Protein AF-A0A1C6LZ60-F1 (afdb_monomer_lite)

Structure (mmCIF, N/CA/C/O backbone):
data_AF-A0A1C6LZ60-F1
#
_entry.id   AF-A0A1C6LZ60-F1
#
loop_
_atom_site.group_PDB
_atom_site.id
_atom_site.type_symbol
_atom_site.label_atom_id
_atom_site.label_alt_id
_atom_site.label_comp_id
_atom_site.label_asym_id
_atom_site.label_entity_id
_atom_site.label_seq_id
_atom_site.pdbx_PDB_ins_code
_atom_site.Cartn_x
_atom_site.Cartn_y
_atom_site.Cartn_z
_atom_site.occupancy
_atom_site.B_iso_or_equiv
_atom_site.auth_seq_id
_atom_site.auth_comp_id
_atom_site.auth_asym_id
_atom_site.auth_atom_id
_atom_site.pdbx_PDB_model_num
ATOM 1 N N . MET A 1 1 ? -15.916 26.236 -18.921 1.00 71.12 1 MET A N 1
ATOM 2 C CA . MET A 1 1 ? -14.498 25.857 -19.050 1.00 71.12 1 MET A CA 1
ATOM 3 C C . MET A 1 1 ? -14.453 24.350 -19.020 1.00 71.12 1 MET A C 1
ATOM 5 O O . MET A 1 1 ? -15.190 23.771 -18.226 1.00 71.12 1 MET A O 1
ATOM 9 N N . ALA A 1 2 ? -13.705 23.732 -19.927 1.00 91.19 2 ALA A N 1
ATOM 10 C CA . ALA A 1 2 ? -13.512 22.286 -19.899 1.00 91.19 2 ALA A CA 1
ATOM 11 C C . ALA A 1 2 ? -12.694 21.905 -18.653 1.00 91.19 2 ALA A C 1
ATOM 13 O O . ALA A 1 2 ? -11.881 22.703 -18.187 1.00 91.19 2 ALA A O 1
ATOM 14 N N . ALA A 1 3 ? -12.892 20.700 -18.110 1.00 92.50 3 ALA A N 1
ATOM 15 C CA . ALA A 1 3 ? -12.151 20.247 -16.930 1.00 92.50 3 ALA A CA 1
ATOM 16 C C . ALA A 1 3 ? -10.628 20.308 -17.149 1.00 92.50 3 ALA A C 1
ATOM 18 O O . ALA A 1 3 ? -9.901 20.772 -16.274 1.00 92.50 3 AL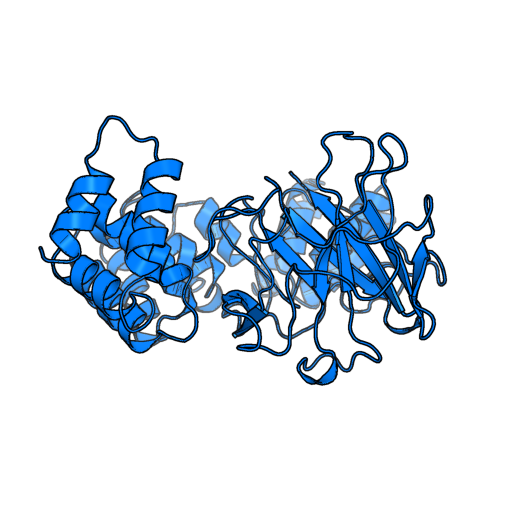A A O 1
ATOM 19 N N . THR A 1 4 ? -10.169 19.944 -18.351 1.00 95.12 4 THR A N 1
ATOM 20 C CA . THR A 1 4 ? -8.768 20.036 -18.785 1.00 95.12 4 THR A CA 1
ATOM 21 C C . THR A 1 4 ? -8.189 21.442 -18.598 1.00 95.12 4 THR A C 1
ATOM 23 O O . THR A 1 4 ? -7.125 21.582 -18.008 1.00 95.12 4 THR A O 1
ATOM 26 N N . GLU A 1 5 ? -8.916 22.492 -19.002 1.00 96.44 5 GLU A N 1
ATOM 27 C CA . GLU A 1 5 ? -8.454 23.890 -18.897 1.00 96.44 5 GLU A CA 1
ATOM 28 C C . GLU A 1 5 ? -8.254 24.320 -17.434 1.00 96.44 5 GLU A C 1
ATOM 30 O O . GLU A 1 5 ? -7.334 25.072 -17.114 1.00 96.44 5 GLU A O 1
ATOM 35 N N . ILE A 1 6 ? -9.115 23.840 -16.530 1.00 97.19 6 ILE A N 1
ATOM 36 C CA . ILE A 1 6 ? -9.027 24.150 -15.097 1.00 97.19 6 ILE A CA 1
ATOM 37 C C . ILE A 1 6 ? -7.826 23.432 -14.473 1.00 97.19 6 ILE A C 1
ATOM 39 O O . ILE A 1 6 ? -7.054 24.053 -13.740 1.00 97.19 6 ILE A O 1
ATOM 43 N N . ILE A 1 7 ? -7.641 22.146 -14.788 1.00 97.50 7 ILE A N 1
ATOM 44 C CA . ILE A 1 7 ? -6.502 21.351 -14.307 1.00 97.50 7 ILE A CA 1
ATOM 45 C C . ILE A 1 7 ? -5.186 21.963 -14.798 1.00 97.50 7 ILE A C 1
ATOM 47 O O . ILE A 1 7 ? -4.266 22.137 -14.003 1.00 97.50 7 ILE A O 1
ATOM 51 N N . GLU A 1 8 ? -5.108 22.351 -16.073 1.00 97.62 8 GLU A N 1
ATOM 52 C CA . GLU A 1 8 ? -3.959 23.060 -16.649 1.00 97.62 8 GLU A CA 1
ATOM 53 C C . GLU A 1 8 ? -3.676 24.374 -15.919 1.00 97.62 8 GLU A C 1
ATOM 55 O O . GLU A 1 8 ? -2.537 24.632 -15.522 1.00 97.62 8 GLU A O 1
ATOM 60 N N . GLY A 1 9 ? -4.716 25.177 -15.676 1.00 97.62 9 GLY A N 1
ATOM 61 C CA . GLY A 1 9 ? -4.600 26.425 -14.927 1.00 97.62 9 GLY A CA 1
ATOM 62 C C . GLY A 1 9 ? -3.982 26.227 -13.541 1.00 97.62 9 GLY A C 1
ATOM 63 O O . GLY A 1 9 ? -3.085 26.976 -13.161 1.00 97.62 9 GLY A O 1
ATOM 64 N N . ILE A 1 10 ? -4.403 25.190 -12.809 1.00 97.94 10 ILE A N 1
ATOM 65 C CA . ILE A 1 10 ? -3.841 24.860 -11.491 1.00 97.94 10 ILE A CA 1
ATOM 66 C C . ILE A 1 10 ? -2.409 24.315 -11.624 1.00 97.94 10 ILE A C 1
ATOM 68 O O . ILE A 1 10 ? -1.510 24.743 -10.898 1.00 97.94 10 ILE A O 1
ATOM 72 N N . ALA A 1 11 ? -2.164 23.395 -12.561 1.00 97.31 11 ALA A N 1
ATOM 73 C CA . ALA A 1 11 ? -0.863 22.751 -12.749 1.00 97.31 11 ALA A CA 1
ATOM 74 C C . ALA A 1 11 ? 0.245 23.758 -13.115 1.00 97.31 11 ALA A C 1
ATOM 76 O O . ALA A 1 11 ? 1.393 23.624 -12.663 1.00 97.31 11 ALA A O 1
ATOM 77 N N . PHE A 1 12 ? -0.093 24.789 -13.894 1.00 97.94 12 PHE A N 1
ATOM 78 C CA . PHE A 1 12 ? 0.838 25.829 -14.335 1.00 97.94 12 PHE A CA 1
ATOM 79 C C . PHE A 1 12 ? 0.932 27.037 -13.404 1.00 97.94 12 PHE A C 1
ATOM 81 O O . PHE A 1 12 ? 1.794 27.890 -13.625 1.00 97.94 12 PHE A O 1
ATOM 88 N N . ASP A 1 13 ? 0.130 27.097 -12.342 1.00 97.88 13 ASP A N 1
ATOM 89 C CA . ASP A 1 13 ? 0.229 28.168 -11.357 1.00 97.88 13 ASP A CA 1
ATOM 90 C C . ASP A 1 13 ? 1.587 28.101 -10.634 1.00 97.88 13 ASP A C 1
ATOM 92 O O . ASP A 1 13 ? 1.891 27.158 -9.900 1.00 97.88 13 ASP A O 1
ATOM 96 N N . ALA A 1 14 ? 2.447 29.090 -10.877 1.00 96.50 14 ALA A N 1
ATOM 97 C CA . ALA A 1 14 ? 3.779 29.163 -10.284 1.00 96.50 14 ALA A CA 1
ATOM 98 C C . ALA A 1 14 ? 3.756 29.559 -8.798 1.00 96.50 14 ALA A C 1
ATOM 100 O O . ALA A 1 14 ? 4.770 29.398 -8.122 1.00 96.50 14 ALA A O 1
ATOM 101 N N . ALA A 1 15 ? 2.629 30.074 -8.293 1.00 97.56 15 ALA A N 1
ATOM 102 C CA . ALA A 1 15 ? 2.476 30.439 -6.888 1.00 97.56 15 ALA A CA 1
ATOM 103 C C . ALA A 1 15 ? 2.185 29.230 -5.987 1.00 97.56 15 ALA A C 1
ATOM 105 O O . ALA A 1 15 ? 2.295 29.349 -4.771 1.00 97.56 15 ALA A O 1
ATOM 106 N N . LEU A 1 16 ? 1.816 28.086 -6.571 1.00 97.25 16 LEU A N 1
ATOM 107 C CA . LEU A 1 16 ? 1.471 26.873 -5.837 1.00 97.25 16 LEU A CA 1
ATOM 108 C C . LEU A 1 16 ? 2.631 25.878 -5.816 1.00 97.25 16 LEU A C 1
ATOM 110 O O . LEU A 1 16 ? 3.251 25.580 -6.843 1.00 97.25 16 LEU A O 1
ATOM 114 N N . SER A 1 17 ? 2.871 25.302 -4.645 1.00 96.00 17 SER A N 1
ATOM 115 C CA . SER A 1 17 ? 3.700 24.112 -4.471 1.00 96.00 17 SER A CA 1
ATOM 116 C C . SER A 1 17 ? 3.039 22.872 -5.091 1.00 96.00 17 SER A C 1
ATOM 118 O O . SER A 1 17 ? 1.851 22.867 -5.417 1.00 96.00 17 SER A O 1
ATOM 120 N N . VAL A 1 18 ? 3.805 21.790 -5.263 1.00 94.00 18 VAL A N 1
ATOM 121 C CA . VAL A 1 18 ? 3.272 20.528 -5.809 1.00 94.00 18 VAL A CA 1
ATOM 122 C C . VAL A 1 18 ? 2.125 19.961 -4.950 1.00 94.00 18 VAL A C 1
ATOM 124 O O . VAL A 1 18 ? 1.085 19.661 -5.536 1.00 94.00 18 VAL A O 1
ATOM 127 N N . PRO A 1 19 ? 2.227 19.891 -3.604 1.00 92.25 19 PRO A N 1
ATOM 128 C CA . PRO A 1 19 ? 1.112 19.435 -2.767 1.00 92.25 19 PRO A CA 1
ATOM 129 C C . PRO A 1 19 ? -0.131 20.329 -2.862 1.00 92.25 19 PRO A C 1
ATOM 131 O O . PRO A 1 19 ? -1.254 19.833 -2.891 1.00 92.25 19 PRO A O 1
ATOM 134 N N . GLU A 1 20 ? 0.038 21.653 -2.968 1.00 95.12 20 GLU A N 1
ATOM 135 C CA . GLU A 1 20 ? -1.099 22.572 -3.133 1.00 95.12 20 GLU A CA 1
ATOM 136 C C . GLU A 1 20 ? -1.800 22.383 -4.483 1.00 95.12 20 GLU A C 1
ATOM 138 O O . GLU A 1 20 ? -3.028 22.470 -4.557 1.00 95.12 20 GLU A O 1
ATOM 143 N N . LYS A 1 21 ? -1.042 22.109 -5.553 1.00 97.00 21 LYS A N 1
ATOM 144 C CA . LYS A 1 21 ? -1.603 21.780 -6.873 1.00 97.00 21 LYS A CA 1
ATOM 145 C C . LYS A 1 21 ? -2.392 20.485 -6.829 1.00 97.00 21 LYS A C 1
ATOM 147 O O . LYS A 1 21 ? -3.529 20.460 -7.291 1.00 97.00 21 LYS A O 1
ATOM 152 N N . GLU A 1 22 ? -1.805 19.445 -6.245 1.00 95.12 22 GLU A N 1
ATOM 153 C CA . GLU A 1 22 ? -2.447 18.146 -6.070 1.00 95.12 22 GLU A CA 1
ATOM 154 C C . GLU A 1 22 ? -3.753 18.285 -5.280 1.00 95.12 22 GLU A C 1
ATOM 156 O O . GLU A 1 22 ? -4.810 17.905 -5.780 1.00 95.12 22 GLU A O 1
ATOM 161 N N . GLY A 1 23 ? -3.720 18.939 -4.115 1.00 94.62 23 GLY A N 1
ATOM 162 C CA . GLY A 1 23 ? -4.907 19.159 -3.290 1.00 94.62 23 GLY A CA 1
ATOM 163 C C . GLY A 1 23 ? -6.012 19.938 -4.010 1.00 94.62 23 GLY A C 1
ATOM 164 O O . GLY A 1 23 ? -7.182 19.561 -3.936 1.00 94.62 23 GLY A O 1
ATOM 165 N N . LYS A 1 24 ? -5.664 20.991 -4.763 1.00 96.94 24 LYS A N 1
ATOM 166 C CA . LYS A 1 24 ? -6.650 21.765 -5.535 1.00 96.94 24 LYS A CA 1
ATOM 167 C C . LYS A 1 24 ? -7.245 20.978 -6.701 1.00 96.94 24 LYS A C 1
ATOM 169 O O . LYS A 1 24 ? -8.447 21.078 -6.929 1.00 96.94 24 LYS A O 1
ATOM 174 N N . ILE A 1 25 ? -6.435 20.207 -7.429 1.00 97.50 25 ILE A N 1
ATOM 175 C CA . ILE A 1 25 ? -6.912 19.365 -8.537 1.00 97.50 25 ILE A CA 1
ATOM 176 C C . ILE A 1 25 ? -7.820 18.254 -8.003 1.00 97.50 25 ILE A C 1
ATOM 178 O O . ILE A 1 25 ? -8.903 18.051 -8.549 1.00 97.50 25 ILE A O 1
ATOM 182 N N . ILE A 1 26 ? -7.427 17.593 -6.909 1.00 96.44 26 ILE A N 1
ATOM 183 C CA . ILE A 1 26 ? -8.248 16.577 -6.243 1.00 96.44 26 ILE A CA 1
ATOM 184 C C . ILE A 1 26 ? -9.588 17.173 -5.805 1.00 96.44 26 ILE A C 1
ATOM 186 O O . ILE A 1 26 ? -10.630 16.613 -6.134 1.00 96.44 26 ILE A O 1
ATOM 190 N N . SER A 1 27 ? -9.571 18.318 -5.112 1.00 96.00 27 SER A N 1
ATOM 191 C CA . SER A 1 27 ? -10.790 18.999 -4.660 1.00 96.00 27 SER A CA 1
ATOM 192 C C . SER A 1 27 ? -11.705 19.355 -5.831 1.00 96.00 27 SER A C 1
ATOM 194 O O . SER A 1 27 ? -12.903 19.106 -5.766 1.00 96.00 27 SER A O 1
ATOM 196 N N . PHE A 1 28 ? -11.147 19.890 -6.921 1.00 97.38 28 PHE A N 1
ATOM 197 C CA . PHE A 1 28 ? -11.914 20.227 -8.119 1.00 97.38 28 PHE A CA 1
ATOM 198 C C . PHE A 1 28 ? -12.583 18.994 -8.745 1.00 97.38 28 PHE A C 1
ATOM 200 O O . PHE A 1 28 ? -13.766 19.043 -9.088 1.00 97.38 28 PHE A O 1
ATOM 207 N N . LEU A 1 29 ? -11.837 17.895 -8.894 1.00 97.44 29 LEU A N 1
ATOM 208 C CA . LEU A 1 29 ? -12.332 16.663 -9.508 1.00 97.44 29 LEU A CA 1
ATOM 209 C C . LEU A 1 29 ? -13.349 15.938 -8.614 1.00 97.44 29 LEU A C 1
ATOM 211 O O . LEU A 1 29 ? -14.365 15.466 -9.114 1.00 97.44 29 LEU A O 1
ATOM 215 N N . ALA A 1 30 ? -13.138 15.911 -7.295 1.00 95.25 30 ALA A N 1
ATOM 216 C CA . ALA A 1 30 ? -14.036 15.258 -6.337 1.00 95.25 30 ALA A CA 1
ATOM 217 C C . ALA A 1 30 ? -15.439 15.895 -6.256 1.00 95.25 30 ALA A C 1
ATOM 219 O O . ALA A 1 30 ? -16.386 15.231 -5.815 1.00 95.25 30 ALA A O 1
ATOM 220 N N . GLU A 1 31 ? -15.566 17.157 -6.681 1.00 95.44 31 GLU A N 1
ATOM 221 C CA . GLU A 1 31 ? -16.825 17.907 -6.783 1.00 95.44 31 GLU A CA 1
ATOM 222 C C . GLU A 1 31 ? -17.566 17.703 -8.117 1.00 95.44 31 GLU A C 1
ATOM 224 O O . GLU A 1 31 ? -18.704 18.154 -8.251 1.00 95.44 31 GLU A O 1
ATOM 229 N N . GLN A 1 32 ? -16.953 17.045 -9.107 1.00 95.75 32 GLN A N 1
ATOM 230 C CA . GLN A 1 32 ? -17.614 16.749 -10.380 1.00 95.75 32 GLN A CA 1
ATOM 231 C C . GLN A 1 32 ? -18.582 15.559 -10.256 1.00 95.75 32 GLN A C 1
ATOM 233 O O . GLN A 1 32 ? -18.517 14.765 -9.309 1.00 95.75 32 GLN A O 1
ATOM 238 N N . ASP A 1 33 ? -19.451 15.406 -11.262 1.00 93.38 33 ASP A N 1
ATOM 239 C CA . ASP A 1 33 ? -20.210 14.168 -11.480 1.00 93.38 33 ASP A CA 1
ATOM 240 C C . ASP A 1 33 ? -19.265 12.960 -11.495 1.00 93.38 33 ASP A C 1
ATOM 242 O O . ASP A 1 33 ? -18.087 13.124 -11.785 1.00 93.38 33 ASP A O 1
ATOM 246 N N . ASP A 1 34 ? -19.772 11.775 -11.137 1.00 95.00 34 ASP A N 1
ATOM 247 C CA . ASP A 1 34 ? -19.016 10.511 -11.030 1.00 95.00 34 ASP A CA 1
ATOM 248 C C . ASP A 1 34 ? -17.732 10.547 -10.182 1.00 95.00 34 ASP A C 1
ATOM 250 O O . ASP A 1 34 ? -16.917 9.631 -10.265 1.00 95.00 34 ASP A O 1
ATOM 254 N N . ARG A 1 35 ? -17.579 11.567 -9.321 1.00 94.75 35 ARG A N 1
ATOM 255 C CA . ARG A 1 35 ? -16.321 11.860 -8.618 1.00 94.75 35 ARG A CA 1
ATOM 256 C C . ARG A 1 35 ? -15.185 12.103 -9.613 1.00 94.75 35 ARG A C 1
ATOM 258 O O . ARG A 1 35 ? -14.096 11.576 -9.441 1.00 94.75 35 ARG A O 1
ATOM 265 N N . GLY A 1 36 ? -15.440 12.854 -10.681 1.00 96.69 36 GLY A N 1
ATOM 266 C CA . GLY A 1 36 ? -14.409 13.354 -11.589 1.00 96.69 36 GLY A CA 1
ATOM 267 C C . GLY A 1 36 ? -13.644 12.287 -12.368 1.00 96.69 36 GLY A C 1
ATOM 268 O O . GLY A 1 36 ? -12.643 12.624 -13.002 1.00 96.69 36 GLY A O 1
ATOM 269 N N . VAL A 1 37 ? -14.098 11.034 -12.372 1.00 98.12 37 VAL A N 1
ATOM 270 C CA . VAL A 1 37 ? -13.501 9.932 -13.131 1.00 98.12 37 VAL A CA 1
ATOM 271 C C . VAL A 1 37 ? -13.553 10.247 -14.620 1.00 98.12 37 VAL A C 1
ATOM 273 O O . VAL A 1 37 ? -12.516 10.212 -15.293 1.00 98.12 37 VAL A O 1
ATOM 276 N N . SER A 1 38 ? -14.721 10.640 -15.139 1.00 98.12 38 SER A N 1
ATOM 277 C CA . SER A 1 38 ? -14.856 11.017 -16.552 1.00 98.12 38 SER A CA 1
ATOM 278 C C . SER A 1 38 ? -13.993 12.230 -16.895 1.00 98.12 38 SER A C 1
ATOM 280 O O . SER A 1 38 ? -13.319 12.240 -17.926 1.00 98.12 38 SER A O 1
ATOM 282 N N . ALA A 1 39 ? -13.963 13.236 -16.017 1.00 98.25 39 ALA A N 1
ATOM 283 C CA . ALA A 1 39 ? -13.207 14.470 -16.222 1.00 98.25 39 ALA A CA 1
ATOM 284 C C . ALA A 1 39 ? -11.685 14.239 -16.232 1.00 98.25 39 ALA A C 1
ATOM 286 O O . ALA A 1 39 ? -10.991 14.735 -17.121 1.00 98.25 39 ALA A O 1
ATOM 287 N N . ALA A 1 40 ? -11.162 13.461 -15.280 1.00 98.38 40 ALA A N 1
ATOM 288 C CA . ALA A 1 40 ? -9.747 13.106 -15.214 1.00 98.38 40 ALA A CA 1
ATOM 289 C C . ALA A 1 40 ? -9.329 12.237 -16.408 1.00 98.38 40 ALA A C 1
ATOM 291 O O . ALA A 1 40 ? -8.266 12.445 -16.993 1.00 98.38 40 ALA A O 1
ATOM 292 N N . THR A 1 41 ? -10.193 11.308 -16.820 1.00 98.62 41 THR A N 1
ATOM 293 C CA . THR A 1 41 ? -9.943 10.466 -17.994 1.00 98.62 41 THR A CA 1
ATOM 294 C C . THR A 1 41 ? -9.903 11.292 -19.270 1.00 98.62 41 THR A C 1
ATOM 296 O O . THR A 1 41 ? -8.969 11.148 -20.051 1.00 98.62 41 THR A O 1
ATOM 299 N N . GLU A 1 42 ? -10.868 12.189 -19.480 1.00 98.19 42 GLU A N 1
ATOM 300 C CA . GLU A 1 42 ? -10.880 13.067 -20.653 1.00 98.19 42 GLU A CA 1
ATOM 301 C C . GLU A 1 42 ? -9.647 13.981 -20.686 1.00 98.19 42 GLU A C 1
ATOM 303 O O . GLU A 1 42 ? -9.024 14.141 -21.735 1.00 98.19 42 GLU A O 1
ATOM 308 N N . CYS A 1 43 ? -9.229 14.499 -19.526 1.00 98.31 43 CYS A N 1
ATOM 309 C CA . CYS A 1 43 ? -7.987 15.256 -19.391 1.00 98.31 43 CYS A CA 1
ATOM 310 C C . CYS A 1 43 ? -6.775 14.444 -19.886 1.00 98.31 43 CYS A C 1
ATOM 312 O O . CYS A 1 43 ? -6.011 14.933 -20.719 1.00 98.31 43 CYS A O 1
ATOM 314 N N . LEU A 1 44 ? -6.638 13.179 -19.469 1.00 98.44 44 LEU A N 1
ATOM 315 C CA . LEU A 1 44 ? -5.561 12.285 -19.927 1.00 98.44 44 LEU A CA 1
ATOM 316 C C . LEU A 1 44 ? -5.636 11.948 -21.420 1.00 98.44 44 LEU A C 1
ATOM 318 O O . LEU A 1 44 ? -4.603 11.717 -22.052 1.00 98.44 44 LEU A O 1
ATOM 322 N N . LEU A 1 45 ? -6.838 11.915 -21.999 1.00 97.88 45 LEU A N 1
ATOM 323 C CA . LEU A 1 45 ? -7.013 11.659 -23.426 1.00 97.88 45 LEU A CA 1
ATOM 324 C C . LEU A 1 45 ? -6.583 12.848 -24.296 1.00 97.88 45 LEU A C 1
ATOM 326 O O . LEU A 1 45 ? -6.040 12.644 -25.389 1.00 97.88 45 LEU A O 1
ATOM 330 N N . GLN A 1 46 ? -6.811 14.067 -23.805 1.00 97.06 46 GLN A N 1
ATOM 331 C CA . GLN A 1 46 ? -6.611 15.312 -24.547 1.00 97.06 46 GLN A CA 1
ATOM 332 C C . GLN A 1 46 ? -5.258 15.982 -24.293 1.00 97.06 46 GLN A C 1
ATOM 334 O O . GLN A 1 46 ? -4.734 16.638 -25.192 1.00 97.06 46 GLN A O 1
ATOM 339 N N . THR A 1 47 ? -4.697 15.855 -23.089 1.00 97.25 47 THR A N 1
ATOM 340 C CA . THR A 1 47 ? -3.504 16.615 -22.707 1.00 97.25 47 THR A CA 1
ATOM 341 C C . THR A 1 47 ? -2.245 16.175 -23.463 1.00 97.25 47 THR A C 1
ATOM 343 O O . THR A 1 47 ? -2.083 15.023 -23.882 1.00 97.25 47 THR A O 1
ATOM 346 N N . HIS A 1 48 ? -1.326 17.127 -23.616 1.00 96.50 48 HIS A N 1
ATOM 347 C CA . HIS A 1 48 ? 0.012 16.933 -24.172 1.00 96.50 48 HIS A CA 1
ATOM 348 C C . HIS A 1 48 ? 1.126 17.348 -23.191 1.00 96.50 48 HIS A C 1
ATOM 350 O O . HIS A 1 48 ? 2.296 17.288 -23.561 1.00 96.50 48 HIS A O 1
ATOM 356 N N . ASP A 1 49 ? 0.787 17.764 -21.963 1.00 97.69 49 ASP A N 1
ATOM 357 C CA . ASP A 1 49 ? 1.755 18.176 -20.936 1.00 97.69 49 ASP A CA 1
ATOM 358 C C . ASP A 1 49 ? 1.920 17.080 -19.872 1.00 97.69 49 ASP A C 1
ATOM 360 O O . ASP A 1 49 ? 0.946 16.584 -19.304 1.00 97.69 49 ASP A O 1
ATOM 364 N N . GLU A 1 50 ? 3.172 16.720 -19.583 1.00 96.94 50 GLU A N 1
ATOM 365 C CA . GLU A 1 50 ? 3.520 15.658 -18.628 1.00 96.94 50 GLU A CA 1
ATOM 366 C C . GLU A 1 50 ? 3.061 15.945 -17.190 1.00 96.94 50 GLU A C 1
ATOM 368 O O . GLU A 1 50 ? 2.750 15.025 -16.437 1.00 96.94 50 GLU A O 1
ATOM 373 N N . ARG A 1 51 ? 3.022 17.215 -16.768 1.00 96.38 51 ARG A N 1
ATOM 374 C CA . ARG A 1 51 ? 2.623 17.569 -15.395 1.00 96.38 51 ARG A CA 1
ATOM 375 C C . ARG A 1 51 ? 1.124 17.409 -15.225 1.00 96.38 51 ARG A C 1
ATOM 377 O O . ARG A 1 51 ? 0.669 16.887 -14.213 1.00 96.38 51 ARG A O 1
ATOM 384 N N . VAL A 1 52 ? 0.368 17.852 -16.226 1.00 98.00 52 VAL A N 1
ATOM 385 C CA . VAL A 1 52 ? -1.091 17.714 -16.263 1.00 98.00 52 VAL A CA 1
ATOM 386 C C . VAL A 1 52 ? -1.469 16.235 -16.267 1.00 98.00 52 VAL A C 1
ATOM 388 O O . VAL A 1 52 ? -2.335 15.832 -15.487 1.00 98.00 52 VAL A O 1
ATOM 391 N N . SER A 1 53 ? -0.777 15.416 -17.072 1.00 98.12 53 SER A N 1
ATOM 392 C CA . SER A 1 53 ? -1.017 13.973 -17.087 1.00 98.12 53 SER A CA 1
ATOM 393 C C . SER A 1 53 ? -0.690 13.308 -15.754 1.00 98.12 53 SER A C 1
ATOM 395 O O . SER A 1 53 ? -1.447 12.450 -15.310 1.00 98.12 53 SER A O 1
ATOM 397 N N . GLU A 1 54 ? 0.384 13.719 -15.077 1.00 97.56 54 GLU A N 1
ATOM 398 C CA . GLU A 1 54 ? 0.729 13.155 -13.771 1.00 97.56 54 GLU A CA 1
ATOM 399 C C . GLU A 1 54 ? -0.343 13.462 -12.720 1.00 97.56 54 GLU A C 1
ATOM 401 O O . GLU A 1 54 ? -0.797 12.544 -12.044 1.00 97.56 54 GLU A O 1
ATOM 406 N N . PHE A 1 55 ? -0.822 14.707 -12.617 1.00 97.81 55 PHE A N 1
ATOM 407 C CA . PHE A 1 55 ? -1.869 15.044 -11.644 1.00 97.81 55 PHE A CA 1
ATOM 408 C C . PHE A 1 55 ? -3.190 14.315 -11.918 1.00 97.81 55 PHE A C 1
ATOM 410 O O . PHE A 1 55 ? -3.820 13.812 -10.986 1.00 97.81 55 PHE A O 1
ATOM 417 N N .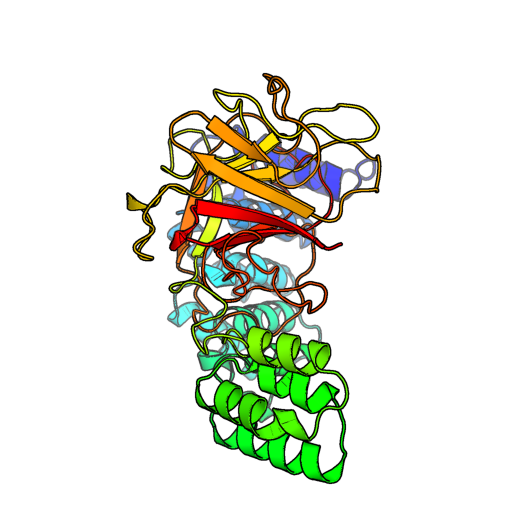 ALA A 1 56 ? -3.609 14.220 -13.183 1.00 98.19 56 ALA A N 1
ATOM 418 C CA . ALA A 1 56 ? -4.835 13.510 -13.538 1.00 98.19 56 ALA A CA 1
ATOM 419 C C . ALA A 1 56 ? -4.717 11.991 -13.297 1.00 98.19 56 ALA A C 1
ATOM 421 O O . ALA A 1 56 ? -5.663 11.369 -12.812 1.00 98.19 56 ALA A O 1
ATOM 422 N N . ALA A 1 57 ? -3.553 11.392 -13.573 1.00 98.19 57 ALA A N 1
ATOM 423 C CA . ALA A 1 57 ? -3.302 9.979 -13.295 1.00 98.19 57 ALA A CA 1
ATOM 424 C C . ALA A 1 57 ? -3.220 9.687 -11.788 1.00 98.19 57 ALA A C 1
ATOM 426 O O . ALA A 1 57 ? -3.771 8.682 -11.339 1.00 98.19 57 ALA A O 1
ATOM 427 N N . THR A 1 58 ? -2.604 10.578 -11.002 1.00 96.88 58 THR A N 1
ATOM 428 C CA . THR A 1 58 ? -2.617 10.500 -9.535 1.00 96.88 58 THR A CA 1
ATOM 429 C C . THR A 1 58 ? -4.042 10.551 -8.998 1.00 96.88 58 THR A C 1
ATOM 431 O O . THR A 1 58 ? -4.388 9.739 -8.150 1.00 96.88 58 THR A O 1
ATOM 434 N N . TYR A 1 59 ? -4.904 11.428 -9.523 1.00 97.81 59 TYR A N 1
ATOM 435 C CA . TYR A 1 59 ? -6.310 11.445 -9.118 1.00 97.81 59 TYR A CA 1
ATOM 436 C C . TYR A 1 59 ? -7.012 10.111 -9.398 1.00 97.81 59 TYR A C 1
ATOM 438 O O . TYR A 1 59 ? -7.612 9.536 -8.494 1.00 97.81 59 TYR A O 1
ATOM 446 N N . LEU A 1 60 ? -6.902 9.583 -10.624 1.00 97.94 60 LEU A N 1
ATOM 447 C CA . LEU A 1 60 ? -7.527 8.303 -10.977 1.00 97.94 60 LEU A CA 1
ATOM 448 C C . LEU A 1 60 ? -7.012 7.141 -10.120 1.00 97.94 60 LEU A C 1
ATOM 450 O O . LEU A 1 60 ? -7.785 6.236 -9.813 1.00 97.94 60 LEU A O 1
ATOM 454 N N . GLN A 1 61 ? -5.742 7.161 -9.702 1.00 97.19 61 GLN A N 1
ATOM 455 C CA . GLN A 1 61 ? -5.184 6.170 -8.778 1.00 97.19 61 GLN A CA 1
ATOM 456 C C . GLN A 1 61 ? -5.977 6.102 -7.458 1.00 97.19 61 GLN A C 1
ATOM 458 O O . GLN A 1 61 ? -6.133 5.017 -6.903 1.00 97.19 61 GLN A O 1
ATOM 463 N N . LEU A 1 62 ? -6.504 7.233 -6.975 1.00 96.69 62 LEU A N 1
ATOM 464 C CA . LEU A 1 62 ? -7.232 7.324 -5.704 1.00 96.69 62 LEU A CA 1
ATOM 465 C C . LEU A 1 62 ? -8.673 6.799 -5.772 1.00 96.69 62 LEU A C 1
ATOM 467 O O . LEU A 1 62 ? -9.283 6.579 -4.725 1.00 96.69 62 LEU A O 1
ATOM 471 N N . ILE A 1 63 ? -9.234 6.630 -6.974 1.00 97.00 63 ILE A N 1
ATOM 472 C CA . ILE A 1 63 ? -10.640 6.262 -7.154 1.00 97.00 63 ILE A CA 1
ATOM 473 C C . ILE A 1 63 ? -10.765 4.753 -7.423 1.00 97.00 63 ILE A C 1
ATOM 475 O O . ILE A 1 63 ? -10.254 4.273 -8.444 1.00 97.00 63 ILE A O 1
ATOM 479 N N . PRO A 1 64 ? -11.435 3.979 -6.551 1.00 96.31 64 PRO A N 1
ATOM 480 C CA . PRO A 1 64 ? -11.651 2.551 -6.780 1.00 96.31 64 PRO A CA 1
ATOM 481 C C . PRO A 1 64 ? -12.718 2.310 -7.860 1.00 96.31 64 PRO A C 1
ATOM 483 O O . PRO A 1 64 ? -13.565 3.167 -8.112 1.00 96.31 64 PRO A O 1
ATOM 486 N N . GLY A 1 65 ? -12.706 1.135 -8.497 1.00 95.50 65 GLY A N 1
ATOM 487 C CA . GLY A 1 65 ? -13.790 0.699 -9.393 1.00 95.50 65 GLY A CA 1
ATOM 488 C C . GLY A 1 65 ? -13.854 1.346 -10.787 1.00 95.50 65 GLY A C 1
ATOM 489 O O . GLY A 1 65 ? -14.717 0.972 -11.574 1.00 95.50 65 GLY A O 1
ATOM 490 N N . ALA A 1 66 ? -12.939 2.254 -11.139 1.00 97.00 66 ALA A N 1
ATOM 491 C CA . ALA A 1 66 ? -12.870 2.912 -12.454 1.00 97.00 66 ALA A CA 1
ATOM 492 C C . ALA A 1 66 ? -11.975 2.156 -13.464 1.00 97.00 66 ALA A C 1
ATOM 494 O O . ALA A 1 66 ? -11.077 2.731 -14.085 1.00 97.00 66 ALA A O 1
ATOM 495 N N . GLN A 1 67 ? -12.112 0.828 -13.557 1.00 97.19 67 GLN A N 1
ATOM 496 C CA . GLN A 1 67 ? -11.161 -0.005 -14.307 1.00 97.19 67 GLN A CA 1
ATOM 497 C C . GLN A 1 67 ? -11.174 0.278 -15.818 1.00 97.19 67 GLN A C 1
ATOM 499 O O . GLN A 1 67 ? -10.108 0.317 -16.444 1.00 97.19 67 GLN A O 1
ATOM 504 N N . GLU A 1 68 ? -12.352 0.481 -16.410 1.00 98.25 68 GLU A N 1
ATOM 505 C CA . GLU A 1 68 ? -12.492 0.761 -17.844 1.00 98.25 68 GLU A CA 1
ATOM 506 C C . GLU A 1 68 ? -11.817 2.089 -18.205 1.00 98.25 68 GLU A C 1
ATOM 508 O O . GLU A 1 68 ? -11.051 2.173 -19.168 1.00 98.25 68 GLU A O 1
ATOM 513 N N . GLU A 1 69 ? -12.018 3.113 -17.381 1.00 98.69 69 GLU A N 1
ATOM 514 C CA . GLU A 1 69 ? -11.447 4.439 -17.562 1.00 98.69 69 GLU A CA 1
ATOM 515 C C . GLU A 1 69 ? -9.933 4.455 -17.355 1.00 98.69 69 GLU A C 1
ATOM 517 O O . GLU A 1 69 ? -9.208 5.002 -18.194 1.00 98.69 69 GLU A O 1
ATOM 522 N N . LYS A 1 70 ? -9.437 3.791 -16.300 1.00 98.56 70 LYS A N 1
ATOM 523 C CA . LYS A 1 70 ? -7.996 3.601 -16.057 1.00 98.56 70 LYS A CA 1
ATOM 524 C C . LYS A 1 70 ? -7.330 2.884 -17.233 1.00 98.56 70 LYS A C 1
ATOM 526 O O . LYS A 1 70 ? -6.258 3.296 -17.676 1.00 98.56 70 LYS A O 1
ATOM 531 N N . THR A 1 71 ? -7.984 1.857 -17.777 1.00 98.69 71 THR A N 1
ATOM 532 C CA . THR A 1 71 ? -7.498 1.114 -18.949 1.00 98.69 71 THR A CA 1
ATOM 533 C C . THR A 1 71 ? -7.438 2.014 -20.179 1.00 98.69 71 THR A C 1
ATOM 535 O O . THR A 1 71 ? -6.378 2.139 -20.792 1.00 98.69 71 THR A O 1
ATOM 538 N N . ARG A 1 72 ? -8.533 2.712 -20.498 1.00 98.56 72 ARG A N 1
ATOM 539 C CA . ARG A 1 72 ? -8.617 3.622 -21.650 1.00 98.56 72 ARG A CA 1
ATOM 540 C C . ARG A 1 72 ? -7.570 4.738 -21.585 1.00 98.56 72 ARG A C 1
ATOM 542 O O . ARG A 1 72 ? -6.929 5.051 -22.589 1.00 98.56 72 ARG A O 1
ATOM 549 N N . ALA A 1 73 ? -7.372 5.331 -20.407 1.00 98.56 73 ALA A N 1
ATOM 550 C CA . ALA A 1 73 ? -6.334 6.333 -20.191 1.00 98.56 73 ALA A CA 1
ATOM 551 C C . ALA A 1 73 ? -4.929 5.745 -20.405 1.00 98.56 73 ALA A C 1
ATOM 553 O O . ALA A 1 73 ? -4.121 6.323 -21.132 1.00 98.56 73 ALA A O 1
ATOM 554 N N . ALA A 1 74 ? -4.641 4.571 -19.835 1.00 98.69 74 ALA A N 1
ATOM 555 C CA . ALA A 1 74 ? -3.345 3.914 -19.983 1.00 98.69 74 ALA A CA 1
ATOM 556 C C . ALA A 1 74 ? -3.034 3.521 -21.439 1.00 98.69 74 ALA A C 1
ATOM 558 O O . ALA A 1 74 ? -1.904 3.719 -21.886 1.00 98.69 74 ALA A O 1
ATOM 559 N N . GLU A 1 75 ? -4.016 3.038 -22.208 1.00 98.56 75 GLU A N 1
ATOM 560 C CA . GLU A 1 75 ? -3.858 2.747 -23.643 1.00 98.56 75 GLU A CA 1
ATOM 561 C C . GLU A 1 75 ? -3.417 3.983 -24.430 1.00 98.56 75 GLU A C 1
ATOM 563 O O . GLU A 1 75 ? -2.494 3.918 -25.248 1.00 98.56 75 GLU A O 1
ATOM 568 N N . ARG A 1 76 ? -4.036 5.134 -24.149 1.00 97.94 76 ARG A N 1
ATOM 569 C CA . ARG A 1 76 ? -3.667 6.402 -24.776 1.00 97.94 76 ARG A CA 1
ATOM 570 C C . ARG A 1 76 ? -2.282 6.885 -24.342 1.00 97.94 76 ARG A C 1
ATOM 572 O O . ARG A 1 76 ? -1.527 7.362 -25.195 1.00 97.94 76 ARG A O 1
ATOM 579 N N . LEU A 1 77 ? -1.949 6.779 -23.054 1.00 98.38 77 LEU A N 1
ATOM 580 C CA . LEU A 1 77 ? -0.652 7.194 -22.500 1.00 98.38 77 LEU A CA 1
ATOM 581 C C . LEU A 1 77 ? 0.500 6.333 -23.033 1.00 98.38 77 LEU A C 1
ATOM 583 O O . LEU A 1 77 ? 1.576 6.856 -23.311 1.00 98.38 77 LEU A O 1
ATOM 587 N N . ARG A 1 78 ? 0.267 5.037 -23.269 1.00 97.81 78 ARG A N 1
ATOM 588 C CA . ARG A 1 78 ? 1.256 4.102 -23.829 1.00 97.81 78 ARG A CA 1
ATOM 589 C C . ARG A 1 78 ? 1.899 4.606 -25.124 1.00 97.81 78 ARG A C 1
ATOM 591 O O . ARG A 1 78 ? 3.105 4.473 -25.312 1.00 97.81 78 ARG A O 1
ATOM 598 N N . GLN A 1 79 ? 1.098 5.217 -25.996 1.00 93.75 79 GLN A N 1
ATOM 599 C CA . GLN A 1 79 ? 1.532 5.726 -27.304 1.00 93.75 79 GLN A CA 1
ATOM 600 C C . GLN A 1 79 ? 1.886 7.225 -27.285 1.00 93.75 79 GLN A C 1
ATOM 602 O O . GLN A 1 79 ? 2.099 7.832 -28.331 1.00 93.75 79 GLN A O 1
ATOM 607 N N . ALA A 1 80 ? 1.942 7.845 -26.104 1.00 94.94 80 ALA A N 1
ATOM 608 C CA . ALA A 1 80 ? 2.027 9.294 -25.937 1.00 94.94 80 ALA A CA 1
ATOM 609 C C . ALA A 1 80 ? 3.456 9.840 -25.761 1.00 94.94 80 ALA A C 1
ATOM 611 O O . ALA A 1 80 ? 3.620 10.971 -25.309 1.00 94.94 80 ALA A O 1
ATOM 612 N N . GLY A 1 81 ? 4.490 9.050 -26.066 1.00 94.06 81 GLY A N 1
ATOM 613 C CA . GLY A 1 81 ? 5.882 9.459 -25.865 1.00 94.06 81 GLY A CA 1
ATOM 614 C C . GLY A 1 81 ? 6.167 9.787 -24.388 1.00 94.06 81 GLY A C 1
ATOM 615 O O . GLY A 1 81 ? 6.006 8.895 -23.552 1.00 94.06 81 GLY A O 1
ATOM 616 N N . PRO A 1 82 ? 6.559 11.028 -24.036 1.00 9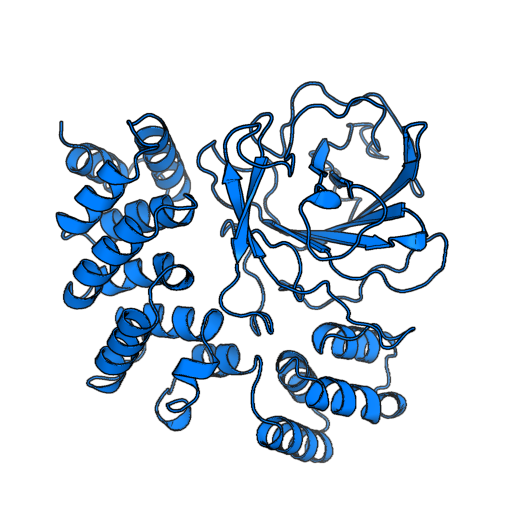5.62 82 PRO A N 1
ATOM 617 C CA . PRO A 1 82 ? 6.894 11.397 -22.657 1.00 95.62 82 PRO A CA 1
ATOM 618 C C . PRO A 1 82 ? 5.789 11.149 -21.620 1.00 95.62 82 PRO A C 1
ATOM 620 O O . PRO A 1 82 ? 6.080 10.752 -20.492 1.00 95.62 82 PRO A O 1
ATOM 623 N N . LEU A 1 83 ? 4.516 11.281 -22.011 1.00 97.19 83 LEU A N 1
ATOM 624 C CA . LEU A 1 83 ? 3.384 11.111 -21.094 1.00 97.19 83 LEU A CA 1
ATOM 625 C C . LEU A 1 83 ? 3.189 9.650 -20.649 1.00 97.19 83 LEU A C 1
ATOM 627 O O . LEU A 1 83 ? 2.464 9.393 -19.689 1.00 97.19 83 LEU A O 1
ATOM 631 N N . ALA A 1 84 ? 3.846 8.680 -21.299 1.00 97.44 84 ALA A N 1
ATOM 632 C CA . ALA A 1 84 ? 3.749 7.268 -20.928 1.00 97.44 84 ALA A CA 1
ATOM 633 C C . ALA A 1 84 ? 4.119 7.016 -19.458 1.00 97.44 84 ALA A C 1
ATOM 635 O O . ALA A 1 84 ? 3.581 6.091 -18.853 1.00 97.44 84 ALA A O 1
ATOM 636 N N . ARG A 1 85 ? 4.967 7.868 -18.859 1.00 97.56 85 ARG A N 1
ATOM 637 C CA . ARG A 1 85 ? 5.328 7.800 -17.436 1.00 97.56 85 ARG A CA 1
ATOM 638 C C . ARG A 1 85 ? 4.098 7.800 -16.525 1.00 97.56 85 ARG A C 1
ATOM 640 O O . ARG A 1 85 ? 4.055 7.011 -15.588 1.00 97.56 85 ARG A O 1
ATOM 647 N N . SER A 1 86 ? 3.085 8.615 -16.818 1.00 98.19 86 SER A N 1
ATOM 648 C CA . SER A 1 86 ? 1.885 8.724 -15.977 1.00 98.19 86 SER A CA 1
ATOM 649 C C . SER A 1 86 ? 1.036 7.447 -15.978 1.00 98.19 86 SER A C 1
ATOM 651 O O . SER A 1 86 ? 0.282 7.213 -15.036 1.00 98.19 86 SER A O 1
ATOM 653 N N . ALA A 1 87 ? 1.199 6.556 -16.967 1.00 98.44 87 ALA A N 1
ATOM 654 C CA . ALA A 1 87 ? 0.528 5.254 -16.966 1.00 98.44 87 ALA A CA 1
ATOM 655 C C . ALA A 1 87 ? 1.006 4.344 -15.823 1.00 98.44 87 ALA A C 1
ATOM 657 O O . ALA A 1 87 ? 0.259 3.458 -15.411 1.00 98.44 87 ALA A O 1
ATOM 658 N N . ALA A 1 88 ? 2.204 4.583 -15.269 1.00 97.94 88 ALA A N 1
ATOM 659 C CA . ALA A 1 88 ? 2.733 3.849 -14.120 1.00 97.94 88 ALA A CA 1
ATOM 660 C C . ALA A 1 88 ? 1.747 3.863 -12.938 1.00 97.94 88 ALA A C 1
ATOM 662 O O . ALA A 1 88 ? 1.529 2.838 -12.300 1.00 97.94 88 ALA A O 1
ATOM 663 N N . ARG A 1 89 ? 1.060 4.992 -12.717 1.00 97.38 89 ARG A N 1
ATOM 664 C CA . ARG A 1 89 ? 0.047 5.159 -11.663 1.00 97.38 89 ARG A CA 1
ATOM 665 C C . ARG A 1 89 ? -1.143 4.221 -11.803 1.00 97.38 89 ARG A C 1
ATOM 667 O O . ARG A 1 89 ? -1.776 3.921 -10.804 1.00 97.38 89 ARG A O 1
ATOM 674 N N . LEU A 1 90 ? -1.450 3.776 -13.019 1.00 98.38 90 LEU A N 1
ATOM 675 C CA . LEU A 1 90 ? -2.663 3.025 -13.344 1.00 98.38 90 LEU A CA 1
ATOM 676 C C . LEU A 1 90 ? -2.415 1.517 -13.459 1.00 98.38 90 LEU A C 1
ATOM 678 O O . LEU A 1 90 ? -3.376 0.749 -13.454 1.00 98.38 90 LEU A O 1
ATOM 682 N N . VAL A 1 91 ? -1.144 1.095 -13.521 1.00 98.56 91 VAL A N 1
ATOM 683 C CA . VAL A 1 91 ? -0.703 -0.305 -13.672 1.00 98.56 91 VAL A CA 1
ATOM 684 C C . VAL A 1 91 ? -1.484 -1.302 -12.805 1.00 98.56 91 VAL A C 1
ATOM 686 O O . VAL A 1 91 ? -1.893 -2.323 -13.361 1.00 98.56 91 VAL A O 1
ATOM 689 N N . PRO A 1 92 ? -1.754 -1.051 -11.506 1.00 97.94 92 PRO A N 1
ATOM 690 C CA . PRO A 1 92 ? -2.412 -2.042 -10.653 1.00 97.94 92 PRO A CA 1
ATOM 691 C C . PRO A 1 92 ? -3.786 -2.509 -11.149 1.00 97.94 92 PRO A C 1
ATOM 693 O O . PRO A 1 92 ? -4.192 -3.618 -10.829 1.00 97.94 92 PRO A O 1
ATOM 696 N N . TRP A 1 93 ? -4.486 -1.704 -11.951 1.00 98.00 93 TRP A N 1
ATOM 697 C CA . TRP A 1 93 ? -5.835 -2.019 -12.437 1.00 98.00 93 TRP A CA 1
ATOM 698 C C . TRP A 1 93 ? -5.875 -2.429 -13.913 1.00 98.00 93 TRP A C 1
ATOM 700 O O . TRP A 1 93 ? -6.951 -2.707 -14.448 1.00 98.00 93 TRP A O 1
ATOM 710 N N . LEU A 1 94 ? -4.729 -2.445 -14.600 1.00 98.38 94 LEU A N 1
ATOM 711 C CA . LEU A 1 94 ? -4.697 -2.725 -16.032 1.00 98.38 94 LEU A CA 1
ATOM 712 C C . LEU A 1 94 ? -4.943 -4.211 -16.314 1.00 98.38 94 LEU A C 1
ATOM 714 O O . LEU A 1 94 ? -4.433 -5.069 -15.592 1.00 98.38 94 LEU A O 1
ATOM 718 N N . PRO A 1 95 ? -5.667 -4.539 -17.397 1.00 98.12 95 PRO A N 1
ATOM 719 C CA . PRO A 1 95 ? -5.781 -5.914 -17.843 1.00 98.12 95 PRO A CA 1
ATOM 720 C C . PRO A 1 95 ? -4.409 -6.452 -18.252 1.00 98.12 95 PRO A C 1
ATOM 722 O O . PRO A 1 95 ? -3.568 -5.739 -18.808 1.00 98.12 95 PRO A O 1
ATOM 725 N N . GLU A 1 96 ? -4.221 -7.750 -18.042 1.00 98.19 96 GLU A N 1
ATOM 726 C CA . GLU A 1 96 ? -2.969 -8.457 -18.311 1.00 98.19 96 GLU A CA 1
ATOM 727 C C . GLU A 1 96 ? -2.434 -8.225 -19.731 1.00 98.19 96 GLU A C 1
ATOM 729 O O . GLU A 1 96 ? -1.241 -8.005 -19.923 1.00 98.19 96 GLU A O 1
ATOM 734 N N . SER A 1 97 ? -3.327 -8.187 -20.724 1.00 98.31 97 SER A N 1
ATOM 735 C CA . SER A 1 97 ? -2.967 -7.935 -22.119 1.00 98.31 97 SER A CA 1
ATOM 736 C C . SER A 1 97 ? -2.329 -6.564 -22.340 1.00 98.31 97 SER A C 1
ATOM 738 O O . SER A 1 97 ? -1.465 -6.428 -23.201 1.00 98.31 97 SER A O 1
ATOM 740 N N . LEU A 1 98 ? -2.747 -5.538 -21.593 1.00 98.62 98 LEU A N 1
ATOM 741 C CA . LEU A 1 98 ? -2.168 -4.200 -21.700 1.00 98.62 98 LEU A CA 1
ATOM 742 C C . LEU A 1 98 ? -0.833 -4.119 -20.952 1.00 98.62 98 LEU A C 1
ATOM 744 O O . LEU A 1 98 ? 0.098 -3.493 -21.458 1.00 98.62 98 LEU A O 1
ATOM 748 N N . VAL A 1 99 ? -0.717 -4.795 -19.804 1.00 98.69 99 VAL A N 1
ATOM 749 C CA . VAL A 1 99 ? 0.554 -4.943 -19.075 1.00 98.69 99 VAL A CA 1
ATOM 750 C C . VAL A 1 99 ? 1.616 -5.581 -19.974 1.00 98.69 99 VAL A C 1
ATOM 752 O O . VAL A 1 99 ? 2.690 -5.006 -20.152 1.00 98.69 99 VAL A O 1
ATOM 755 N N . ASP A 1 100 ? 1.293 -6.699 -20.629 1.00 98.69 100 ASP A N 1
ATOM 756 C CA . ASP A 1 100 ? 2.199 -7.380 -21.566 1.00 98.69 100 ASP A CA 1
ATOM 757 C C . ASP A 1 100 ? 2.618 -6.475 -22.726 1.00 98.69 100 ASP A C 1
ATOM 759 O O . ASP A 1 100 ? 3.754 -6.520 -23.202 1.00 98.69 100 ASP A O 1
ATOM 763 N N . ALA A 1 101 ? 1.713 -5.609 -23.167 1.00 98.62 101 ALA A N 1
ATOM 764 C CA . ALA A 1 101 ? 1.975 -4.704 -24.265 1.00 98.62 101 ALA A CA 1
ATOM 765 C C . ALA A 1 101 ? 2.911 -3.541 -23.865 1.00 98.62 101 ALA A C 1
ATOM 767 O O . ALA A 1 101 ? 3.748 -3.135 -24.670 1.00 98.62 101 ALA A O 1
ATOM 768 N N . PHE A 1 102 ? 2.848 -3.051 -22.620 1.00 98.50 102 PHE A N 1
ATOM 769 C CA . PHE A 1 102 ? 3.859 -2.133 -22.073 1.00 98.50 102 PHE A CA 1
ATOM 770 C C . PHE A 1 102 ? 5.234 -2.798 -21.937 1.00 98.50 102 PHE A C 1
ATOM 772 O O . PHE A 1 102 ? 6.246 -2.176 -22.266 1.00 98.50 102 PHE A O 1
ATOM 779 N N . ILE A 1 103 ? 5.277 -4.061 -21.493 1.00 98.44 103 ILE A N 1
ATOM 780 C CA . ILE A 1 103 ? 6.525 -4.836 -21.435 1.00 98.44 103 ILE A CA 1
ATOM 781 C C . ILE A 1 103 ? 7.117 -4.952 -22.842 1.00 98.44 103 ILE A C 1
ATOM 783 O O . ILE A 1 103 ? 8.287 -4.633 -23.041 1.00 98.44 103 ILE A O 1
ATOM 787 N N . ALA A 1 104 ? 6.314 -5.347 -23.834 1.00 98.12 104 ALA A N 1
ATOM 788 C CA . ALA A 1 104 ? 6.758 -5.475 -25.219 1.00 98.12 104 ALA A CA 1
ATOM 789 C C . ALA A 1 104 ? 7.320 -4.157 -25.784 1.00 98.12 104 ALA A C 1
ATOM 791 O O . ALA A 1 104 ? 8.377 -4.175 -26.415 1.00 98.12 104 ALA A O 1
ATOM 792 N N . ASP A 1 105 ? 6.664 -3.023 -25.516 1.00 97.25 105 ASP A N 1
ATOM 793 C CA . ASP A 1 105 ? 7.119 -1.703 -25.972 1.00 97.25 105 ASP A CA 1
ATOM 794 C C . ASP A 1 105 ? 8.472 -1.300 -25.373 1.00 97.25 105 ASP A C 1
ATOM 796 O O . ASP A 1 105 ? 9.300 -0.719 -26.073 1.00 97.25 105 ASP A O 1
ATOM 800 N N . TYR A 1 106 ? 8.713 -1.595 -24.091 1.00 97.00 106 TYR A N 1
ATOM 801 C CA . TYR A 1 106 ? 10.025 -1.369 -23.479 1.00 97.00 106 TYR A CA 1
ATOM 802 C C . TYR A 1 106 ? 11.073 -2.331 -24.047 1.00 97.00 106 TYR A C 1
ATOM 804 O O . TYR A 1 106 ? 12.176 -1.925 -24.387 1.00 97.00 106 TYR A O 1
ATOM 812 N N . MET A 1 107 ? 10.730 -3.611 -24.206 1.00 97.06 107 MET A N 1
ATOM 813 C CA . MET A 1 107 ? 11.663 -4.619 -24.718 1.00 97.06 107 MET A CA 1
ATOM 814 C C . MET A 1 107 ? 12.062 -4.387 -26.180 1.00 97.06 107 MET A C 1
ATOM 816 O O . MET A 1 107 ? 13.086 -4.920 -26.611 1.00 97.06 107 MET A O 1
ATOM 820 N N . ALA A 1 108 ? 11.267 -3.647 -26.950 1.00 96.25 108 ALA A N 1
ATOM 821 C CA . ALA A 1 108 ? 11.607 -3.257 -28.313 1.00 96.25 108 ALA A CA 1
ATOM 822 C C . ALA A 1 108 ? 12.669 -2.143 -28.366 1.00 96.25 108 ALA A C 1
ATOM 824 O O . ALA A 1 108 ? 13.429 -2.089 -29.330 1.00 96.25 108 ALA A O 1
ATOM 825 N N . ASP A 1 109 ? 12.724 -1.287 -27.343 1.00 94.50 109 ASP A N 1
ATOM 826 C CA . ASP A 1 109 ? 13.625 -0.135 -27.258 1.00 94.50 109 ASP A CA 1
ATOM 827 C C . ASP A 1 109 ? 13.977 0.152 -25.782 1.00 94.50 109 ASP A C 1
ATOM 829 O O . ASP A 1 109 ? 13.370 1.026 -25.149 1.00 94.50 109 ASP A O 1
ATOM 833 N N . PRO A 1 110 ? 14.870 -0.661 -25.183 1.00 92.62 110 PRO A N 1
ATOM 834 C CA . PRO A 1 110 ? 15.188 -0.568 -23.767 1.00 92.62 110 PRO A CA 1
ATOM 835 C C . PRO A 1 110 ? 16.091 0.640 -23.517 1.00 92.62 110 PRO A C 1
ATOM 837 O O . PRO A 1 110 ? 17.297 0.602 -23.752 1.00 92.62 110 PRO A O 1
ATOM 840 N N . GLU A 1 111 ? 15.495 1.712 -23.009 1.00 92.06 111 GLU A N 1
ATOM 841 C CA . GLU A 1 111 ? 16.212 2.905 -22.571 1.00 92.06 111 GLU A CA 1
ATOM 842 C C . GLU A 1 111 ? 16.032 3.092 -21.059 1.00 92.06 111 GLU A C 1
ATOM 844 O O . GLU A 1 111 ? 14.908 3.204 -20.543 1.00 92.06 111 GLU A O 1
ATOM 849 N N . GLU A 1 112 ? 17.155 3.118 -20.341 1.00 87.44 112 GLU A N 1
ATOM 850 C CA . GLU A 1 112 ? 17.201 3.415 -18.912 1.00 87.44 112 GLU A CA 1
ATOM 851 C C . GLU A 1 112 ? 16.690 4.841 -18.655 1.00 87.44 112 GLU A C 1
ATOM 853 O O . GLU A 1 112 ? 17.017 5.772 -19.385 1.00 87.44 112 GLU A O 1
ATOM 858 N N . ASN A 1 113 ? 15.869 5.030 -17.619 1.00 88.62 113 ASN A N 1
ATOM 859 C CA . ASN A 1 113 ? 15.236 6.315 -17.275 1.00 88.62 113 ASN A CA 1
ATOM 860 C C . ASN A 1 113 ? 14.217 6.859 -18.297 1.00 88.62 113 ASN A C 1
ATOM 862 O O . ASN A 1 113 ? 13.682 7.958 -18.110 1.00 88.62 113 ASN A O 1
ATOM 866 N N . SER A 1 114 ? 13.869 6.085 -19.329 1.00 94.19 114 SER A N 1
ATOM 867 C CA . SER A 1 114 ? 12.769 6.433 -20.231 1.00 94.19 114 SER A CA 1
ATOM 868 C C . SER A 1 114 ? 11.418 6.489 -19.492 1.00 94.19 114 SER A C 1
ATOM 870 O O . SER A 1 114 ? 11.227 5.830 -18.463 1.00 94.19 114 SER A O 1
ATOM 872 N N . PRO A 1 115 ? 10.416 7.216 -20.019 1.00 95.62 115 PRO A N 1
ATOM 873 C CA . PRO A 1 115 ? 9.043 7.176 -19.505 1.00 95.62 115 PRO A CA 1
ATOM 874 C C . PRO A 1 115 ? 8.491 5.750 -19.347 1.00 95.62 115 PRO A C 1
ATOM 876 O O . PRO A 1 115 ? 7.798 5.456 -18.375 1.00 95.62 115 PRO A O 1
ATOM 879 N N . ARG A 1 116 ? 8.850 4.842 -20.264 1.00 95.81 116 ARG A N 1
ATOM 880 C CA . ARG A 1 116 ? 8.456 3.426 -20.222 1.00 95.81 116 ARG A CA 1
ATOM 881 C C . ARG A 1 116 ? 9.147 2.659 -19.095 1.00 95.81 116 ARG A C 1
ATOM 883 O O . ARG A 1 116 ? 8.524 1.777 -18.514 1.00 95.81 116 ARG A O 1
ATOM 890 N N . SER A 1 117 ? 10.383 3.019 -18.743 1.00 96.25 117 SER A N 1
ATOM 891 C CA . SER A 1 117 ? 11.103 2.442 -17.600 1.00 96.25 117 SER A CA 1
ATOM 892 C C . SER A 1 117 ? 10.343 2.643 -16.283 1.00 96.25 117 SER A C 1
ATOM 894 O O . SER A 1 117 ? 10.326 1.744 -15.446 1.00 96.25 117 SER A O 1
ATOM 896 N N . ALA A 1 118 ? 9.665 3.784 -16.105 1.00 96.31 118 ALA A N 1
ATOM 897 C CA . ALA A 1 118 ? 8.829 4.033 -14.926 1.00 96.31 118 ALA A CA 1
ATOM 898 C C . ALA A 1 118 ? 7.607 3.101 -14.873 1.00 96.31 118 ALA A C 1
ATOM 900 O O . ALA A 1 118 ? 7.289 2.558 -13.818 1.00 96.31 118 ALA A O 1
ATOM 901 N N . VAL A 1 119 ? 6.960 2.856 -16.020 1.00 98.06 119 VAL A N 1
ATOM 902 C CA . VAL A 1 119 ? 5.856 1.887 -16.114 1.00 98.06 119 VAL A CA 1
ATOM 903 C C . VAL A 1 119 ? 6.361 0.474 -15.826 1.00 98.06 119 VAL A C 1
ATOM 905 O O . VAL A 1 119 ? 5.731 -0.258 -15.069 1.00 98.06 119 VAL A O 1
ATOM 908 N N . LEU A 1 120 ? 7.525 0.107 -16.372 1.00 98.00 120 LEU A N 1
ATOM 909 C CA . LEU A 1 120 ? 8.143 -1.201 -16.160 1.00 98.00 120 LEU A CA 1
ATOM 910 C C . LEU A 1 120 ? 8.494 -1.445 -14.688 1.00 98.00 120 LEU A C 1
ATOM 912 O O . LEU A 1 120 ? 8.251 -2.534 -14.177 1.00 98.00 120 LEU A O 1
ATOM 916 N N . PHE A 1 121 ? 9.009 -0.428 -13.995 1.00 97.62 121 PHE A N 1
ATOM 917 C CA . PHE A 1 121 ? 9.251 -0.485 -12.556 1.00 97.62 121 PHE A CA 1
ATOM 918 C C . PHE A 1 121 ? 7.967 -0.794 -11.780 1.00 97.62 121 PHE A C 1
ATOM 920 O O . PHE A 1 121 ? 7.946 -1.699 -10.948 1.00 97.62 121 PHE A O 1
ATOM 927 N N . THR A 1 122 ? 6.862 -0.114 -12.095 1.00 97.88 122 THR A N 1
ATOM 928 C CA . THR A 1 122 ? 5.580 -0.395 -11.439 1.00 97.88 122 THR A CA 1
ATOM 929 C C . THR A 1 122 ? 5.011 -1.765 -11.824 1.00 97.88 122 THR A C 1
ATOM 931 O O . THR A 1 122 ? 4.462 -2.457 -10.970 1.00 97.88 122 THR A O 1
ATOM 934 N N . ILE A 1 123 ? 5.206 -2.224 -13.063 1.00 98.56 123 ILE A N 1
ATOM 935 C CA . ILE A 1 123 ? 4.888 -3.606 -13.460 1.00 98.56 123 ILE A CA 1
ATOM 936 C C . ILE A 1 123 ? 5.695 -4.605 -12.625 1.00 98.56 123 ILE A C 1
ATOM 938 O O . ILE A 1 123 ? 5.137 -5.607 -12.197 1.00 98.56 123 ILE A O 1
ATOM 942 N N . GLY A 1 124 ? 6.967 -4.333 -12.336 1.00 98.06 124 GLY A N 1
ATOM 943 C CA . GLY A 1 124 ? 7.778 -5.175 -11.457 1.00 98.06 124 GLY A CA 1
ATOM 944 C C . GLY A 1 124 ? 7.217 -5.286 -10.035 1.00 98.06 124 GLY A C 1
ATOM 945 O O . GLY A 1 124 ? 7.214 -6.371 -9.468 1.00 98.06 124 GLY A O 1
ATOM 946 N N . ILE A 1 125 ? 6.640 -4.208 -9.497 1.00 97.25 125 ILE A N 1
ATOM 947 C CA . ILE A 1 125 ? 5.999 -4.199 -8.170 1.00 97.25 125 ILE A CA 1
ATOM 948 C C . ILE A 1 125 ? 4.715 -5.042 -8.141 1.00 97.25 125 ILE A C 1
ATOM 950 O O . ILE A 1 125 ? 4.518 -5.848 -7.227 1.00 97.25 125 ILE A O 1
ATOM 954 N N . PHE A 1 126 ? 3.822 -4.841 -9.114 1.00 98.06 126 PHE A N 1
ATOM 955 C CA . PHE A 1 126 ? 2.465 -5.408 -9.085 1.00 98.06 126 PHE A CA 1
ATOM 956 C C . PHE A 1 126 ? 2.323 -6.722 -9.866 1.00 98.06 126 PHE A C 1
ATOM 958 O O . PHE A 1 126 ? 1.462 -7.533 -9.546 1.00 98.06 126 PHE A O 1
ATOM 965 N N . TYR A 1 127 ? 3.186 -6.972 -10.848 1.00 98.19 127 TYR A N 1
ATOM 966 C CA . TYR A 1 127 ? 3.166 -8.152 -11.716 1.00 98.19 127 TYR A CA 1
ATOM 967 C C . TYR A 1 127 ? 4.576 -8.747 -11.923 1.00 98.19 127 TYR A C 1
ATOM 969 O O . TYR A 1 127 ? 4.962 -9.021 -13.067 1.00 98.19 127 TYR A O 1
ATOM 977 N N . PRO A 1 128 ? 5.361 -9.003 -10.854 1.00 97.94 128 PRO A N 1
ATOM 978 C CA . PRO A 1 128 ? 6.751 -9.454 -10.982 1.00 97.94 128 PRO A CA 1
ATOM 979 C C . PRO A 1 128 ? 6.883 -10.722 -11.835 1.00 97.94 128 PRO A C 1
ATOM 981 O O . PRO A 1 128 ? 7.787 -10.824 -12.664 1.00 97.94 128 PRO A O 1
ATOM 984 N N . GLY A 1 129 ? 5.939 -11.662 -11.713 1.00 97.56 129 GLY A N 1
ATOM 985 C CA . GLY A 1 129 ? 5.934 -12.906 -12.488 1.00 97.56 129 GLY A CA 1
ATOM 986 C C . GLY A 1 129 ? 5.841 -12.710 -14.006 1.00 97.56 129 GLY A C 1
ATOM 987 O O . GLY A 1 129 ? 6.407 -13.510 -14.747 1.00 97.56 129 GLY A O 1
ATOM 988 N N . ARG A 1 130 ? 5.191 -11.636 -14.478 1.00 97.81 130 ARG A N 1
ATOM 989 C CA . ARG A 1 130 ? 5.092 -11.310 -15.914 1.00 97.81 130 ARG A CA 1
ATOM 990 C C . ARG A 1 130 ? 6.375 -10.699 -16.461 1.00 97.81 130 ARG A C 1
ATOM 992 O O . ARG A 1 130 ? 6.719 -10.923 -17.617 1.00 97.81 130 ARG A O 1
ATOM 999 N N . LEU A 1 131 ? 7.088 -9.944 -15.629 1.00 97.50 131 LEU A N 1
ATOM 1000 C CA . LEU A 1 131 ? 8.316 -9.258 -16.022 1.00 97.50 131 LEU A CA 1
ATOM 1001 C C . LEU A 1 131 ? 9.569 -10.135 -15.861 1.00 97.50 131 LEU A C 1
ATOM 1003 O O . LEU A 1 131 ? 10.530 -9.983 -16.614 1.00 97.50 131 LEU A O 1
ATOM 1007 N N . ARG A 1 132 ? 9.543 -11.105 -14.939 1.00 97.19 132 ARG A N 1
ATOM 1008 C CA . ARG A 1 132 ? 10.662 -12.013 -14.637 1.00 97.19 132 ARG A CA 1
ATOM 1009 C C . ARG A 1 132 ? 11.282 -12.731 -15.847 1.00 97.19 132 ARG A C 1
ATOM 1011 O O . ARG A 1 132 ? 12.508 -12.809 -15.874 1.00 97.19 132 ARG A O 1
ATOM 1018 N N . PRO A 1 133 ? 10.532 -13.201 -16.867 1.00 97.56 133 PRO A N 1
ATOM 1019 C CA . PRO A 1 133 ? 11.124 -13.810 -18.065 1.00 97.56 133 PRO A CA 1
ATOM 1020 C C . PRO A 1 133 ? 12.091 -12.897 -18.834 1.00 97.56 133 PRO A C 1
ATOM 1022 O O . PRO A 1 133 ? 12.854 -13.375 -19.668 1.00 97.56 133 PRO A O 1
ATOM 1025 N N . TYR A 1 134 ? 12.055 -11.589 -18.569 1.00 97.25 134 TYR A N 1
ATOM 1026 C CA . TYR A 1 134 ? 12.892 -10.586 -19.215 1.00 97.25 134 TYR A CA 1
ATOM 1027 C C . TYR A 1 134 ? 13.968 -10.001 -18.286 1.00 97.25 134 TYR A C 1
ATOM 1029 O O . TYR A 1 134 ? 14.645 -9.060 -18.690 1.00 97.25 134 TYR A O 1
ATOM 1037 N N . ALA A 1 135 ? 14.147 -10.532 -17.069 1.00 95.44 135 ALA A N 1
ATOM 1038 C CA . ALA A 1 135 ? 15.034 -9.961 -16.049 1.00 95.44 135 ALA A CA 1
ATOM 1039 C C . ALA A 1 135 ? 16.485 -9.751 -16.528 1.00 95.44 135 ALA A C 1
ATOM 1041 O O . ALA A 1 135 ? 17.089 -8.724 -16.220 1.00 95.44 135 ALA A O 1
ATOM 1042 N N . ASP A 1 136 ? 17.016 -10.667 -17.345 1.00 94.88 136 ASP A N 1
ATOM 1043 C CA . ASP A 1 136 ? 18.377 -10.586 -17.903 1.00 94.88 136 ASP A CA 1
ATOM 1044 C C . ASP A 1 136 ? 18.571 -9.427 -18.893 1.00 94.88 136 ASP A C 1
ATOM 1046 O O . ASP A 1 136 ? 19.698 -9.062 -19.214 1.00 94.88 136 ASP A O 1
ATOM 1050 N N . ARG A 1 137 ? 17.473 -8.849 -19.394 1.00 94.81 137 ARG A N 1
ATOM 1051 C CA . ARG A 1 137 ? 17.465 -7.734 -20.353 1.00 94.81 137 ARG A CA 1
ATOM 1052 C C . ARG A 1 137 ? 17.189 -6.382 -19.696 1.00 94.81 137 ARG A C 1
ATOM 1054 O O . ARG A 1 137 ? 17.079 -5.382 -20.398 1.00 94.81 137 ARG A O 1
ATOM 1061 N N . ILE A 1 138 ? 16.996 -6.362 -18.380 1.00 94.69 138 ILE A N 1
ATOM 1062 C CA . ILE A 1 138 ? 16.692 -5.158 -17.611 1.00 94.69 138 ILE A CA 1
ATOM 1063 C C . ILE A 1 138 ? 17.961 -4.746 -16.881 1.00 94.69 138 ILE A C 1
ATOM 1065 O O . ILE A 1 138 ? 18.418 -5.458 -15.993 1.00 94.69 138 ILE A O 1
ATOM 1069 N N . ASP A 1 139 ? 18.526 -3.589 -17.204 1.00 91.19 139 ASP A N 1
ATOM 1070 C CA . ASP A 1 139 ? 19.768 -3.151 -16.556 1.00 91.19 139 ASP A CA 1
ATOM 1071 C C . ASP A 1 139 ? 19.527 -2.585 -15.148 1.00 91.19 139 ASP A C 1
ATOM 1073 O O . ASP A 1 139 ? 20.339 -2.803 -14.249 1.00 91.19 139 ASP A O 1
ATOM 1077 N N . SER A 1 140 ? 18.367 -1.960 -14.917 1.00 94.38 140 SER A N 1
ATOM 1078 C CA . SER A 1 140 ? 18.025 -1.312 -13.644 1.00 94.38 140 SER A CA 1
ATOM 1079 C C . SER A 1 140 ? 17.987 -2.289 -12.460 1.00 94.38 140 SER A C 1
ATOM 1081 O O . SER A 1 140 ? 17.155 -3.202 -12.404 1.00 94.38 140 SER A O 1
ATOM 1083 N N . SER A 1 141 ? 18.840 -2.041 -11.462 1.00 92.25 141 SER A N 1
ATOM 1084 C CA . SER A 1 141 ? 18.871 -2.782 -10.193 1.00 92.25 141 SER A CA 1
ATOM 1085 C C . SER A 1 141 ? 17.562 -2.653 -9.410 1.00 92.25 141 SER A C 1
ATOM 1087 O O . SER A 1 141 ? 17.064 -3.650 -8.898 1.00 92.25 141 SER A O 1
ATOM 1089 N N . TYR A 1 142 ? 16.956 -1.462 -9.387 1.00 92.00 142 TYR A N 1
ATOM 1090 C CA . TYR A 1 142 ? 15.677 -1.217 -8.713 1.00 92.00 142 TYR A CA 1
ATOM 1091 C C . TYR A 1 142 ? 14.538 -2.051 -9.304 1.00 92.00 142 TYR A C 1
ATOM 1093 O O . TYR A 1 142 ? 13.736 -2.627 -8.568 1.00 92.00 142 TYR A O 1
ATOM 1101 N N . ILE A 1 143 ? 14.477 -2.164 -10.637 1.00 95.44 143 ILE A N 1
ATOM 1102 C CA . ILE A 1 143 ? 13.485 -3.033 -11.279 1.00 95.44 143 ILE A CA 1
ATOM 1103 C C . ILE A 1 143 ? 13.780 -4.488 -10.922 1.00 95.44 143 ILE A C 1
ATOM 1105 O O . ILE A 1 143 ? 12.866 -5.187 -10.500 1.00 95.44 143 ILE A O 1
ATOM 1109 N N . LYS A 1 144 ? 15.036 -4.942 -11.004 1.00 95.31 144 LYS A N 1
ATOM 1110 C CA . LYS A 1 144 ? 15.416 -6.311 -10.613 1.00 95.31 144 LYS A CA 1
ATOM 1111 C C . LYS A 1 144 ? 15.024 -6.648 -9.171 1.00 95.31 144 LYS A C 1
ATOM 1113 O O . LYS A 1 144 ? 14.485 -7.726 -8.941 1.00 95.31 144 LYS A O 1
ATOM 1118 N N . GLN A 1 145 ? 15.212 -5.727 -8.227 1.00 95.38 145 GLN A N 1
ATOM 1119 C CA . GLN A 1 145 ? 14.813 -5.914 -6.830 1.00 95.38 145 GLN A CA 1
ATOM 1120 C C . GLN A 1 145 ? 13.293 -6.091 -6.685 1.00 95.38 145 GLN A C 1
ATOM 1122 O O . GLN A 1 145 ? 12.839 -6.960 -5.945 1.00 95.38 145 GLN A O 1
ATOM 1127 N N . SER A 1 146 ? 12.490 -5.350 -7.457 1.00 96.44 146 SER A N 1
ATOM 1128 C CA . SER A 1 146 ? 11.029 -5.526 -7.451 1.00 96.44 146 SER A CA 1
ATOM 1129 C C . SER A 1 146 ? 10.572 -6.922 -7.911 1.00 96.44 146 SER A C 1
ATOM 1131 O O . SER A 1 146 ? 9.485 -7.360 -7.543 1.00 96.44 146 SER A O 1
ATOM 1133 N N . LEU A 1 147 ? 11.412 -7.656 -8.655 1.00 97.62 147 LEU A N 1
ATOM 1134 C CA . LEU A 1 147 ? 11.102 -8.997 -9.168 1.00 97.62 147 LEU A CA 1
ATOM 1135 C C . LEU A 1 147 ? 11.319 -10.124 -8.153 1.00 97.62 147 LEU A C 1
ATOM 1137 O O . LEU A 1 147 ? 10.929 -11.263 -8.448 1.00 97.62 147 LEU A O 1
ATOM 1141 N N . LEU A 1 148 ? 11.934 -9.831 -6.997 1.00 97.62 148 LEU A N 1
ATOM 1142 C CA . LEU A 1 148 ? 12.276 -10.829 -5.981 1.00 97.62 148 LEU A CA 1
ATOM 1143 C C . LEU A 1 148 ? 11.035 -11.588 -5.505 1.00 97.62 148 LEU A C 1
ATOM 1145 O O . LEU A 1 148 ? 11.074 -12.814 -5.451 1.00 97.62 148 LEU A O 1
ATOM 1149 N N . SER A 1 149 ? 9.922 -10.894 -5.275 1.00 96.56 149 SER A N 1
ATOM 1150 C CA . SER A 1 149 ? 8.677 -11.485 -4.779 1.00 96.56 149 SER A CA 1
ATOM 1151 C C . SER A 1 149 ? 8.189 -12.633 -5.658 1.00 96.56 149 SER A C 1
ATOM 1153 O O . SER A 1 149 ? 7.913 -12.463 -6.850 1.00 96.56 149 SER A O 1
ATOM 1155 N N . GLY A 1 150 ? 8.085 -13.826 -5.077 1.00 97.38 150 GLY A N 1
ATOM 1156 C CA . GLY A 1 150 ? 7.666 -15.040 -5.771 1.00 97.38 150 GLY A CA 1
ATOM 1157 C C . GLY A 1 150 ? 8.681 -15.539 -6.801 1.00 97.38 150 GLY A C 1
ATOM 1158 O O . GLY A 1 150 ? 8.286 -16.156 -7.794 1.00 97.38 150 GLY A O 1
ATOM 1159 N N . SER A 1 151 ? 9.962 -15.201 -6.641 1.00 97.94 151 SER A N 1
ATOM 1160 C CA . SER A 1 151 ? 11.055 -15.735 -7.461 1.00 97.94 151 SER A CA 1
ATOM 1161 C C . SER A 1 151 ? 11.233 -17.246 -7.280 1.00 97.94 151 SER A C 1
ATOM 1163 O O . SER A 1 151 ? 10.844 -17.789 -6.248 1.00 97.94 151 SER A O 1
ATOM 1165 N N . PRO A 1 152 ? 11.796 -17.944 -8.285 1.00 97.50 152 PRO A N 1
ATOM 1166 C CA . PRO A 1 152 ? 11.959 -19.394 -8.238 1.00 97.50 152 PRO A CA 1
ATOM 1167 C C . PRO A 1 152 ? 12.970 -19.837 -7.174 1.00 97.50 152 PRO A C 1
ATOM 1169 O O . PRO A 1 152 ? 13.925 -19.118 -6.875 1.00 97.50 152 PRO A O 1
ATOM 1172 N N . ASP A 1 153 ? 12.821 -21.077 -6.709 1.00 98.44 153 ASP A N 1
ATOM 1173 C CA . ASP A 1 153 ? 13.688 -21.702 -5.699 1.00 98.44 153 ASP A CA 1
ATOM 1174 C C . ASP A 1 153 ? 15.173 -21.683 -6.083 1.00 98.44 153 ASP A C 1
ATOM 1176 O O . ASP A 1 153 ? 16.036 -21.480 -5.237 1.00 98.44 153 ASP A O 1
ATOM 1180 N N . SER A 1 154 ? 15.487 -21.774 -7.379 1.00 98.00 154 SER A N 1
ATOM 1181 C CA . SER A 1 154 ? 16.867 -21.674 -7.867 1.00 98.00 154 SER A CA 1
ATOM 1182 C C . SER A 1 154 ? 17.539 -20.341 -7.521 1.00 98.00 154 SER A C 1
ATOM 1184 O O . SER A 1 154 ? 18.759 -20.289 -7.389 1.00 98.00 154 SER A O 1
ATOM 1186 N N . LEU A 1 155 ? 16.768 -19.252 -7.403 1.00 97.62 155 LEU A N 1
ATOM 1187 C CA . LEU A 1 155 ? 17.300 -17.957 -6.979 1.00 97.62 155 LEU A CA 1
ATOM 1188 C C . LEU A 1 155 ? 17.554 -17.934 -5.467 1.00 97.62 155 LEU A C 1
ATOM 1190 O O . LEU A 1 155 ? 18.577 -17.408 -5.041 1.00 97.62 155 LEU A O 1
ATOM 1194 N N . VAL A 1 156 ? 16.669 -18.547 -4.673 1.00 98.50 156 VAL A N 1
ATOM 1195 C CA . VAL A 1 156 ? 16.868 -18.738 -3.224 1.00 98.50 156 VAL A CA 1
ATOM 1196 C C . VAL A 1 156 ? 18.157 -19.521 -2.975 1.00 98.50 156 VAL A C 1
ATOM 1198 O O . VAL A 1 156 ? 19.006 -19.085 -2.201 1.00 98.50 156 VAL A O 1
ATOM 1201 N N . ASP A 1 157 ? 18.349 -20.631 -3.691 1.00 98.50 157 ASP A N 1
ATOM 1202 C CA . ASP A 1 157 ? 19.548 -21.464 -3.578 1.00 98.50 157 ASP A CA 1
ATOM 1203 C C . ASP A 1 157 ? 20.821 -20.686 -3.948 1.00 98.50 157 ASP A C 1
ATOM 1205 O O . ASP A 1 157 ? 21.854 -20.832 -3.290 1.00 98.50 157 ASP A O 1
ATOM 1209 N N . ALA A 1 158 ? 20.748 -19.825 -4.970 1.00 98.12 158 ALA A N 1
ATOM 1210 C CA . ALA A 1 158 ? 21.858 -18.967 -5.375 1.00 98.12 158 ALA A CA 1
ATOM 1211 C C . ALA A 1 158 ? 22.204 -17.915 -4.306 1.00 98.12 158 ALA A C 1
ATOM 1213 O O . ALA A 1 158 ? 23.385 -17.724 -4.011 1.00 98.12 158 ALA A O 1
ATOM 1214 N N . PHE A 1 159 ? 21.205 -17.270 -3.690 1.00 98.25 159 PHE A N 1
ATOM 1215 C CA . PHE A 1 159 ? 21.426 -16.355 -2.564 1.00 98.25 159 PHE A CA 1
ATOM 1216 C C . PHE A 1 159 ? 22.036 -17.080 -1.362 1.00 98.25 159 PHE A C 1
ATOM 1218 O O . PHE A 1 159 ? 23.014 -16.597 -0.801 1.00 98.25 159 PHE A O 1
ATOM 1225 N N . MET A 1 160 ? 21.531 -18.268 -1.015 1.00 98.38 160 MET A N 1
ATOM 1226 C CA . MET A 1 160 ? 22.079 -19.080 0.076 1.00 98.38 160 MET A CA 1
ATOM 1227 C C . MET A 1 160 ? 23.526 -19.507 -0.166 1.00 98.38 160 MET A C 1
ATOM 1229 O O . MET A 1 160 ? 24.327 -19.511 0.768 1.00 98.38 160 MET A O 1
ATOM 1233 N N . ALA A 1 161 ? 23.867 -19.903 -1.394 1.00 98.31 161 ALA A N 1
ATOM 1234 C CA . ALA A 1 161 ? 25.235 -20.268 -1.748 1.00 98.31 161 ALA A CA 1
ATOM 1235 C C . ALA A 1 161 ? 26.182 -19.074 -1.583 1.00 98.31 161 ALA A C 1
ATOM 1237 O O . ALA A 1 161 ? 27.194 -19.202 -0.901 1.00 98.31 161 ALA A O 1
ATOM 1238 N N . ARG A 1 162 ? 25.803 -17.907 -2.121 1.00 98.19 162 ARG A N 1
ATOM 1239 C CA . ARG A 1 162 ? 26.584 -16.672 -1.984 1.00 98.19 162 ARG A CA 1
ATOM 1240 C C . ARG A 1 162 ? 26.714 -16.217 -0.536 1.00 98.19 162 ARG A C 1
ATOM 1242 O O . ARG A 1 162 ? 27.807 -15.886 -0.104 1.00 98.19 162 ARG A O 1
ATOM 1249 N N . TRP A 1 163 ? 25.633 -16.266 0.239 1.00 98.06 163 TRP A N 1
ATOM 1250 C CA . TRP A 1 163 ? 25.674 -15.897 1.652 1.00 98.06 163 TRP A CA 1
ATOM 1251 C C . TRP A 1 163 ? 26.639 -16.774 2.458 1.00 98.06 163 TRP A C 1
ATOM 1253 O O . TRP A 1 163 ? 27.383 -16.256 3.276 1.00 98.06 163 TRP A O 1
ATOM 1263 N N . ARG A 1 164 ? 26.711 -18.085 2.197 1.00 97.06 164 ARG A N 1
ATOM 1264 C CA . ARG A 1 164 ? 27.683 -18.969 2.875 1.00 97.06 164 ARG A CA 1
ATOM 1265 C C . ARG A 1 164 ? 29.143 -18.665 2.526 1.00 97.06 164 ARG A C 1
ATOM 1267 O O . ARG A 1 164 ? 30.032 -19.106 3.246 1.00 97.06 164 ARG A O 1
ATOM 1274 N N . GLU A 1 165 ? 29.389 -18.003 1.401 1.00 97.62 165 GLU A N 1
ATOM 1275 C CA . GLU A 1 165 ? 30.729 -17.599 0.968 1.00 97.62 165 GLU A CA 1
ATOM 1276 C C . GLU A 1 165 ? 31.097 -16.203 1.484 1.00 97.62 165 GLU A C 1
ATOM 1278 O O . GLU A 1 165 ? 32.242 -15.976 1.870 1.00 97.62 165 GLU A O 1
ATOM 1283 N N . GLU A 1 166 ? 30.136 -15.277 1.465 1.00 97.25 166 GLU A N 1
ATOM 1284 C CA . GLU A 1 166 ? 30.339 -13.849 1.734 1.00 97.25 166 GLU A CA 1
ATOM 1285 C C . GLU A 1 166 ? 29.998 -13.455 3.188 1.00 97.25 166 GLU A C 1
ATOM 1287 O O . GLU A 1 166 ? 30.512 -12.453 3.674 1.00 97.25 166 GLU A O 1
ATOM 1292 N N . GLU A 1 167 ? 29.148 -14.232 3.873 1.00 95.19 167 GLU A N 1
ATOM 1293 C CA . GLU A 1 167 ? 28.551 -13.947 5.194 1.00 95.19 167 GLU A CA 1
ATOM 1294 C C . GLU A 1 167 ? 27.853 -12.568 5.276 1.00 95.19 167 GLU A C 1
ATOM 1296 O O . GLU A 1 167 ? 27.748 -11.965 6.341 1.00 95.19 167 GLU A O 1
ATOM 1301 N N . ASP A 1 168 ? 27.336 -12.073 4.143 1.00 95.88 168 ASP A N 1
ATOM 1302 C CA . ASP A 1 168 ? 26.688 -10.759 4.019 1.00 95.88 168 ASP A CA 1
ATOM 1303 C C . ASP A 1 168 ? 25.182 -10.802 4.345 1.00 95.88 168 ASP A C 1
ATOM 1305 O O . ASP A 1 168 ? 24.387 -11.403 3.616 1.00 95.88 168 ASP A O 1
ATOM 1309 N N . ILE A 1 169 ? 24.774 -10.123 5.420 1.00 94.94 169 ILE A N 1
ATOM 1310 C CA . ILE A 1 169 ? 23.381 -10.062 5.890 1.00 94.94 169 ILE A CA 1
ATOM 1311 C C . ILE A 1 169 ? 22.415 -9.496 4.834 1.00 94.94 169 ILE A C 1
ATOM 1313 O O . ILE A 1 169 ? 21.269 -9.942 4.754 1.00 94.94 169 ILE A O 1
ATOM 1317 N N . GLU A 1 170 ? 22.871 -8.610 3.944 1.00 95.19 170 GLU A N 1
ATOM 1318 C CA . GLU A 1 170 ? 22.040 -8.023 2.882 1.00 95.19 170 GLU A CA 1
ATOM 1319 C C . GLU A 1 170 ? 21.568 -9.071 1.859 1.00 95.19 170 GLU A C 1
ATOM 1321 O O . GLU A 1 170 ? 20.488 -8.958 1.260 1.00 95.19 170 GLU A O 1
ATOM 1326 N N . LEU A 1 171 ? 22.337 -10.154 1.685 1.00 96.88 171 LEU A N 1
ATOM 1327 C CA . LEU A 1 171 ? 21.917 -11.299 0.877 1.00 96.88 171 LEU A CA 1
ATOM 1328 C C . LEU A 1 171 ? 20.751 -12.043 1.534 1.00 96.88 171 LEU A C 1
ATOM 1330 O O . LEU A 1 171 ? 19.855 -12.499 0.821 1.00 96.88 171 LEU A O 1
ATOM 1334 N N . LEU A 1 172 ? 20.726 -12.134 2.868 1.00 97.50 172 LEU A N 1
ATOM 1335 C CA . LEU A 1 172 ? 19.598 -12.714 3.598 1.00 97.50 172 LEU A CA 1
ATOM 1336 C C . LEU A 1 172 ? 18.373 -11.800 3.560 1.00 97.50 172 LEU A C 1
ATOM 1338 O O . LEU A 1 172 ? 17.273 -12.311 3.367 1.00 97.50 172 LEU A O 1
ATOM 1342 N N . HIS A 1 173 ? 18.540 -10.475 3.635 1.00 96.75 173 HIS A N 1
ATOM 1343 C CA . HIS A 1 173 ? 17.436 -9.530 3.414 1.00 96.75 173 HIS A CA 1
ATOM 1344 C C . HIS A 1 173 ? 16.828 -9.701 2.016 1.00 96.75 173 HIS A C 1
ATOM 1346 O O . HIS A 1 173 ? 15.615 -9.869 1.871 1.00 96.75 173 HIS A O 1
ATOM 1352 N N . SER A 1 174 ? 17.666 -9.745 0.978 1.00 96.50 174 SER A N 1
ATOM 1353 C CA . SER A 1 174 ? 17.218 -9.977 -0.401 1.00 96.50 174 SER A CA 1
ATOM 1354 C C . SER A 1 174 ? 16.516 -11.330 -0.566 1.00 96.50 174 SER A C 1
ATOM 1356 O O . SER A 1 174 ? 15.495 -11.418 -1.251 1.00 96.50 174 SER A O 1
ATOM 1358 N N . LEU A 1 175 ? 17.029 -12.379 0.085 1.00 97.94 175 LEU A N 1
ATOM 1359 C CA . LEU A 1 175 ? 16.408 -13.702 0.098 1.00 97.94 175 LEU A CA 1
ATOM 1360 C C . LEU A 1 175 ? 15.047 -13.672 0.801 1.00 97.94 175 LEU A C 1
ATOM 1362 O O . LEU A 1 175 ? 14.080 -14.208 0.262 1.00 97.94 175 LEU A O 1
ATOM 1366 N N . ALA A 1 176 ? 14.940 -13.028 1.964 1.00 97.75 176 ALA A N 1
ATOM 1367 C CA . ALA A 1 176 ? 13.689 -12.907 2.707 1.00 97.75 176 ALA A CA 1
ATOM 1368 C C . ALA A 1 176 ? 12.604 -12.210 1.869 1.00 97.75 176 ALA A C 1
ATOM 1370 O O . ALA A 1 176 ? 11.454 -12.644 1.841 1.00 97.75 176 ALA A O 1
ATOM 1371 N N . LEU A 1 177 ? 12.976 -11.205 1.073 1.00 97.19 177 LEU A N 1
ATOM 1372 C CA . LEU A 1 177 ? 12.062 -10.503 0.168 1.00 97.19 177 LEU A CA 1
ATOM 1373 C C . LEU A 1 177 ? 11.536 -11.357 -1.003 1.00 97.19 177 LEU A C 1
ATOM 1375 O O . LEU A 1 177 ? 10.633 -10.899 -1.711 1.00 97.19 177 LEU A O 1
ATOM 1379 N N . ILE A 1 178 ? 12.032 -12.587 -1.202 1.00 98.06 178 ILE A N 1
ATOM 1380 C CA . ILE A 1 178 ? 11.466 -13.546 -2.166 1.00 98.06 178 ILE A CA 1
ATOM 1381 C C . ILE A 1 178 ? 10.095 -14.059 -1.706 1.00 98.06 178 ILE A C 1
ATOM 1383 O O . ILE A 1 178 ? 9.223 -14.273 -2.550 1.00 98.06 178 ILE A O 1
ATOM 1387 N N . ARG A 1 179 ? 9.869 -14.188 -0.389 1.00 96.56 179 ARG A N 1
ATOM 1388 C CA . ARG A 1 179 ? 8.541 -14.448 0.208 1.00 96.56 179 ARG A CA 1
ATOM 1389 C C . ARG A 1 179 ? 7.846 -15.719 -0.304 1.00 96.56 179 ARG A C 1
ATOM 1391 O O . ARG A 1 179 ? 6.626 -15.768 -0.450 1.00 96.56 179 ARG A O 1
ATOM 1398 N N . THR A 1 180 ? 8.626 -16.755 -0.603 1.00 97.56 180 THR A N 1
ATOM 1399 C CA . THR A 1 180 ? 8.129 -18.111 -0.887 1.00 97.56 180 THR A CA 1
ATOM 1400 C C . THR A 1 180 ? 8.340 -19.021 0.319 1.00 97.56 180 THR A C 1
ATOM 1402 O O . THR A 1 180 ? 9.147 -18.722 1.200 1.00 97.56 180 THR A O 1
ATOM 1405 N N . GLU A 1 181 ? 7.653 -20.166 0.357 1.00 97.75 181 GLU A N 1
ATOM 1406 C CA . GLU A 1 181 ? 7.871 -21.165 1.414 1.00 97.75 181 GLU A CA 1
ATOM 1407 C C . GLU A 1 181 ? 9.335 -21.623 1.472 1.00 97.75 181 GLU A C 1
ATOM 1409 O O . GLU A 1 181 ? 9.905 -21.675 2.559 1.00 97.75 181 GLU A O 1
ATOM 1414 N N . HIS A 1 182 ? 9.960 -21.855 0.312 1.00 98.56 182 HIS A N 1
ATOM 1415 C CA . HIS A 1 182 ? 11.373 -22.236 0.217 1.00 98.56 182 HIS A CA 1
ATOM 1416 C C . HIS A 1 182 ? 12.314 -21.136 0.727 1.00 98.56 182 HIS A C 1
ATOM 1418 O O . HIS A 1 182 ? 13.282 -21.426 1.426 1.00 98.56 182 HIS A O 1
ATOM 1424 N N . ALA A 1 183 ? 12.013 -19.860 0.451 1.00 98.50 183 ALA A N 1
ATOM 1425 C CA . ALA A 1 183 ? 12.776 -18.741 1.007 1.00 98.50 183 ALA A CA 1
ATOM 1426 C C . ALA A 1 183 ? 12.660 -18.680 2.540 1.00 98.50 183 ALA A C 1
ATOM 1428 O O . ALA A 1 183 ? 13.668 -18.550 3.233 1.00 98.50 183 ALA A O 1
ATOM 1429 N N . ALA A 1 184 ? 11.452 -18.845 3.084 1.00 98.44 184 ALA A N 1
ATOM 1430 C CA . ALA A 1 184 ? 11.237 -18.875 4.528 1.00 98.44 184 ALA A CA 1
ATOM 1431 C C . ALA A 1 184 ? 11.924 -20.079 5.203 1.00 98.44 184 ALA A C 1
ATOM 1433 O O . ALA A 1 184 ? 12.497 -19.929 6.281 1.00 98.44 184 ALA A O 1
ATOM 1434 N N . ASP A 1 185 ? 11.923 -21.256 4.568 1.00 98.69 185 ASP A N 1
ATOM 1435 C CA . ASP A 1 185 ? 12.666 -22.433 5.041 1.00 98.69 185 ASP A CA 1
ATOM 1436 C C . ASP A 1 185 ? 14.182 -22.183 5.045 1.00 98.69 185 ASP A C 1
ATOM 1438 O O . ASP A 1 185 ? 14.876 -22.547 6.000 1.00 98.69 185 ASP A O 1
ATOM 1442 N N . ALA A 1 186 ? 14.702 -21.520 4.008 1.00 98.62 186 ALA A N 1
ATOM 1443 C CA . ALA A 1 186 ? 16.109 -21.154 3.918 1.00 98.62 186 ALA A CA 1
ATOM 1444 C C . ALA A 1 186 ? 16.522 -20.181 5.039 1.00 98.62 186 ALA A C 1
ATOM 1446 O O . ALA A 1 186 ? 17.504 -20.462 5.734 1.00 98.62 186 ALA A O 1
ATOM 1447 N N . ILE A 1 187 ? 15.745 -19.119 5.293 1.00 98.56 187 ILE A N 1
ATOM 1448 C CA . ILE A 1 187 ? 15.972 -18.201 6.428 1.00 98.56 187 ILE A CA 1
ATOM 1449 C C . ILE A 1 187 ? 15.870 -18.935 7.772 1.00 98.56 187 ILE A C 1
ATOM 1451 O O . ILE A 1 187 ? 16.722 -18.775 8.648 1.00 98.56 187 ILE A O 1
ATOM 1455 N N . ALA A 1 188 ? 14.871 -19.801 7.950 1.00 98.38 188 ALA A N 1
ATOM 1456 C CA . ALA A 1 188 ? 14.735 -20.573 9.183 1.00 98.38 188 ALA A CA 1
ATOM 1457 C C . ALA A 1 188 ? 15.966 -21.466 9.446 1.00 98.38 188 ALA A C 1
ATOM 1459 O O . ALA A 1 188 ? 16.396 -21.619 10.591 1.00 98.38 188 ALA A O 1
ATOM 1460 N N . SER A 1 189 ? 16.583 -22.012 8.390 1.00 97.94 189 SER A N 1
ATOM 1461 C CA . SER A 1 189 ? 17.744 -22.908 8.493 1.00 97.94 189 SER A CA 1
ATOM 1462 C C . SER A 1 189 ? 19.023 -22.242 9.018 1.00 97.94 189 SER A C 1
ATOM 1464 O O . SER A 1 189 ? 19.913 -22.932 9.525 1.00 97.94 189 SER A O 1
ATOM 1466 N N . VAL A 1 190 ? 19.121 -20.910 8.935 1.00 97.75 190 VAL A N 1
ATOM 1467 C CA . VAL A 1 190 ? 20.310 -20.155 9.357 1.00 97.75 190 VAL A CA 1
ATOM 1468 C C . VAL A 1 190 ? 20.209 -19.584 10.768 1.00 97.75 190 VAL A C 1
ATOM 1470 O O . VAL A 1 190 ? 21.137 -18.912 11.203 1.00 97.75 190 VAL A O 1
ATOM 1473 N N . ARG A 1 191 ? 19.159 -19.914 11.537 1.00 97.06 191 ARG A N 1
ATOM 1474 C CA . ARG A 1 191 ? 18.936 -19.388 12.899 1.00 97.06 191 ARG A CA 1
ATOM 1475 C C . ARG A 1 191 ? 20.180 -19.369 13.785 1.00 97.06 191 ARG A C 1
ATOM 1477 O O . ARG A 1 191 ? 20.438 -18.378 14.456 1.00 97.06 191 ARG A O 1
ATOM 1484 N N . ASN A 1 192 ? 20.909 -20.485 13.816 1.00 97.00 192 ASN A N 1
ATOM 1485 C CA . ASN A 1 192 ? 22.062 -20.682 14.702 1.00 97.00 192 ASN A CA 1
ATOM 1486 C C . ASN A 1 192 ? 23.359 -20.050 14.167 1.00 97.00 192 ASN A C 1
ATOM 1488 O O . ASN A 1 192 ? 24.405 -20.208 14.790 1.00 97.00 192 ASN A O 1
ATOM 1492 N N . GLN A 1 193 ? 23.307 -19.428 12.989 1.00 96.88 193 GLN A N 1
ATOM 1493 C CA . GLN A 1 193 ? 24.434 -18.774 12.323 1.00 96.88 193 GLN A CA 1
ATOM 1494 C C . GLN A 1 193 ? 24.332 -17.243 12.400 1.00 96.88 193 GLN A C 1
ATOM 1496 O O . GLN A 1 193 ? 25.326 -16.570 12.165 1.00 96.88 193 GLN A O 1
ATOM 1501 N N . ILE A 1 194 ? 23.159 -16.702 12.748 1.00 96.25 194 ILE A N 1
ATOM 1502 C CA . ILE A 1 194 ? 22.949 -15.269 12.981 1.00 96.25 194 ILE A CA 1
ATOM 1503 C C . ILE A 1 194 ? 23.139 -14.991 14.475 1.00 96.25 194 ILE A C 1
ATOM 1505 O O . ILE A 1 194 ? 22.506 -15.642 15.311 1.00 96.25 194 ILE A O 1
ATOM 1509 N N . GLU A 1 195 ? 24.043 -14.063 14.794 1.00 94.69 195 GLU A N 1
ATOM 1510 C CA . GLU A 1 195 ? 24.416 -13.722 16.171 1.00 94.69 195 GLU A CA 1
ATOM 1511 C C . GLU A 1 195 ? 23.254 -13.070 16.925 1.00 94.69 195 GLU A C 1
ATOM 1513 O O . GLU A 1 195 ? 22.921 -13.517 18.025 1.00 94.69 195 GLU A O 1
ATOM 1518 N N . ASP A 1 196 ? 22.611 -12.070 16.316 1.00 95.38 196 ASP A N 1
ATOM 1519 C CA . ASP A 1 196 ? 21.472 -11.375 16.904 1.00 95.38 196 ASP A CA 1
ATOM 1520 C C . ASP A 1 196 ? 20.161 -12.152 16.661 1.00 95.38 196 ASP A C 1
ATOM 1522 O O . ASP A 1 196 ? 19.780 -12.412 15.513 1.00 95.38 196 ASP A O 1
ATOM 1526 N N . PRO A 1 197 ? 19.449 -12.579 17.722 1.00 94.31 197 PRO A N 1
ATOM 1527 C CA . PRO A 1 197 ? 18.100 -13.110 17.598 1.00 94.31 197 PRO A CA 1
ATOM 1528 C C . PRO A 1 197 ? 17.130 -12.207 16.836 1.00 94.31 197 PRO A C 1
ATOM 1530 O O . PRO A 1 197 ? 16.368 -12.739 16.032 1.00 94.31 197 PRO A O 1
ATOM 1533 N N . GLU A 1 198 ? 17.164 -10.896 17.071 1.00 95.12 198 GLU A N 1
ATOM 1534 C CA . GLU A 1 198 ? 16.186 -9.949 16.523 1.00 95.12 198 GLU A CA 1
ATOM 1535 C C . GLU A 1 198 ? 16.352 -9.799 15.004 1.00 95.12 198 GLU A C 1
ATOM 1537 O O . GLU A 1 198 ? 15.358 -9.791 14.276 1.00 95.12 198 GLU A O 1
ATOM 1542 N N . ASP A 1 199 ? 17.594 -9.816 14.504 1.00 95.75 199 ASP A N 1
ATOM 1543 C CA . ASP A 1 199 ? 17.883 -9.812 13.063 1.00 95.75 199 ASP A CA 1
ATOM 1544 C C . ASP A 1 199 ? 17.274 -11.038 12.370 1.00 95.75 199 ASP A C 1
ATOM 1546 O O . ASP A 1 199 ? 16.628 -10.934 11.324 1.00 95.75 199 ASP A O 1
ATOM 1550 N N . TRP A 1 200 ? 17.441 -12.227 12.960 1.00 97.25 200 TRP A N 1
ATOM 1551 C CA . TRP A 1 200 ? 16.851 -13.445 12.404 1.00 97.25 200 TRP A CA 1
ATOM 1552 C C . TRP A 1 200 ? 15.319 -13.432 12.464 1.00 97.25 200 TRP A C 1
ATOM 1554 O O . TRP A 1 200 ? 14.670 -13.878 11.515 1.00 97.25 200 TRP A O 1
ATOM 1564 N N . GLU A 1 201 ? 14.744 -12.945 13.565 1.00 97.50 201 GLU A N 1
ATOM 1565 C CA . GLU A 1 201 ? 13.294 -12.816 13.735 1.00 97.50 201 GLU A CA 1
ATOM 1566 C C . GLU A 1 201 ? 12.706 -11.899 12.655 1.00 97.50 201 GLU A C 1
ATOM 1568 O O . GLU A 1 201 ? 11.799 -12.314 11.931 1.00 97.50 201 GLU A O 1
ATOM 1573 N N . CYS A 1 202 ? 13.311 -10.726 12.454 1.00 96.62 202 CYS A N 1
ATOM 1574 C CA . CYS A 1 202 ? 12.946 -9.772 11.409 1.00 96.62 202 CYS A CA 1
ATOM 1575 C C . CYS A 1 202 ? 13.033 -10.393 10.002 1.00 96.62 202 CYS A C 1
ATOM 1577 O O . CYS A 1 202 ? 12.090 -10.306 9.209 1.00 96.62 202 CYS A O 1
ATOM 1579 N N . LEU A 1 203 ? 14.127 -11.098 9.687 1.00 97.56 203 LEU A N 1
ATOM 1580 C CA . LEU A 1 203 ? 14.293 -11.784 8.400 1.00 97.56 203 LEU A CA 1
ATOM 1581 C C . LEU A 1 203 ? 13.227 -12.859 8.160 1.00 97.56 203 LEU A C 1
ATOM 1583 O O . LEU A 1 203 ? 12.724 -12.999 7.041 1.00 97.56 203 LEU A O 1
ATOM 1587 N N . LEU A 1 204 ? 12.878 -13.638 9.185 1.00 98.19 204 LEU A N 1
ATOM 1588 C CA . LEU A 1 204 ? 11.879 -14.695 9.054 1.00 98.19 204 LEU A CA 1
ATOM 1589 C C . LEU A 1 204 ? 10.473 -14.111 8.846 1.00 98.19 204 LEU A C 1
ATOM 1591 O O . LEU A 1 204 ? 9.715 -14.609 8.005 1.00 98.19 204 LEU A O 1
ATOM 1595 N N . GLU A 1 205 ? 10.158 -13.012 9.531 1.00 97.31 205 GLU A N 1
ATOM 1596 C CA . GLU A 1 205 ? 8.905 -12.272 9.364 1.00 97.31 205 GLU A CA 1
ATOM 1597 C C . GLU A 1 205 ? 8.794 -11.638 7.982 1.00 97.31 205 GLU A C 1
ATOM 1599 O O . GLU A 1 205 ? 7.754 -11.784 7.328 1.00 97.31 205 GLU A O 1
ATOM 1604 N N . LEU A 1 206 ? 9.879 -11.032 7.487 1.00 96.69 206 LEU A N 1
ATOM 1605 C CA . LEU A 1 206 ? 9.989 -10.531 6.115 1.00 96.69 206 LEU A CA 1
ATOM 1606 C C . LEU A 1 206 ? 9.768 -11.631 5.072 1.00 96.69 206 LEU A C 1
ATOM 1608 O O . LEU A 1 206 ? 9.136 -11.367 4.043 1.00 96.69 206 LEU A O 1
ATOM 1612 N N . ALA A 1 207 ? 10.263 -12.844 5.345 1.00 97.38 207 ALA A N 1
ATOM 1613 C CA . ALA A 1 207 ? 10.077 -14.029 4.508 1.00 97.38 207 ALA A CA 1
ATOM 1614 C C . ALA A 1 207 ? 8.660 -14.618 4.580 1.00 97.38 207 ALA A C 1
ATOM 1616 O O . ALA A 1 207 ? 8.319 -15.509 3.799 1.00 97.38 207 ALA A O 1
ATOM 1617 N N . GLY A 1 208 ? 7.819 -14.100 5.477 1.00 97.25 208 GLY A N 1
ATOM 1618 C CA . GLY A 1 208 ? 6.406 -14.435 5.558 1.00 97.25 208 GLY A CA 1
ATOM 1619 C C . GLY A 1 208 ? 6.024 -15.348 6.718 1.00 97.25 208 GLY A C 1
ATOM 1620 O O . GLY A 1 208 ? 4.907 -15.874 6.695 1.00 97.25 208 GLY A O 1
ATOM 1621 N N . ARG A 1 209 ? 6.899 -15.576 7.712 1.00 98.12 209 ARG A N 1
ATOM 1622 C CA . ARG A 1 209 ? 6.614 -16.455 8.859 1.00 98.12 209 ARG A CA 1
ATOM 1623 C C . ARG A 1 209 ? 6.918 -15.812 10.208 1.00 98.12 209 ARG A C 1
ATOM 1625 O O . ARG A 1 209 ? 7.921 -15.141 10.370 1.00 98.12 209 ARG A O 1
ATOM 1632 N N . LEU A 1 210 ? 6.073 -16.080 11.197 1.00 97.81 210 LEU A N 1
ATOM 1633 C CA . LEU A 1 210 ? 6.298 -15.656 12.573 1.00 97.81 210 LEU A CA 1
ATOM 1634 C C . LEU A 1 210 ? 7.335 -16.564 13.261 1.00 97.81 210 LEU A C 1
ATOM 1636 O O . LEU A 1 210 ? 7.220 -17.793 13.138 1.00 97.81 210 LEU A O 1
ATOM 1640 N N . PRO A 1 211 ? 8.301 -16.014 14.018 1.00 96.38 211 PRO A N 1
ATOM 1641 C CA . PRO A 1 211 ? 9.406 -16.790 14.585 1.00 96.38 211 PRO A CA 1
ATOM 1642 C C . PRO A 1 211 ? 8.992 -17.791 15.667 1.00 96.38 211 PRO A C 1
ATOM 1644 O O . PRO A 1 211 ? 9.581 -18.863 15.800 1.00 96.38 211 PRO A O 1
ATOM 1647 N N . ASP A 1 212 ? 7.956 -17.457 16.431 1.00 95.69 212 ASP A N 1
ATOM 1648 C CA . ASP A 1 212 ? 7.471 -18.234 17.573 1.00 95.69 212 ASP A CA 1
ATOM 1649 C C . ASP A 1 212 ? 6.641 -19.465 17.179 1.00 95.69 212 ASP A C 1
ATOM 1651 O O . ASP A 1 212 ? 6.653 -20.496 17.853 1.00 95.69 212 ASP A O 1
ATOM 1655 N N . SER A 1 213 ? 5.882 -19.344 16.095 1.00 94.88 213 SER A N 1
ATOM 1656 C CA . SER A 1 213 ? 4.795 -20.256 15.750 1.00 94.88 213 SER A CA 1
ATOM 1657 C C . SER A 1 213 ? 4.937 -20.857 14.357 1.00 94.88 213 SER A C 1
ATOM 1659 O O . SER A 1 213 ? 4.230 -21.817 14.043 1.00 94.88 213 SER A O 1
ATOM 1661 N N . GLY A 1 214 ? 5.805 -20.294 13.510 1.00 95.81 214 GLY A N 1
ATOM 1662 C CA . GLY A 1 214 ? 5.964 -20.671 12.104 1.00 95.81 214 GLY A CA 1
ATOM 1663 C C . GLY A 1 214 ? 4.738 -20.372 11.233 1.00 95.81 214 GLY A C 1
ATOM 1664 O O . GLY A 1 214 ? 4.722 -20.736 10.058 1.00 95.81 214 GLY A O 1
ATOM 1665 N N . LYS A 1 215 ? 3.699 -19.737 11.795 1.00 96.44 215 LYS A N 1
ATOM 1666 C CA . LYS A 1 215 ? 2.505 -19.293 11.062 1.00 96.44 215 LYS A CA 1
ATOM 1667 C C . LYS A 1 215 ? 2.855 -18.134 10.137 1.00 96.44 215 LYS A C 1
ATOM 1669 O O . LYS A 1 215 ? 3.925 -17.557 10.263 1.00 96.44 215 LYS A O 1
ATOM 1674 N N . SER A 1 216 ? 1.950 -17.768 9.232 1.00 97.00 216 SER A N 1
ATOM 1675 C CA . SER A 1 216 ? 2.178 -16.604 8.373 1.00 97.00 216 SER A CA 1
ATOM 1676 C C . SER A 1 216 ? 2.329 -15.322 9.199 1.00 97.00 216 SER A C 1
ATOM 1678 O O . SER A 1 216 ? 1.563 -15.106 10.140 1.00 97.00 216 SER A O 1
ATOM 1680 N N . SER A 1 217 ? 3.301 -14.480 8.838 1.00 97.62 217 SER A N 1
ATOM 1681 C CA . SER A 1 217 ? 3.482 -13.144 9.425 1.00 97.62 217 SER A CA 1
ATOM 1682 C C . SER A 1 217 ? 2.458 -12.125 8.917 1.00 97.62 217 SER A C 1
ATOM 1684 O O . SER A 1 217 ? 2.352 -11.035 9.470 1.00 97.62 217 SER A O 1
ATOM 1686 N N . GLY A 1 218 ? 1.639 -12.484 7.927 1.00 97.50 218 GLY A N 1
ATOM 1687 C CA . GLY A 1 218 ? 0.543 -11.669 7.418 1.00 97.50 218 GLY A CA 1
ATOM 1688 C C . GLY A 1 218 ? -0.734 -12.475 7.189 1.00 97.50 218 GLY A C 1
ATOM 1689 O O . GLY A 1 218 ? -0.789 -13.684 7.415 1.00 97.50 218 GLY A O 1
ATOM 1690 N N . LEU A 1 219 ? -1.793 -11.806 6.737 1.00 97.81 219 LEU A N 1
ATOM 1691 C CA . LEU A 1 219 ? -3.094 -12.434 6.478 1.00 97.81 219 LEU A CA 1
ATOM 1692 C C . LEU A 1 219 ? -3.417 -12.407 4.988 1.00 97.81 219 LEU A C 1
ATOM 1694 O O . LEU A 1 219 ? -3.557 -11.342 4.409 1.00 97.81 219 LEU A O 1
ATOM 1698 N N . HIS A 1 220 ? -3.552 -13.565 4.348 1.00 96.62 220 HIS A N 1
ATOM 1699 C CA . HIS A 1 220 ? -3.825 -13.650 2.909 1.00 96.62 220 HIS A CA 1
ATOM 1700 C C . HIS A 1 220 ? -5.322 -13.825 2.609 1.00 96.62 220 HIS A C 1
ATOM 1702 O O . HIS A 1 220 ? -6.016 -14.488 3.385 1.00 96.62 220 HIS A O 1
ATOM 1708 N N . PRO A 1 221 ? -5.831 -13.320 1.464 1.00 98.06 221 PRO A N 1
ATOM 1709 C CA . PRO A 1 221 ? -5.154 -12.539 0.416 1.00 98.06 221 PRO A CA 1
ATOM 1710 C C . PRO A 1 221 ? -4.843 -11.078 0.792 1.00 98.06 221 PRO A C 1
ATOM 1712 O O . PRO A 1 221 ? -5.360 -10.543 1.767 1.00 98.06 221 PRO A O 1
ATOM 1715 N N . ALA A 1 222 ? -4.008 -10.437 -0.027 1.00 98.25 222 ALA A N 1
ATOM 1716 C CA . ALA A 1 222 ? -3.669 -9.020 0.057 1.00 98.25 222 ALA A CA 1
ATOM 1717 C C . ALA A 1 222 ? -4.650 -8.143 -0.739 1.00 98.25 222 ALA A C 1
ATOM 1719 O O . ALA A 1 222 ? -5.050 -8.485 -1.860 1.00 98.25 222 ALA A O 1
ATOM 1720 N N . PHE A 1 223 ? -4.968 -6.973 -0.191 1.00 98.62 223 PHE A N 1
ATOM 1721 C CA . PHE A 1 223 ? -5.846 -5.968 -0.782 1.00 98.62 223 PHE A CA 1
ATOM 1722 C C . PHE A 1 223 ? -5.183 -4.589 -0.796 1.00 98.62 223 PHE A C 1
ATOM 1724 O O . PHE A 1 223 ? -4.504 -4.211 0.158 1.00 98.62 223 PHE A O 1
ATOM 1731 N N . MET A 1 224 ? -5.431 -3.826 -1.859 1.00 98.00 224 MET A N 1
ATOM 1732 C CA . MET A 1 224 ? -5.191 -2.384 -1.914 1.00 98.00 224 MET A CA 1
ATOM 1733 C C . MET A 1 224 ? -6.396 -1.655 -1.324 1.00 98.00 224 MET A C 1
ATOM 1735 O O . MET A 1 224 ? -7.537 -2.015 -1.614 1.00 98.00 224 MET A O 1
ATOM 1739 N N . GLY A 1 225 ? -6.148 -0.630 -0.512 1.00 97.75 225 GLY A N 1
ATOM 1740 C CA . GLY A 1 225 ? -7.196 0.203 0.070 1.00 97.75 225 GLY A CA 1
ATOM 1741 C C . GLY A 1 225 ? -7.336 1.555 -0.630 1.00 97.75 225 GLY A C 1
ATOM 1742 O O . GLY A 1 225 ? -6.344 2.194 -0.973 1.00 97.75 225 GLY A O 1
ATOM 1743 N N . SER A 1 226 ? -8.568 2.032 -0.783 1.00 97.25 226 SER A N 1
ATOM 1744 C CA . SER A 1 226 ? -8.874 3.398 -1.224 1.00 97.25 226 SER A CA 1
ATOM 1745 C C . SER A 1 226 ? -9.863 4.054 -0.270 1.00 97.25 226 SER A C 1
ATOM 1747 O O . SER A 1 226 ? -10.868 3.449 0.114 1.00 97.25 226 SER A O 1
ATOM 1749 N N . VAL A 1 227 ? -9.588 5.298 0.121 1.00 97.00 227 VAL A N 1
ATOM 1750 C CA . VAL A 1 227 ? -10.480 6.067 0.996 1.00 97.00 227 VAL A CA 1
ATOM 1751 C C . VAL A 1 227 ? -11.704 6.498 0.197 1.00 97.00 227 VAL A C 1
ATOM 1753 O O . VAL A 1 227 ? -11.582 7.169 -0.825 1.00 97.00 227 VAL A O 1
ATOM 1756 N N . THR A 1 228 ? -12.889 6.140 0.677 1.00 96.69 228 THR A N 1
ATOM 1757 C CA . THR A 1 228 ? -14.173 6.448 0.039 1.00 96.69 228 THR A CA 1
ATOM 1758 C C . THR A 1 228 ? -15.130 7.120 1.013 1.00 96.69 228 THR A C 1
ATOM 1760 O O . THR A 1 228 ? -14.874 7.208 2.218 1.00 96.69 228 THR A O 1
ATOM 1763 N N . ASP A 1 229 ? -16.272 7.578 0.500 1.00 95.12 229 ASP A N 1
ATOM 1764 C CA . ASP A 1 229 ? -17.343 8.087 1.347 1.00 95.12 229 ASP A CA 1
ATOM 1765 C C . ASP A 1 229 ? -17.777 7.051 2.386 1.00 95.12 229 ASP A C 1
ATOM 1767 O O . ASP A 1 229 ? -17.689 5.833 2.188 1.00 95.12 229 ASP A O 1
ATOM 1771 N N . ARG A 1 230 ? -18.290 7.565 3.502 1.00 95.06 230 ARG A N 1
ATOM 1772 C CA . ARG A 1 230 ? -18.886 6.764 4.565 1.00 95.06 230 ARG A CA 1
ATOM 1773 C C . ARG A 1 230 ? -19.931 5.800 3.996 1.00 95.06 230 ARG A C 1
ATOM 1775 O O . ARG A 1 230 ? -20.814 6.202 3.243 1.00 95.06 230 ARG A O 1
ATOM 1782 N N . SER A 1 231 ? -19.913 4.562 4.479 1.00 93.38 231 SER A N 1
ATOM 1783 C CA . SER A 1 231 ? -20.882 3.499 4.152 1.00 93.38 231 SER A CA 1
ATOM 1784 C C . SER A 1 231 ? -20.762 2.910 2.745 1.00 93.38 231 SER A C 1
ATOM 1786 O O . SER A 1 231 ? -21.530 2.008 2.423 1.00 93.38 231 SER A O 1
ATOM 1788 N N . VAL A 1 232 ? -19.813 3.365 1.916 1.00 96.56 232 VAL A N 1
ATOM 1789 C CA . VAL A 1 232 ? -19.510 2.711 0.625 1.00 96.56 232 VAL A CA 1
ATOM 1790 C C . VAL A 1 232 ? -18.921 1.317 0.850 1.00 96.56 232 VAL A C 1
ATOM 1792 O O . VAL A 1 232 ? -19.194 0.389 0.096 1.00 96.56 232 VAL A O 1
ATOM 1795 N N . SER A 1 233 ? -18.149 1.167 1.924 1.00 97.31 233 SER A N 1
ATOM 1796 C CA . SER A 1 233 ? -17.543 -0.086 2.359 1.00 97.31 233 SER A CA 1
ATOM 1797 C C . SER A 1 233 ? -17.825 -0.316 3.851 1.00 97.31 233 SER A C 1
ATOM 1799 O O . SER A 1 233 ? -17.947 0.662 4.604 1.00 97.31 233 SER A O 1
ATOM 1801 N N . PRO A 1 234 ? -17.917 -1.584 4.305 1.00 97.50 234 PRO A N 1
ATOM 1802 C CA . PRO A 1 234 ? -18.126 -1.918 5.713 1.00 97.50 234 PRO A CA 1
ATOM 1803 C C . PRO A 1 234 ? -16.903 -1.623 6.599 1.00 97.50 234 PRO A C 1
ATOM 1805 O O . PRO A 1 234 ? -17.016 -1.658 7.823 1.00 97.50 234 PRO A O 1
ATOM 1808 N N . HIS A 1 235 ? -15.737 -1.338 6.013 1.00 98.12 235 HIS A N 1
ATOM 1809 C CA . HIS A 1 235 ? -14.546 -0.923 6.752 1.00 98.12 235 HIS A CA 1
ATOM 1810 C C . HIS A 1 235 ? -14.635 0.574 7.044 1.00 98.12 235 HIS A C 1
ATOM 1812 O O . HIS A 1 235 ? -14.701 1.381 6.118 1.00 98.12 235 HIS A O 1
ATOM 1818 N N . ALA A 1 236 ? -14.654 0.946 8.321 1.00 96.69 236 ALA A N 1
ATOM 1819 C CA . ALA A 1 236 ? -14.804 2.332 8.752 1.00 96.69 236 ALA A CA 1
ATOM 1820 C C . ALA A 1 236 ? -13.435 2.975 8.978 1.00 96.69 236 ALA A C 1
ATOM 1822 O O . ALA A 1 236 ? -12.566 2.367 9.594 1.00 96.69 236 ALA A O 1
ATOM 1823 N N . MET A 1 237 ? -13.256 4.212 8.528 1.00 95.25 237 MET A N 1
ATOM 1824 C CA . MET A 1 237 ? -12.002 4.954 8.634 1.00 95.25 237 MET A CA 1
ATOM 1825 C C . MET A 1 237 ? -12.278 6.341 9.225 1.00 95.25 237 MET A C 1
ATOM 1827 O O . MET A 1 237 ? -13.220 7.014 8.799 1.00 95.25 237 MET A O 1
ATOM 1831 N N . GLY A 1 238 ? -11.503 6.769 10.221 1.00 92.31 238 GLY A N 1
ATOM 1832 C CA . GLY A 1 238 ? -11.765 8.031 10.922 1.00 92.31 238 GLY A CA 1
ATOM 1833 C C . GLY A 1 238 ? -13.081 8.059 11.705 1.00 92.31 238 GLY A C 1
ATOM 1834 O O . GLY A 1 238 ? -13.661 7.024 12.054 1.00 92.31 238 GLY A O 1
ATOM 1835 N N . GLY A 1 239 ? -13.583 9.274 11.938 1.00 87.19 239 GLY A N 1
ATOM 1836 C CA . GLY A 1 239 ? -14.835 9.545 12.652 1.00 87.19 239 GLY A CA 1
ATOM 1837 C C . GLY A 1 239 ? -14.790 9.246 14.156 1.00 87.19 239 GLY A C 1
ATOM 1838 O O . GLY A 1 239 ? -13.809 8.727 14.684 1.00 87.19 239 GLY A O 1
ATOM 1839 N N . GLY A 1 240 ? -15.882 9.573 14.852 1.00 84.69 240 GLY A N 1
ATOM 1840 C CA . GLY A 1 240 ? -15.997 9.343 16.292 1.00 84.69 240 GLY A CA 1
ATOM 1841 C C . GLY A 1 240 ? -16.043 7.855 16.649 1.00 84.69 240 GLY A C 1
ATOM 1842 O O . GLY A 1 240 ? -16.742 7.067 16.004 1.00 84.69 240 GLY A O 1
ATOM 1843 N N . TYR A 1 241 ? -15.329 7.477 17.707 1.00 90.06 241 TYR A N 1
ATOM 1844 C CA . TYR A 1 241 ? -15.439 6.159 18.325 1.00 90.06 241 TYR A CA 1
ATOM 1845 C C . TYR A 1 241 ? -16.500 6.205 19.444 1.00 90.06 241 TYR A C 1
ATOM 1847 O O . TYR A 1 241 ? -16.520 7.166 20.211 1.00 90.06 241 TYR A O 1
ATOM 1855 N N . PRO A 1 242 ? -17.410 5.217 19.562 1.00 88.62 242 PRO A N 1
ATOM 1856 C CA . PRO A 1 242 ? -18.554 5.291 20.479 1.00 88.62 242 PRO A CA 1
ATOM 1857 C C . PRO A 1 242 ? -18.215 5.110 21.973 1.00 88.62 242 PRO A C 1
ATOM 1859 O O . PRO A 1 242 ? -19.130 5.032 22.789 1.00 88.62 242 PRO A O 1
ATOM 1862 N N . GLY A 1 243 ? -16.937 5.039 22.345 1.00 92.06 243 GLY A N 1
ATOM 1863 C CA . GLY A 1 243 ? -16.484 4.859 23.724 1.00 92.06 243 GLY A CA 1
ATOM 1864 C C . GLY A 1 243 ? -15.190 5.612 24.009 1.00 92.06 243 GLY A C 1
ATOM 1865 O O . GLY A 1 243 ? -14.725 6.400 23.184 1.00 92.06 243 GLY A O 1
ATOM 1866 N N . ASP A 1 244 ? -14.609 5.350 25.176 1.00 96.44 244 ASP A N 1
ATOM 1867 C CA . ASP A 1 244 ? -13.322 5.933 25.537 1.00 96.44 244 ASP A CA 1
ATOM 1868 C C . ASP A 1 244 ? -12.192 5.356 24.672 1.00 96.44 244 ASP A C 1
ATOM 1870 O O . ASP A 1 244 ? -12.214 4.189 24.266 1.00 96.44 244 ASP A O 1
ATOM 1874 N N . VAL A 1 245 ? -11.194 6.191 24.407 1.00 96.75 245 VAL A N 1
ATOM 1875 C CA . VAL A 1 245 ? -10.022 5.916 23.572 1.00 96.75 245 VAL A CA 1
ATOM 1876 C C . VAL A 1 245 ? -8.737 6.161 24.363 1.00 96.75 245 VAL A C 1
ATOM 1878 O O . VAL A 1 245 ? -8.762 6.890 25.359 1.00 96.75 245 VAL A O 1
ATOM 1881 N N . PRO A 1 246 ? -7.601 5.565 23.959 1.00 96.25 246 PRO A N 1
ATOM 1882 C CA . PRO A 1 246 ? -6.305 5.882 24.554 1.00 96.25 246 PRO A CA 1
ATOM 1883 C C . PRO A 1 246 ? -6.039 7.389 24.536 1.00 96.25 246 PRO A C 1
ATOM 1885 O O . PRO A 1 246 ? -6.274 8.025 23.511 1.00 96.25 246 PRO A O 1
ATOM 1888 N N . ILE A 1 247 ? -5.511 7.948 25.624 1.00 95.12 247 ILE A N 1
ATOM 1889 C CA . ILE A 1 247 ? -5.041 9.343 25.678 1.00 95.12 247 ILE A CA 1
ATOM 1890 C C . ILE A 1 247 ? -3.513 9.399 25.716 1.00 95.12 247 ILE A C 1
ATOM 1892 O O . ILE A 1 247 ? -2.865 8.498 26.255 1.00 95.12 247 ILE A O 1
ATOM 1896 N N . CYS A 1 248 ? -2.937 10.442 25.121 1.00 93.25 248 CYS A N 1
ATOM 1897 C CA . CYS A 1 248 ? -1.504 10.704 25.162 1.00 93.25 248 CYS A CA 1
ATOM 1898 C C . CYS A 1 248 ? -1.055 10.901 26.617 1.00 93.25 248 CYS A C 1
ATOM 1900 O O . CYS A 1 248 ? -1.694 11.627 27.377 1.00 93.25 248 CYS A O 1
ATOM 1902 N N . LEU A 1 249 ? 0.056 10.275 27.006 1.00 90.81 249 LEU A N 1
ATOM 1903 C CA . LEU A 1 249 ? 0.579 10.357 28.372 1.00 90.81 249 LEU A CA 1
ATOM 1904 C C . LEU A 1 249 ? 1.104 11.747 28.752 1.00 90.81 249 LEU A C 1
ATOM 1906 O O . LEU A 1 249 ? 1.165 12.059 29.940 1.00 90.81 249 LEU A O 1
ATOM 1910 N N . GLU A 1 250 ? 1.481 12.561 27.767 1.00 91.88 250 GLU A N 1
ATOM 1911 C CA . GLU A 1 250 ? 2.079 13.875 27.996 1.00 91.88 250 GLU A CA 1
ATOM 1912 C C . GLU A 1 250 ? 1.047 15.006 27.928 1.00 91.88 250 GLU A C 1
ATOM 1914 O O . GLU A 1 250 ? 0.925 15.790 28.867 1.00 91.88 250 GLU A O 1
ATOM 1919 N N . CYS A 1 251 ? 0.289 15.091 26.831 1.00 93.12 251 CYS A N 1
ATOM 1920 C CA . CYS A 1 251 ? -0.654 16.190 26.603 1.00 93.12 251 CYS A CA 1
ATOM 1921 C C . CYS A 1 251 ? -2.125 15.824 26.840 1.00 93.12 251 CYS A C 1
ATOM 1923 O O . CYS A 1 251 ? -2.995 16.668 26.632 1.00 93.12 251 CYS A O 1
ATOM 1925 N N . GLU A 1 252 ? -2.412 14.577 27.227 1.00 93.00 252 GLU A N 1
ATOM 1926 C CA . GLU A 1 252 ? -3.768 14.042 27.434 1.00 93.00 252 GLU A CA 1
ATOM 1927 C C . GLU A 1 252 ? -4.682 14.102 26.193 1.00 93.00 252 GLU A C 1
ATOM 1929 O O . GLU A 1 252 ? -5.878 13.831 26.293 1.00 93.00 252 GLU A O 1
ATOM 1934 N N . ALA A 1 253 ? -4.138 14.402 25.006 1.00 92.94 253 ALA A N 1
ATOM 1935 C CA . ALA A 1 253 ? -4.905 14.392 23.765 1.00 92.94 253 ALA A CA 1
ATOM 1936 C C . ALA A 1 253 ? -5.433 12.975 23.467 1.00 92.94 253 ALA A C 1
ATOM 1938 O O . ALA A 1 253 ? -4.655 12.014 23.531 1.00 92.94 253 ALA A O 1
ATOM 1939 N N . PRO A 1 254 ? -6.725 12.815 23.134 1.00 94.44 254 PRO A N 1
ATOM 1940 C CA . PRO A 1 254 ? -7.267 11.519 22.757 1.00 94.44 254 PRO A CA 1
ATOM 1941 C C . PRO A 1 254 ? -6.659 11.044 21.437 1.00 94.44 254 PRO A C 1
ATOM 1943 O O . PRO A 1 254 ? -6.428 11.823 20.514 1.00 94.44 254 PRO A O 1
ATOM 1946 N N . SER A 1 255 ? -6.403 9.743 21.351 1.00 94.88 255 SER A N 1
ATOM 1947 C CA . SER A 1 255 ? -6.164 9.076 20.076 1.00 94.88 255 SER A CA 1
ATOM 1948 C C . SER A 1 255 ? -7.445 9.035 19.253 1.00 94.88 255 SER A C 1
ATOM 1950 O O . SER A 1 255 ? -8.562 9.094 19.769 1.00 94.88 255 SER A O 1
ATOM 1952 N N . GLU A 1 256 ? -7.280 8.886 17.951 1.00 94.94 256 GLU A N 1
ATOM 1953 C CA . GLU A 1 256 ? -8.373 8.754 17.010 1.00 94.94 256 GLU A CA 1
ATOM 1954 C C . GLU A 1 256 ? -8.359 7.371 16.378 1.00 94.94 256 GLU A C 1
ATOM 1956 O O . GLU A 1 256 ? -7.302 6.772 16.158 1.00 94.94 256 GLU A O 1
ATOM 1961 N N . ARG A 1 257 ? -9.547 6.863 16.044 1.00 95.19 257 ARG A N 1
ATOM 1962 C CA . ARG A 1 257 ? -9.662 5.647 15.246 1.00 95.19 257 ARG A CA 1
ATOM 1963 C C . ARG A 1 257 ? -9.165 5.933 13.831 1.00 95.19 257 ARG A C 1
ATOM 1965 O O . ARG A 1 257 ? -9.815 6.665 13.089 1.00 95.19 257 ARG A O 1
ATOM 1972 N N . ILE A 1 258 ? -8.098 5.258 13.418 1.00 95.81 258 ILE A N 1
ATOM 1973 C CA . ILE A 1 258 ? -7.650 5.279 12.024 1.00 95.81 258 ILE A CA 1
ATOM 1974 C C . ILE A 1 258 ? -8.574 4.396 11.189 1.00 95.81 258 ILE A C 1
ATOM 1976 O O . ILE A 1 258 ? -9.132 4.849 10.197 1.00 95.81 258 ILE A O 1
ATOM 1980 N N . LEU A 1 259 ? -8.753 3.138 11.606 1.00 97.94 259 LEU A N 1
ATOM 1981 C CA . LEU A 1 259 ? -9.410 2.098 10.820 1.00 97.94 259 LEU A CA 1
ATOM 1982 C C . LEU A 1 259 ? -10.085 1.070 11.736 1.00 97.94 259 LEU A C 1
ATOM 1984 O O . LEU A 1 259 ? -9.459 0.560 12.660 1.00 97.94 259 LEU A O 1
ATOM 1988 N N . THR A 1 260 ? -11.332 0.717 11.436 1.00 97.88 260 THR A N 1
ATOM 1989 C CA . THR A 1 260 ? -11.989 -0.514 11.889 1.00 97.88 260 THR A CA 1
ATOM 1990 C C . THR A 1 260 ? -12.274 -1.386 10.675 1.00 97.88 260 THR A C 1
ATOM 1992 O O . THR A 1 260 ? -12.980 -0.970 9.752 1.00 97.88 260 THR A O 1
ATOM 1995 N N . LEU A 1 261 ? -11.782 -2.620 10.691 1.00 98.56 261 LEU A N 1
ATOM 1996 C CA . LEU A 1 261 ? -12.055 -3.600 9.648 1.00 98.56 261 LEU A CA 1
ATOM 1997 C C . LEU A 1 261 ? -13.248 -4.481 10.041 1.00 98.56 261 LEU A C 1
ATOM 1999 O O . LEU A 1 261 ? -13.264 -5.067 11.119 1.00 98.56 261 LEU A O 1
ATOM 2003 N N . SER A 1 262 ? -14.242 -4.600 9.158 1.00 98.25 262 SER A N 1
ATOM 2004 C CA . SER A 1 262 ? -15.303 -5.600 9.301 1.00 98.25 262 SER A CA 1
ATOM 2005 C C . SER A 1 262 ? -14.736 -7.009 9.103 1.00 98.25 262 SER A C 1
ATOM 2007 O O . SER A 1 262 ? -14.300 -7.350 8.005 1.00 98.25 262 SER A O 1
ATOM 2009 N N . ALA A 1 263 ? -14.754 -7.820 10.160 1.00 98.06 263 ALA A N 1
ATOM 2010 C CA . ALA A 1 263 ? -14.300 -9.208 10.149 1.00 98.06 263 ALA A CA 1
ATOM 2011 C C . ALA A 1 263 ? -15.112 -10.076 9.179 1.00 98.06 263 ALA A C 1
ATOM 2013 O O . ALA A 1 263 ? -14.541 -10.874 8.444 1.00 98.06 263 ALA A O 1
ATOM 2014 N N . GLU A 1 264 ? -16.431 -9.876 9.133 1.00 98.06 264 GLU A N 1
ATOM 2015 C CA . GLU A 1 264 ? -17.344 -10.625 8.259 1.00 98.06 264 GLU A CA 1
ATOM 2016 C C . GLU A 1 264 ? -17.117 -10.339 6.768 1.00 98.06 264 GLU A C 1
ATOM 2018 O O . GLU A 1 264 ? -17.382 -11.194 5.926 1.00 98.06 264 GLU A O 1
ATOM 2023 N N . ALA A 1 265 ? -16.623 -9.143 6.436 1.00 97.94 265 ALA A N 1
ATOM 2024 C CA . ALA A 1 265 ? -16.303 -8.756 5.065 1.00 97.94 265 ALA A CA 1
ATOM 2025 C C . ALA A 1 265 ? -14.906 -9.220 4.615 1.00 97.94 265 ALA A C 1
ATOM 2027 O O . ALA A 1 265 ? -14.571 -9.081 3.438 1.00 97.94 265 ALA A O 1
ATOM 2028 N N . LEU A 1 266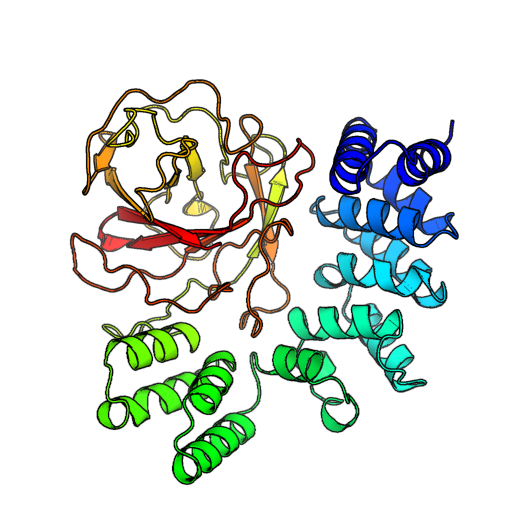 ? -14.086 -9.757 5.529 1.00 98.00 266 LEU A N 1
ATOM 2029 C CA . LEU A 1 266 ? -12.731 -10.215 5.236 1.00 98.00 266 LEU A CA 1
ATOM 2030 C C . LEU A 1 266 ? -12.652 -11.745 5.161 1.00 98.00 266 LEU A C 1
ATOM 2032 O O . LEU A 1 266 ? -13.218 -12.451 5.995 1.00 98.00 266 LEU A O 1
ATOM 2036 N N . PRO A 1 267 ? -11.857 -12.294 4.231 1.00 97.69 267 PRO A N 1
ATOM 2037 C CA . PRO A 1 267 ? -11.675 -13.738 4.078 1.00 97.69 267 PRO A CA 1
ATOM 2038 C C . PRO A 1 267 ? -10.710 -14.361 5.109 1.00 97.69 267 PRO A C 1
ATOM 2040 O O . PRO A 1 267 ? -10.244 -15.477 4.905 1.00 97.69 267 PRO A O 1
ATOM 2043 N N . PHE A 1 268 ? -10.375 -13.659 6.197 1.00 97.69 268 PHE A N 1
ATOM 2044 C CA . PHE A 1 268 ? -9.361 -14.103 7.166 1.00 97.69 268 PHE A CA 1
ATOM 2045 C C . PHE A 1 268 ? -9.935 -14.923 8.330 1.00 97.69 268 PHE A C 1
ATOM 2047 O O . PHE A 1 268 ? -9.174 -15.501 9.100 1.00 97.69 268 PHE A O 1
ATOM 2054 N N . GLY A 1 269 ? -11.265 -14.970 8.478 1.00 96.75 269 GLY A N 1
ATOM 2055 C CA . GLY A 1 269 ? -11.919 -15.695 9.573 1.00 96.75 269 GLY A CA 1
ATOM 2056 C C . GLY A 1 269 ? -11.678 -15.078 10.954 1.00 96.75 269 GLY A C 1
ATOM 2057 O O . GLY A 1 269 ? -11.533 -15.814 11.926 1.00 96.75 269 GLY A O 1
ATOM 2058 N N . LEU A 1 270 ? -11.610 -13.744 11.035 1.00 97.56 270 LEU A N 1
ATOM 2059 C CA . LEU A 1 270 ? -11.395 -13.028 12.295 1.00 97.56 270 LEU A CA 1
ATOM 2060 C C . LEU A 1 270 ? -12.609 -13.173 13.216 1.00 97.56 270 LEU A C 1
ATOM 2062 O O . LEU A 1 270 ? -13.754 -13.095 12.769 1.00 97.56 270 LEU A O 1
ATOM 2066 N N . SER A 1 271 ? -12.362 -13.348 14.510 1.00 97.06 271 SER A N 1
ATOM 2067 C CA . SER A 1 271 ? -13.423 -13.521 15.507 1.00 97.06 271 SER A CA 1
ATOM 2068 C C . SER A 1 271 ? -14.092 -12.207 15.919 1.00 97.06 271 SER A C 1
ATOM 2070 O O . SER A 1 271 ? -15.218 -12.225 16.421 1.00 97.06 271 SER A O 1
ATOM 2072 N N . GLN A 1 272 ? -13.426 -11.066 15.706 1.00 97.06 272 GLN A N 1
ATOM 2073 C CA . GLN A 1 272 ? -13.939 -9.724 15.998 1.00 97.06 272 GLN A CA 1
ATOM 2074 C C . GLN A 1 272 ? -13.421 -8.690 15.000 1.00 97.06 272 GLN A C 1
ATOM 2076 O O . GLN A 1 272 ? -12.411 -8.917 14.344 1.00 97.06 272 GLN A O 1
ATOM 2081 N N . ASN A 1 273 ? -14.097 -7.537 14.932 1.00 97.69 273 ASN A N 1
ATOM 2082 C CA . ASN A 1 273 ? -13.701 -6.393 14.110 1.00 97.69 273 ASN A CA 1
ATOM 2083 C C . ASN A 1 273 ? -12.449 -5.705 14.691 1.00 97.69 273 ASN A C 1
ATOM 2085 O O . ASN A 1 273 ? -12.562 -5.012 15.710 1.00 97.69 273 ASN A O 1
ATOM 2089 N N . PRO A 1 274 ? -11.274 -5.819 14.052 1.00 98.19 274 PRO A N 1
ATOM 2090 C CA . PRO A 1 274 ? -10.063 -5.145 14.506 1.00 98.19 274 PRO A CA 1
ATOM 2091 C C . PRO A 1 274 ? -10.225 -3.635 14.371 1.00 98.19 274 PRO A C 1
ATOM 2093 O O . PRO A 1 274 ? -10.759 -3.155 13.369 1.00 98.19 274 PRO A O 1
ATOM 2096 N N . SER A 1 275 ? -9.759 -2.885 15.368 1.00 97.88 275 SER A N 1
ATOM 2097 C CA . SER A 1 275 ? -9.769 -1.419 15.365 1.00 97.88 275 SER A CA 1
ATOM 2098 C C . SER A 1 275 ? -8.402 -0.873 15.760 1.00 97.88 275 SER A C 1
ATOM 2100 O O . SER A 1 275 ? -7.815 -1.327 16.741 1.00 97.88 275 SER A O 1
ATOM 2102 N N . PHE A 1 276 ? -7.914 0.097 14.994 1.00 98.00 276 PHE A N 1
ATOM 2103 C CA . PHE A 1 276 ? -6.586 0.694 15.116 1.00 98.00 276 PHE A CA 1
ATOM 2104 C C . PHE A 1 276 ? -6.696 2.175 15.467 1.00 98.00 276 PHE A C 1
ATOM 2106 O O . PHE A 1 276 ? -7.572 2.876 14.948 1.00 98.00 276 PHE A O 1
ATOM 2113 N N . PHE A 1 277 ? -5.808 2.641 16.343 1.00 96.75 277 PHE A N 1
ATOM 2114 C CA . PHE A 1 277 ? -5.869 3.968 16.951 1.00 96.75 277 PHE A CA 1
ATOM 2115 C C . PHE A 1 277 ? -4.505 4.641 16.900 1.00 96.75 277 PHE A C 1
ATOM 2117 O O . PHE A 1 277 ? -3.483 3.971 17.042 1.00 96.75 277 PHE A O 1
ATOM 2124 N N . TRP A 1 278 ? -4.493 5.961 16.731 1.00 95.81 278 TRP A N 1
ATOM 2125 C CA . TRP A 1 278 ? -3.258 6.738 16.735 1.00 95.81 278 TRP A CA 1
ATOM 2126 C C . TRP A 1 278 ? -3.456 8.154 17.254 1.00 95.81 278 TRP A C 1
ATOM 2128 O O . TRP A 1 278 ? -4.571 8.671 17.269 1.00 95.81 278 TRP A O 1
ATOM 2138 N N . TYR A 1 279 ? -2.374 8.772 17.713 1.00 92.44 279 TYR A N 1
ATOM 2139 C CA . TYR A 1 279 ? -2.396 10.121 18.265 1.00 92.44 279 TYR A CA 1
ATOM 2140 C C . TYR A 1 279 ? -2.148 11.171 17.180 1.00 92.44 279 TYR A C 1
ATOM 2142 O O . TYR A 1 279 ? -1.323 10.984 16.292 1.00 92.44 279 TYR A O 1
ATOM 2150 N N . THR A 1 280 ? -2.826 12.311 17.287 1.00 85.88 280 THR A N 1
ATOM 2151 C CA . THR A 1 280 ? -2.599 13.486 16.423 1.00 85.88 280 THR A CA 1
ATOM 2152 C C . THR A 1 280 ? -1.636 14.501 17.034 1.00 85.88 280 THR A C 1
ATOM 2154 O O . THR A 1 280 ? -1.469 15.586 16.488 1.00 85.88 280 THR A O 1
ATOM 2157 N N . CYS A 1 281 ? -1.122 14.245 18.238 1.00 88.19 281 CYS A N 1
ATOM 2158 C CA . CYS A 1 281 ? -0.249 15.177 18.943 1.00 88.19 281 CYS A CA 1
ATOM 2159 C C . CYS A 1 281 ? 1.220 14.964 18.562 1.00 88.19 281 CYS A C 1
ATOM 2161 O O . CYS A 1 281 ? 1.662 13.828 18.416 1.00 88.19 281 CYS A O 1
ATOM 2163 N N . ASP A 1 282 ? 1.995 16.048 18.548 1.00 84.69 282 ASP A N 1
ATOM 2164 C CA . ASP A 1 282 ? 3.427 16.041 18.211 1.00 84.69 282 ASP A CA 1
ATOM 2165 C C . ASP A 1 282 ? 4.343 15.718 19.409 1.00 84.69 282 ASP A C 1
ATOM 2167 O O . ASP A 1 282 ? 5.524 16.051 19.406 1.00 84.69 282 ASP A O 1
ATOM 2171 N N . CYS A 1 283 ? 3.808 15.091 20.461 1.00 84.38 283 CYS A N 1
ATOM 2172 C CA . CYS A 1 283 ? 4.545 14.779 21.690 1.00 84.38 283 CYS A CA 1
ATOM 2173 C C . CYS A 1 283 ? 5.728 13.814 21.478 1.00 84.38 283 CYS A C 1
ATOM 2175 O O . CYS A 1 283 ? 6.586 13.719 22.342 1.00 84.38 283 CYS A O 1
ATOM 2177 N N . GLY A 1 284 ? 5.800 13.098 20.348 1.00 70.31 284 GLY A N 1
ATOM 2178 C CA . GLY A 1 284 ? 6.976 12.309 19.943 1.00 70.31 284 GLY A CA 1
ATOM 2179 C C . GLY A 1 284 ? 7.332 11.096 20.817 1.00 70.31 284 GLY A C 1
ATOM 2180 O O . GLY A 1 284 ? 8.202 10.327 20.440 1.00 70.31 284 GLY A O 1
ATOM 2181 N N . GLU A 1 285 ? 6.665 10.897 21.953 1.00 67.12 285 GLU A N 1
ATOM 2182 C CA . GLU A 1 285 ? 6.981 9.849 22.940 1.00 67.12 285 GLU A CA 1
ATOM 2183 C C . GLU A 1 285 ? 6.371 8.468 22.624 1.00 67.12 285 GLU A C 1
ATOM 2185 O O . GLU A 1 285 ? 6.593 7.513 23.365 1.00 67.12 285 GLU A O 1
ATOM 2190 N N . MET A 1 286 ? 5.553 8.338 21.574 1.00 80.25 286 MET A N 1
ATOM 2191 C CA . MET A 1 286 ? 4.769 7.123 21.324 1.00 80.25 286 MET A CA 1
ATOM 2192 C C . MET A 1 286 ? 5.051 6.538 19.941 1.00 80.25 286 MET A C 1
ATOM 2194 O O . MET A 1 286 ? 4.528 7.031 18.943 1.00 80.25 286 MET A O 1
ATOM 2198 N N . ASP A 1 287 ? 5.782 5.423 19.909 1.00 89.25 287 ASP A N 1
ATOM 2199 C CA . ASP A 1 287 ? 6.034 4.650 18.683 1.00 89.25 287 ASP A CA 1
ATOM 2200 C C . ASP A 1 287 ? 4.943 3.601 18.411 1.00 89.25 287 ASP A C 1
ATOM 2202 O O . ASP A 1 287 ? 4.847 3.037 17.319 1.00 89.25 287 ASP A O 1
ATOM 2206 N N . SER A 1 288 ? 4.080 3.330 19.400 1.00 94.88 288 SER A N 1
ATOM 2207 C CA . SER A 1 288 ? 2.972 2.388 19.244 1.00 94.88 288 SER A CA 1
ATOM 2208 C C . SER A 1 288 ? 1.755 2.686 20.126 1.00 94.88 288 SER A C 1
ATOM 2210 O O . SER A 1 288 ? 1.856 3.284 21.196 1.00 94.88 288 SER A O 1
ATOM 2212 N N . VAL A 1 289 ? 0.588 2.201 19.697 1.00 96.19 289 VAL A N 1
ATOM 2213 C CA . VAL A 1 289 ? -0.658 2.167 20.475 1.00 96.19 289 VAL A CA 1
ATOM 2214 C C . VAL A 1 289 ? -1.160 0.734 20.525 1.00 96.19 289 VAL A C 1
ATOM 2216 O O . VAL A 1 289 ? -1.460 0.153 19.486 1.00 96.19 289 VAL A O 1
ATOM 2219 N N . THR A 1 290 ? -1.281 0.165 21.726 1.00 97.75 290 THR A N 1
ATOM 2220 C CA . THR A 1 290 ? -1.770 -1.210 21.914 1.00 97.75 290 THR A CA 1
ATOM 2221 C C . THR A 1 290 ? -3.015 -1.235 22.787 1.00 97.75 290 THR A C 1
ATOM 2223 O O . THR A 1 290 ? -2.990 -0.791 23.940 1.00 97.75 290 THR A O 1
ATOM 2226 N N . VAL A 1 291 ? -4.099 -1.791 22.246 1.00 97.94 291 VAL A N 1
ATOM 2227 C CA . VAL A 1 291 ? -5.393 -1.899 22.925 1.00 97.94 291 VAL A CA 1
ATOM 2228 C C . VAL A 1 291 ? -5.975 -3.296 22.798 1.00 97.94 291 VAL A C 1
ATOM 2230 O O . VAL A 1 291 ? -5.830 -3.967 21.780 1.00 97.94 291 VAL A O 1
ATOM 2233 N N . ARG A 1 292 ? -6.694 -3.721 23.830 1.00 98.06 292 ARG A N 1
ATOM 2234 C CA . ARG A 1 292 ? -7.598 -4.864 23.774 1.00 98.06 292 ARG A CA 1
ATOM 2235 C C . ARG A 1 292 ? -9.021 -4.380 23.567 1.00 98.06 292 ARG A C 1
ATOM 2237 O O . ARG A 1 292 ? -9.473 -3.466 24.253 1.00 98.06 292 ARG A O 1
ATOM 2244 N N . ILE A 1 293 ? -9.725 -5.027 22.652 1.00 96.50 293 ILE A N 1
ATOM 2245 C CA . ILE A 1 293 ? -11.127 -4.756 22.348 1.00 96.50 293 ILE A CA 1
ATOM 2246 C C . ILE A 1 293 ? -11.984 -5.744 23.145 1.00 96.50 293 ILE A C 1
ATOM 2248 O O . ILE A 1 293 ? -11.783 -6.960 23.058 1.00 96.50 293 ILE A O 1
ATOM 2252 N N . THR A 1 294 ? -12.917 -5.230 23.948 1.00 95.00 294 THR A N 1
ATOM 2253 C CA . THR A 1 294 ? -13.876 -6.020 24.735 1.00 95.00 294 THR A CA 1
ATOM 2254 C C . THR A 1 294 ? -15.312 -5.554 24.465 1.00 95.00 294 THR A C 1
ATOM 2256 O O . THR A 1 294 ? -15.520 -4.476 23.905 1.00 95.00 294 THR A O 1
ATOM 2259 N N . PRO A 1 295 ? -16.335 -6.336 24.860 1.00 91.81 295 PRO A N 1
ATOM 2260 C CA . PRO A 1 295 ? -17.732 -5.909 24.744 1.00 91.81 295 PRO A CA 1
ATOM 2261 C C . PRO A 1 295 ? -18.054 -4.611 25.503 1.00 91.81 295 PRO A C 1
ATOM 2263 O O . PRO A 1 295 ? -18.972 -3.890 25.122 1.00 91.81 295 PRO A O 1
ATOM 2266 N N . GLU A 1 296 ? -17.318 -4.318 26.577 1.00 91.75 296 GLU A N 1
ATOM 2267 C CA . GLU A 1 296 ? -17.495 -3.131 27.418 1.00 91.75 296 GLU A CA 1
ATOM 2268 C C . GLU A 1 296 ? -16.757 -1.892 26.887 1.00 91.75 296 GLU A C 1
ATOM 2270 O O . GLU A 1 296 ? -17.036 -0.784 27.345 1.00 91.75 296 GLU A O 1
ATOM 2275 N N . GLY A 1 297 ? -15.829 -2.054 25.939 1.00 93.88 297 GLY A N 1
ATOM 2276 C CA . GLY A 1 297 ? -15.040 -0.963 25.375 1.00 93.88 297 GLY A CA 1
ATOM 2277 C C . GLY A 1 297 ? -13.594 -1.360 25.090 1.00 93.88 297 GLY A C 1
ATOM 2278 O O . GLY A 1 297 ? -13.294 -2.499 24.738 1.00 93.88 297 GLY A O 1
ATOM 2279 N N . LEU A 1 298 ? -12.687 -0.392 25.206 1.00 96.75 298 LEU A N 1
ATOM 2280 C CA . LEU A 1 298 ? -11.253 -0.626 25.059 1.00 96.75 298 LEU A CA 1
ATOM 2281 C C . LEU A 1 298 ? -10.606 -0.871 26.422 1.00 96.75 298 LEU A C 1
ATOM 2283 O O . LEU A 1 298 ? -11.055 -0.353 27.441 1.00 96.75 298 LEU A O 1
ATOM 2287 N N . ASN A 1 299 ? -9.509 -1.620 26.425 1.00 96.50 299 ASN A N 1
ATOM 2288 C CA . ASN A 1 299 ? -8.557 -1.686 27.526 1.00 96.50 299 ASN A CA 1
ATOM 2289 C C . ASN A 1 299 ? -7.159 -1.359 26.981 1.00 96.50 299 ASN A C 1
ATOM 2291 O O . ASN A 1 299 ? -6.757 -1.899 25.952 1.00 96.50 299 ASN A O 1
ATOM 2295 N N . VAL A 1 300 ? -6.430 -0.462 27.644 1.00 95.31 300 VAL A N 1
ATOM 2296 C CA . VAL A 1 300 ? -5.083 -0.032 27.240 1.00 95.31 300 VAL A CA 1
ATOM 2297 C C . VAL A 1 300 ? -4.025 -0.755 28.059 1.00 95.31 300 VAL A C 1
ATOM 2299 O O . VAL A 1 300 ? -4.150 -0.880 29.275 1.00 95.31 300 VAL A O 1
ATOM 2302 N N . TYR A 1 301 ? -2.949 -1.188 27.405 1.00 93.31 301 TYR A N 1
ATOM 2303 C CA . TYR A 1 301 ? -1.792 -1.761 28.108 1.00 93.31 301 TYR A CA 1
ATOM 2304 C C . TYR A 1 301 ? -0.805 -0.692 28.573 1.00 93.31 301 TYR A C 1
ATOM 2306 O O . TYR A 1 301 ? -0.086 -0.900 29.549 1.00 93.31 301 TYR A O 1
ATOM 2314 N N . LEU A 1 302 ? -0.794 0.458 27.894 1.00 88.75 302 LEU A N 1
ATOM 2315 C CA . LEU A 1 302 ? 0.004 1.618 28.254 1.00 88.75 302 LEU A CA 1
ATOM 2316 C C . LEU A 1 302 ? -0.900 2.850 28.356 1.00 88.75 302 LEU A C 1
ATOM 2318 O O . LEU A 1 302 ? -1.651 3.164 27.436 1.00 88.75 302 LEU A O 1
ATOM 2322 N N . GLY A 1 303 ? -0.807 3.556 29.479 1.00 88.88 303 GLY A N 1
ATOM 2323 C CA . GLY A 1 303 ? -1.517 4.808 29.702 1.00 88.88 303 GLY A CA 1
ATOM 2324 C C . GLY A 1 303 ? -2.944 4.658 30.208 1.00 88.88 303 GLY A C 1
ATOM 2325 O O . GLY A 1 303 ? -3.233 3.814 31.057 1.00 88.88 303 GLY A O 1
ATOM 2326 N N . ARG A 1 304 ? -3.811 5.582 29.793 1.00 93.94 304 ARG A N 1
ATOM 2327 C CA . ARG A 1 304 ? -5.183 5.721 30.292 1.00 93.94 304 ARG A CA 1
ATOM 2328 C C . ARG A 1 304 ? -6.153 5.859 29.129 1.00 93.94 304 ARG A C 1
ATOM 2330 O O . ARG A 1 304 ? -5.758 6.159 28.005 1.00 93.94 304 ARG A O 1
ATOM 2337 N N . LEU A 1 305 ? -7.423 5.648 29.440 1.00 96.56 305 LEU A N 1
ATOM 2338 C CA . LEU A 1 305 ? -8.538 5.924 28.549 1.00 96.56 305 LEU A CA 1
ATOM 2339 C C . LEU A 1 305 ? -9.153 7.280 28.901 1.00 96.56 305 LEU A C 1
ATOM 2341 O O . LEU A 1 305 ? -9.149 7.686 30.066 1.00 96.56 305 LEU A O 1
ATOM 2345 N N . GLY A 1 306 ? -9.684 7.955 27.893 1.00 95.19 306 GLY A N 1
ATOM 2346 C CA . GLY A 1 306 ? -10.437 9.193 28.025 1.00 95.19 306 GLY A CA 1
ATOM 2347 C C . GLY A 1 306 ? -11.474 9.325 26.912 1.00 95.19 306 GLY A C 1
ATOM 2348 O O . GLY A 1 306 ? -11.487 8.514 25.984 1.00 95.19 306 GLY A O 1
ATOM 2349 N N . PRO A 1 307 ? -12.358 10.328 26.992 1.00 94.44 307 PRO A N 1
ATOM 2350 C CA . PRO A 1 307 ? -13.410 10.509 26.002 1.00 94.44 307 PRO A CA 1
ATOM 2351 C C . PRO A 1 307 ? -12.812 10.770 24.615 1.00 94.44 307 PRO A C 1
ATOM 2353 O O . PRO A 1 307 ? -11.879 11.560 24.476 1.00 94.44 307 PRO A O 1
ATOM 2356 N N . ALA A 1 308 ? -13.374 10.131 23.589 1.00 92.12 308 ALA A N 1
ATOM 2357 C CA . ALA A 1 308 ? -12.990 10.386 22.205 1.00 92.12 308 ALA A CA 1
ATOM 2358 C C . ALA A 1 308 ? -13.370 11.805 21.758 1.00 92.12 308 ALA A C 1
ATOM 2360 O O . ALA A 1 308 ? -14.448 12.312 22.096 1.00 92.12 308 ALA A O 1
ATOM 2361 N N . ASP A 1 309 ? -12.516 12.413 20.932 1.00 87.19 309 ASP A N 1
ATOM 2362 C CA . ASP A 1 309 ? -12.869 13.631 20.207 1.00 87.19 309 ASP A CA 1
ATOM 2363 C C . ASP A 1 309 ? -13.985 13.330 19.189 1.00 87.19 309 ASP A C 1
ATOM 2365 O O . ASP A 1 309 ? -14.067 12.249 18.596 1.00 87.19 309 ASP A O 1
ATOM 2369 N N . LYS A 1 310 ? -14.891 14.297 19.000 1.00 78.12 310 LYS A N 1
ATOM 2370 C CA . LYS A 1 310 ? -16.020 14.154 18.063 1.00 78.12 310 LYS A CA 1
ATOM 2371 C C . LYS A 1 310 ? -15.597 14.290 16.603 1.00 78.12 310 LYS A C 1
ATOM 2373 O O . LYS A 1 310 ? -16.245 13.710 15.733 1.00 78.12 310 LYS A O 1
ATOM 2378 N N . ASP A 1 311 ? -14.536 15.051 16.366 1.00 78.38 311 ASP A N 1
ATOM 2379 C CA . ASP A 1 311 ? -14.013 15.365 15.046 1.00 78.38 311 ASP A CA 1
ATOM 2380 C C . ASP A 1 311 ? -12.653 14.684 14.881 1.00 78.38 311 ASP A C 1
ATOM 2382 O O . ASP A 1 311 ? -11.769 14.873 15.712 1.00 78.38 311 ASP A O 1
ATOM 2386 N N . SER A 1 312 ? -12.496 13.896 13.813 1.00 81.75 312 SER A N 1
ATOM 2387 C CA . SER A 1 312 ? -11.216 13.265 13.477 1.00 81.75 312 SER A CA 1
ATOM 2388 C C . SER A 1 312 ? -10.343 14.229 12.676 1.00 81.75 312 SER A C 1
ATOM 2390 O O . SER A 1 312 ? -10.802 14.827 11.699 1.00 81.75 312 SER A O 1
ATOM 2392 N N . ARG A 1 313 ? -9.087 14.372 13.095 1.00 86.25 313 ARG A N 1
ATOM 2393 C CA . ARG A 1 313 ? -8.029 15.136 12.434 1.00 86.25 313 ARG A CA 1
ATOM 2394 C C . ARG A 1 313 ? -7.104 14.231 11.622 1.00 86.25 313 ARG A C 1
ATOM 2396 O O . ARG A 1 313 ? -6.530 14.715 10.654 1.00 86.25 313 ARG A O 1
ATOM 2403 N N . LEU A 1 314 ? -6.971 12.943 11.964 1.00 88.06 314 LEU A N 1
ATOM 2404 C CA . LEU A 1 314 ? -6.151 11.989 11.198 1.00 88.06 314 LEU A CA 1
ATOM 2405 C C . LEU A 1 314 ? -6.756 11.684 9.834 1.00 88.06 314 LEU A C 1
ATOM 2407 O O . LEU A 1 314 ? -6.054 11.668 8.826 1.00 88.06 314 LEU A O 1
ATOM 2411 N N . VAL A 1 315 ? -8.059 11.426 9.810 1.00 87.88 315 VAL A N 1
ATOM 2412 C CA . VAL A 1 315 ? -8.797 11.091 8.598 1.00 87.88 315 VAL A CA 1
ATOM 2413 C C . VAL A 1 315 ? -9.833 12.185 8.383 1.00 87.88 315 VAL A C 1
ATOM 2415 O O . VAL A 1 315 ? -10.617 12.454 9.294 1.00 87.88 315 VAL A O 1
ATOM 2418 N N . PRO A 1 316 ? -9.869 12.832 7.206 1.00 85.88 316 PRO A N 1
ATOM 2419 C CA . PRO A 1 316 ? -10.770 13.951 6.967 1.00 85.88 316 PRO A CA 1
ATOM 2420 C C . PRO A 1 316 ? -12.234 13.490 7.001 1.00 85.88 316 PRO A C 1
ATOM 2422 O O . PRO A 1 316 ? -12.772 13.013 6.004 1.00 85.88 316 PRO A O 1
ATOM 2425 N N . GLY A 1 317 ? -12.890 13.663 8.152 1.00 86.69 317 GLY A N 1
ATOM 2426 C CA . GLY A 1 317 ? -14.266 13.236 8.420 1.00 86.69 317 GLY A CA 1
ATOM 2427 C C . GLY A 1 317 ? -14.434 11.722 8.626 1.00 86.69 317 GLY A C 1
ATOM 2428 O O . GLY A 1 317 ? -13.479 10.955 8.659 1.00 86.69 317 GLY A O 1
ATOM 2429 N N . GLU A 1 318 ? -15.682 11.268 8.769 1.00 91.12 318 GLU A N 1
ATOM 2430 C CA . GLU A 1 318 ? -15.997 9.831 8.805 1.00 91.12 318 GLU A CA 1
ATOM 2431 C C . GLU A 1 318 ? -15.995 9.268 7.378 1.00 91.12 318 GLU A C 1
ATOM 2433 O O . GLU A 1 318 ? -16.722 9.761 6.507 1.00 91.12 318 GLU A O 1
ATOM 2438 N N . ARG A 1 319 ? -15.160 8.261 7.125 1.00 95.56 319 ARG A N 1
ATOM 2439 C CA . ARG A 1 319 ? -14.918 7.665 5.806 1.00 95.56 319 ARG A CA 1
ATOM 2440 C C . ARG A 1 319 ? -15.010 6.145 5.867 1.00 95.56 319 ARG A C 1
ATOM 2442 O O . ARG A 1 319 ? -15.198 5.555 6.932 1.00 95.56 319 ARG A O 1
ATOM 2449 N N . SER A 1 320 ? -14.886 5.519 4.707 1.00 97.25 320 SER A N 1
ATOM 2450 C CA . SER A 1 320 ? -14.719 4.075 4.591 1.00 97.25 320 SER A CA 1
ATOM 2451 C C . SER A 1 320 ? -13.436 3.743 3.831 1.00 97.25 320 SER A C 1
ATOM 2453 O O . SER A 1 320 ? -12.927 4.574 3.081 1.00 97.25 320 SER A O 1
ATOM 2455 N N . LEU A 1 321 ? -12.930 2.522 4.007 1.00 98.06 321 LEU A N 1
ATOM 2456 C CA . LEU A 1 321 ? -11.828 1.980 3.211 1.00 98.06 321 LEU A CA 1
ATOM 2457 C C . LEU A 1 321 ? -12.378 0.919 2.253 1.00 98.06 321 LEU A C 1
ATOM 2459 O O . LEU A 1 321 ? -12.788 -0.158 2.683 1.00 98.06 321 LEU A O 1
ATOM 2463 N N . THR A 1 322 ? -12.434 1.221 0.961 1.00 98.25 322 THR A N 1
ATOM 2464 C CA . THR A 1 322 ? -12.817 0.243 -0.067 1.00 98.25 322 THR A CA 1
ATOM 2465 C C . THR A 1 322 ? -11.606 -0.603 -0.435 1.00 98.25 322 THR A C 1
ATOM 2467 O O . THR A 1 322 ? -10.509 -0.067 -0.569 1.00 98.25 322 THR A O 1
ATOM 2470 N N . LEU A 1 323 ? -11.802 -1.917 -0.565 1.00 98.44 323 LEU A N 1
ATOM 2471 C CA . LEU A 1 323 ? -10.730 -2.875 -0.820 1.00 98.44 323 LEU A CA 1
ATOM 2472 C C . LEU A 1 323 ? -10.839 -3.450 -2.235 1.00 98.44 323 LEU A C 1
ATOM 2474 O O . LEU A 1 323 ? -11.879 -3.985 -2.614 1.00 98.44 323 LEU A O 1
ATOM 2478 N N . GLU A 1 324 ? -9.744 -3.382 -2.987 1.00 97.94 324 GLU A N 1
ATOM 2479 C CA . GLU A 1 324 ? -9.566 -4.048 -4.281 1.00 97.94 324 GLU A CA 1
ATOM 2480 C C . GLU A 1 324 ? -8.447 -5.091 -4.158 1.00 97.94 324 GLU A C 1
ATOM 2482 O O . GLU A 1 324 ? -7.519 -4.932 -3.365 1.00 97.94 324 GLU A O 1
ATOM 2487 N N . SER A 1 325 ? -8.518 -6.193 -4.910 1.00 97.69 325 SER A N 1
ATOM 2488 C CA . SER A 1 325 ? -7.482 -7.232 -4.835 1.00 97.69 325 SER A CA 1
ATOM 2489 C C . SER A 1 325 ? -6.119 -6.670 -5.249 1.00 97.69 325 SER A C 1
ATOM 2491 O O . SER A 1 325 ? -6.003 -6.019 -6.285 1.00 97.69 325 SER A O 1
ATOM 2493 N N . HIS A 1 326 ? -5.083 -6.927 -4.448 1.00 97.94 326 HIS A N 1
ATOM 2494 C CA . HIS A 1 326 ? -3.722 -6.537 -4.797 1.00 97.94 326 HIS A CA 1
ATOM 2495 C C . HIS A 1 326 ? -3.176 -7.475 -5.892 1.00 97.94 326 HIS A C 1
ATOM 2497 O O . HIS A 1 326 ? -3.142 -8.686 -5.674 1.00 97.94 326 HIS A O 1
ATOM 2503 N N . PRO A 1 327 ? -2.700 -6.990 -7.051 1.00 97.56 327 PRO A N 1
ATOM 2504 C CA . PRO A 1 327 ? -2.249 -7.887 -8.122 1.00 97.56 327 PRO A CA 1
ATOM 2505 C C . PRO A 1 327 ? -1.089 -8.811 -7.720 1.00 97.56 327 PRO A C 1
ATOM 2507 O O . PRO A 1 327 ? -1.048 -9.982 -8.093 1.00 97.56 327 PRO A O 1
ATOM 2510 N N . ASN A 1 328 ? -0.174 -8.309 -6.889 1.00 97.50 328 ASN A N 1
ATOM 2511 C CA . ASN A 1 328 ? 0.904 -9.104 -6.315 1.00 97.50 328 ASN A CA 1
ATOM 2512 C C . ASN A 1 328 ? 0.481 -9.678 -4.952 1.00 97.50 328 ASN A C 1
ATOM 2514 O O . ASN A 1 328 ? 0.581 -8.998 -3.932 1.00 97.50 328 ASN A O 1
ATOM 2518 N N . GLN A 1 329 ? 0.006 -10.923 -4.942 1.00 97.69 329 GLN A N 1
ATOM 2519 C CA . GLN A 1 329 ? -0.447 -11.620 -3.730 1.00 97.69 329 GLN A CA 1
ATOM 2520 C C . GLN A 1 329 ? 0.697 -12.163 -2.856 1.00 97.69 329 GLN A C 1
ATOM 2522 O O . GLN A 1 329 ? 0.474 -12.479 -1.687 1.00 97.69 329 GLN A O 1
ATOM 2527 N N . THR A 1 330 ? 1.914 -12.244 -3.398 1.00 96.69 330 THR A N 1
ATOM 2528 C CA . THR A 1 330 ? 3.124 -12.647 -2.661 1.00 96.69 330 THR A CA 1
ATOM 2529 C C . THR A 1 330 ? 3.706 -11.483 -1.842 1.00 96.69 330 THR A C 1
ATOM 2531 O O . THR A 1 330 ? 4.397 -11.691 -0.849 1.00 96.69 330 THR A O 1
ATOM 2534 N N . GLY A 1 331 ? 3.374 -10.242 -2.213 1.00 95.00 331 GLY A N 1
ATOM 2535 C CA . GLY A 1 331 ? 3.762 -9.011 -1.520 1.00 95.00 331 GLY A CA 1
ATOM 2536 C C . GLY A 1 331 ? 4.889 -8.252 -2.225 1.00 95.00 331 GLY A C 1
ATOM 2537 O O . GLY A 1 331 ? 5.547 -8.771 -3.119 1.00 95.00 331 GLY A O 1
ATOM 2538 N N . VAL A 1 332 ? 5.121 -6.999 -1.839 1.00 95.12 332 VAL A N 1
ATOM 2539 C CA . VAL A 1 332 ? 6.088 -6.108 -2.508 1.00 95.12 332 VAL A CA 1
ATOM 2540 C C . VAL A 1 332 ? 7.491 -6.228 -1.896 1.00 95.12 332 VAL A C 1
ATOM 2542 O O . VAL A 1 332 ? 7.641 -6.042 -0.694 1.00 95.12 332 VAL A O 1
ATOM 2545 N N . SER A 1 333 ? 8.511 -6.490 -2.721 1.00 94.12 333 SER A N 1
ATOM 2546 C CA . SER A 1 333 ? 9.925 -6.662 -2.314 1.00 94.12 333 SER A CA 1
ATOM 2547 C C . SER A 1 333 ? 10.734 -5.363 -2.228 1.00 94.12 333 SER A C 1
ATOM 2549 O O . SER A 1 333 ? 11.956 -5.381 -2.329 1.00 94.12 333 SER A O 1
ATOM 2551 N N . LEU A 1 334 ? 10.060 -4.224 -2.127 1.00 93.75 334 LEU A N 1
ATOM 2552 C CA . LEU A 1 334 ? 10.687 -2.911 -2.032 1.00 93.75 334 LEU A CA 1
ATOM 2553 C C . LEU A 1 334 ? 10.219 -2.234 -0.760 1.00 93.75 334 LEU A C 1
ATOM 2555 O O . LEU A 1 334 ? 9.052 -2.375 -0.391 1.00 93.75 334 LEU A O 1
ATOM 2559 N N . GLU A 1 335 ? 11.086 -1.419 -0.180 1.00 91.88 335 GLU A N 1
ATOM 2560 C CA . GLU A 1 335 ? 10.738 -0.547 0.936 1.00 91.88 335 GLU A CA 1
ATOM 2561 C C . GLU A 1 335 ? 9.529 0.327 0.590 1.00 91.88 335 GLU A C 1
ATOM 2563 O O . GLU A 1 335 ? 9.329 0.723 -0.571 1.00 91.88 335 GLU A O 1
ATOM 2568 N N . ALA A 1 336 ? 8.669 0.586 1.573 1.00 90.00 336 ALA A N 1
ATOM 2569 C CA . ALA A 1 336 ? 7.588 1.546 1.392 1.00 90.00 336 ALA A CA 1
ATOM 2570 C C . ALA A 1 336 ? 8.130 2.970 1.365 1.00 90.00 336 ALA A C 1
ATOM 2572 O O . ALA A 1 336 ? 9.131 3.301 1.986 1.00 90.00 336 ALA A O 1
ATOM 2573 N N . ILE A 1 337 ? 7.425 3.817 0.623 1.00 88.56 337 ILE A N 1
ATOM 2574 C CA . ILE A 1 337 ? 7.664 5.253 0.604 1.00 88.56 337 ILE A CA 1
ATOM 2575 C C . ILE A 1 337 ? 6.387 5.881 1.139 1.00 88.56 337 ILE A C 1
ATOM 2577 O O . ILE A 1 337 ? 5.358 5.800 0.463 1.00 88.56 337 ILE A O 1
ATOM 2581 N N . SER A 1 338 ? 6.468 6.478 2.327 1.00 87.00 338 SER A N 1
ATOM 2582 C CA . SER A 1 338 ? 5.356 7.187 2.960 1.00 87.00 338 SER A CA 1
ATOM 2583 C C . SER A 1 338 ? 4.828 8.323 2.063 1.00 87.00 338 SER A C 1
ATOM 2585 O O . SER A 1 338 ? 5.554 8.895 1.241 1.00 87.00 338 SER A O 1
ATOM 2587 N N . GLY A 1 339 ? 3.548 8.663 2.208 1.00 86.50 339 GLY A N 1
ATOM 2588 C CA . GLY A 1 339 ? 2.892 9.773 1.511 1.00 86.50 339 GLY A CA 1
ATOM 2589 C C . GLY A 1 339 ? 2.447 9.466 0.074 1.00 86.50 339 GLY A C 1
ATOM 2590 O O . GLY A 1 339 ? 2.327 10.376 -0.748 1.00 86.50 339 GLY A O 1
ATOM 2591 N N . ARG A 1 340 ? 2.225 8.195 -0.274 1.00 85.19 340 ARG A N 1
ATOM 2592 C CA . ARG A 1 340 ? 1.820 7.727 -1.616 1.00 85.19 340 ARG A CA 1
ATOM 2593 C C . ARG A 1 340 ? 0.392 7.170 -1.686 1.00 85.19 340 ARG A C 1
ATOM 2595 O O . ARG A 1 340 ? -0.004 6.703 -2.755 1.00 85.19 340 ARG A O 1
ATOM 2602 N N . SER A 1 341 ? -0.350 7.210 -0.582 1.00 87.25 341 SER A N 1
ATOM 2603 C CA . SER A 1 341 ? -1.715 6.677 -0.429 1.00 87.25 341 SER A CA 1
ATOM 2604 C C . SER A 1 341 ? -1.790 5.177 -0.690 1.00 87.25 341 SER A C 1
ATOM 2606 O O . SER A 1 341 ? -2.762 4.665 -1.245 1.00 87.25 341 SER A O 1
ATOM 2608 N N . GLN A 1 342 ? -0.728 4.459 -0.328 1.00 90.56 342 GLN A N 1
ATOM 2609 C CA . GLN A 1 342 ? -0.614 3.021 -0.554 1.00 90.56 342 GLN A CA 1
ATOM 2610 C C . GLN A 1 342 ? -1.169 2.248 0.642 1.00 90.56 342 GLN A C 1
ATOM 2612 O O . GLN A 1 342 ? -0.437 1.581 1.367 1.00 90.56 342 GLN A O 1
ATOM 2617 N N . HIS A 1 343 ? -2.482 2.354 0.857 1.00 97.06 343 HIS A N 1
ATOM 2618 C CA . HIS A 1 343 ? -3.159 1.585 1.897 1.00 97.06 343 HIS A CA 1
ATOM 2619 C C . HIS A 1 343 ? -3.186 0.098 1.546 1.00 97.06 343 HIS A C 1
ATOM 2621 O O . HIS A 1 343 ? -3.420 -0.275 0.392 1.00 97.06 343 HIS A O 1
ATOM 2627 N N . GLN A 1 344 ? -3.025 -0.749 2.556 1.00 98.00 344 GLN A N 1
ATOM 2628 C CA . GLN A 1 344 ? -3.021 -2.198 2.394 1.00 98.00 344 GLN A CA 1
ATOM 2629 C C . GLN A 1 344 ? -3.823 -2.870 3.508 1.00 98.00 344 GLN A C 1
ATOM 2631 O O . GLN A 1 344 ? -3.772 -2.446 4.661 1.00 98.00 344 GLN A O 1
ATOM 2636 N N . VAL A 1 345 ? -4.538 -3.942 3.166 1.00 98.69 345 VAL A N 1
ATOM 2637 C CA . VAL A 1 345 ? -5.148 -4.871 4.128 1.00 98.69 345 VAL A CA 1
ATOM 2638 C C . VAL A 1 345 ? -4.766 -6.292 3.736 1.00 98.69 345 VAL A C 1
ATOM 2640 O O . VAL A 1 345 ? -4.937 -6.684 2.584 1.00 98.69 345 VAL A O 1
ATOM 2643 N N . GLY A 1 346 ? -4.251 -7.069 4.683 1.00 98.44 346 GLY A N 1
ATOM 2644 C CA . GLY A 1 346 ? -3.699 -8.395 4.426 1.00 98.44 346 GLY A CA 1
ATOM 2645 C C . GLY A 1 346 ? -2.402 -8.372 3.608 1.00 98.44 346 GLY A C 1
ATOM 2646 O O . GLY A 1 346 ? -1.831 -7.320 3.334 1.00 98.44 346 GLY A O 1
ATOM 2647 N N . GLY A 1 347 ? -1.926 -9.546 3.203 1.00 97.62 347 GLY A N 1
ATOM 2648 C CA . GLY A 1 347 ? -0.600 -9.756 2.630 1.00 97.62 347 GLY A CA 1
ATOM 2649 C C . GLY A 1 347 ? 0.512 -9.607 3.662 1.00 97.62 347 GLY A C 1
ATOM 2650 O O . GLY A 1 347 ? 0.271 -9.673 4.863 1.00 97.62 347 GLY A O 1
ATOM 2651 N N . LEU A 1 348 ? 1.728 -9.390 3.170 1.00 96.44 348 LEU A N 1
ATOM 2652 C CA . LEU A 1 348 ? 2.902 -9.088 3.987 1.00 96.44 348 LEU A CA 1
ATOM 2653 C C . LEU A 1 348 ? 3.151 -7.576 4.016 1.00 96.44 348 LEU A C 1
ATOM 2655 O O . LEU A 1 348 ? 2.897 -6.915 2.999 1.00 96.44 348 LEU A O 1
ATOM 2659 N N . PRO A 1 349 ? 3.650 -7.021 5.134 1.00 94.12 349 PRO A N 1
ATOM 2660 C CA . PRO A 1 349 ? 3.913 -5.596 5.235 1.00 94.12 349 PRO A CA 1
ATOM 2661 C C . PRO A 1 349 ? 4.958 -5.159 4.207 1.00 94.12 349 PRO A C 1
ATOM 2663 O O . PRO A 1 349 ? 5.893 -5.888 3.846 1.00 94.12 349 PRO A O 1
ATOM 2666 N N . ARG A 1 350 ? 4.789 -3.930 3.733 1.00 92.44 350 ARG A N 1
ATOM 2667 C CA . ARG A 1 350 ? 5.805 -3.206 2.982 1.00 92.44 350 ARG A CA 1
ATOM 2668 C C . ARG A 1 350 ? 6.417 -2.184 3.932 1.00 92.44 350 ARG A C 1
ATOM 2670 O O . ARG A 1 350 ? 5.886 -1.093 4.082 1.00 92.44 350 ARG A O 1
ATOM 2677 N N . TRP A 1 351 ? 7.470 -2.582 4.626 1.00 88.00 351 TRP A N 1
ATOM 2678 C CA . TRP A 1 351 ? 8.135 -1.738 5.612 1.00 88.00 351 TRP A CA 1
ATOM 2679 C C . TRP A 1 351 ? 8.975 -0.641 4.941 1.00 88.00 351 TRP A C 1
ATOM 2681 O O . TRP A 1 351 ? 9.655 -0.947 3.960 1.00 88.00 351 TRP A O 1
ATOM 2691 N N . PRO A 1 352 ? 8.946 0.618 5.416 1.00 89.06 352 PRO A N 1
ATOM 2692 C CA . PRO A 1 352 ? 10.011 1.586 5.149 1.00 89.06 352 PRO A CA 1
ATOM 2693 C C . PRO A 1 352 ? 11.368 1.087 5.651 1.00 89.06 352 PRO A C 1
ATOM 2695 O O . PRO A 1 352 ? 12.345 1.130 4.914 1.00 89.06 352 PRO A O 1
ATOM 2698 N N . SER A 1 353 ? 11.395 0.541 6.871 1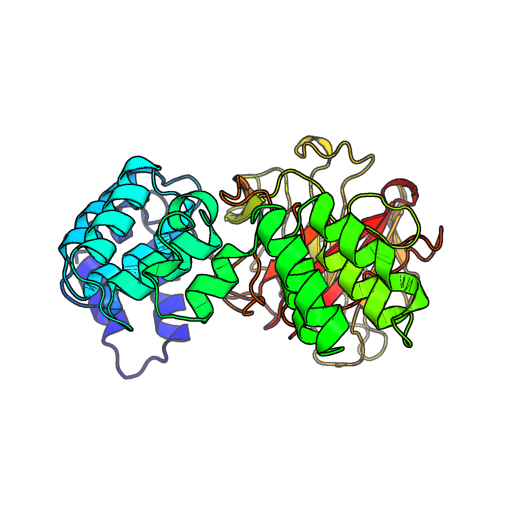.00 88.69 353 SER A N 1
ATOM 2699 C CA . SER A 1 353 ? 12.547 -0.138 7.462 1.00 88.69 353 SER A CA 1
ATOM 2700 C C . SER A 1 353 ? 12.070 -1.410 8.145 1.00 88.69 353 SER A C 1
ATOM 2702 O O . SER A 1 353 ? 11.115 -1.384 8.919 1.00 88.69 353 SER A O 1
ATOM 2704 N N . ALA A 1 354 ? 12.697 -2.540 7.829 1.00 85.56 354 ALA A N 1
ATOM 2705 C CA . ALA A 1 354 ? 12.281 -3.814 8.392 1.00 85.56 354 ALA A CA 1
ATOM 2706 C C . ALA A 1 354 ? 12.461 -3.822 9.918 1.00 85.56 354 ALA A C 1
ATOM 2708 O O . ALA A 1 354 ? 13.547 -3.543 10.417 1.00 85.56 354 ALA A O 1
ATOM 2709 N N . GLU A 1 355 ? 11.392 -4.152 10.635 1.00 90.31 355 GLU A N 1
ATOM 2710 C CA . GLU A 1 355 ? 11.356 -4.244 12.093 1.00 90.31 355 GLU A CA 1
ATOM 2711 C C . GLU A 1 355 ? 10.632 -5.524 12.507 1.00 90.31 355 GLU A C 1
ATOM 2713 O O . GLU A 1 355 ? 9.828 -6.076 11.746 1.00 90.31 355 GLU A O 1
ATOM 2718 N N . THR A 1 356 ? 10.915 -5.981 13.726 1.00 93.38 356 THR A N 1
ATOM 2719 C CA . THR A 1 356 ? 10.222 -7.122 14.318 1.00 93.38 356 THR A CA 1
ATOM 2720 C C . THR A 1 356 ? 8.765 -6.776 14.608 1.00 93.38 356 THR A C 1
ATOM 2722 O O . THR A 1 356 ? 8.418 -5.672 15.040 1.00 93.38 356 THR A O 1
ATOM 2725 N N . HIS A 1 357 ? 7.875 -7.734 14.374 1.00 96.56 357 HIS A N 1
ATOM 2726 C CA . HIS A 1 357 ? 6.466 -7.561 14.677 1.00 96.56 357 HIS A CA 1
ATOM 2727 C C . HIS A 1 357 ? 6.267 -7.410 16.194 1.00 96.56 357 HIS A C 1
ATOM 2729 O O . HIS A 1 357 ? 6.984 -8.009 17.000 1.00 96.56 357 HIS A O 1
ATOM 2735 N N . PRO A 1 358 ? 5.249 -6.657 16.640 1.00 97.12 358 PRO A N 1
ATOM 2736 C CA . PRO A 1 358 ? 4.960 -6.559 18.059 1.00 97.12 358 PRO A CA 1
ATOM 2737 C C . PRO A 1 358 ? 4.476 -7.908 18.605 1.00 97.12 358 PRO A C 1
ATOM 2739 O O . PRO A 1 358 ? 3.656 -8.603 17.997 1.00 97.12 358 PRO A O 1
ATOM 2742 N N . ALA A 1 359 ? 4.933 -8.256 19.806 1.00 97.44 359 ALA A N 1
ATOM 2743 C CA . ALA A 1 359 ? 4.393 -9.380 20.557 1.00 97.44 359 ALA A CA 1
ATOM 2744 C C . ALA A 1 359 ? 3.103 -8.981 21.289 1.00 97.44 359 ALA A C 1
ATOM 2746 O O . ALA A 1 359 ? 3.023 -7.939 21.945 1.00 97.44 359 ALA A O 1
ATOM 2747 N N . CYS A 1 360 ? 2.094 -9.850 21.256 1.00 98.12 360 CYS A N 1
ATOM 2748 C CA . CYS A 1 360 ? 0.845 -9.635 21.971 1.00 98.12 360 CYS A CA 1
ATOM 2749 C C . CYS A 1 360 ? 1.098 -9.603 23.493 1.00 98.12 360 CYS A C 1
ATOM 2751 O O . CYS A 1 360 ? 1.640 -10.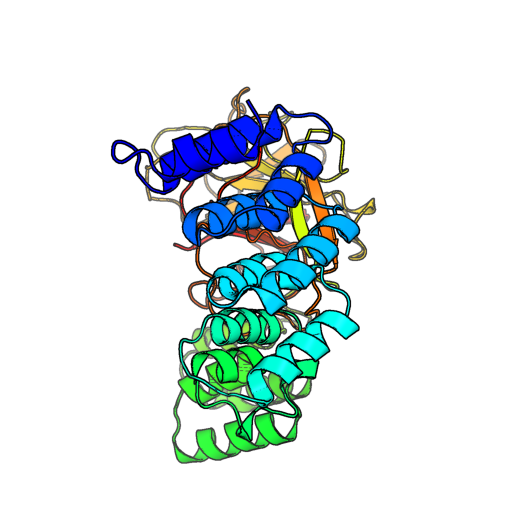565 24.043 1.00 98.12 360 CYS A O 1
ATOM 2753 N N . PRO A 1 361 ? 0.654 -8.570 24.227 1.00 97.88 361 PRO A N 1
ATOM 2754 C CA . PRO A 1 361 ? 0.887 -8.465 25.669 1.00 97.88 361 PRO A CA 1
ATOM 2755 C C . PRO A 1 361 ? 0.194 -9.560 26.498 1.00 97.88 361 PRO A C 1
ATOM 2757 O O . PRO A 1 361 ? 0.625 -9.828 27.618 1.00 97.88 361 PRO A O 1
ATOM 2760 N N . GLU A 1 362 ? -0.847 -10.208 25.961 1.00 97.69 362 GLU A N 1
ATOM 2761 C CA . GLU A 1 362 ? -1.607 -11.269 26.643 1.00 97.69 362 GLU A CA 1
ATOM 2762 C C . GLU A 1 362 ? -0.958 -12.645 26.466 1.00 97.69 362 GLU A C 1
ATOM 2764 O O . GLU A 1 362 ? -0.668 -13.334 27.443 1.00 97.69 362 GLU A O 1
ATOM 2769 N N . CYS A 1 363 ? -0.722 -13.060 25.216 1.00 97.50 363 CYS A N 1
ATOM 2770 C CA . CYS A 1 363 ? -0.220 -14.403 24.911 1.00 97.50 363 CYS A CA 1
ATOM 2771 C C . CYS A 1 363 ? 1.280 -14.465 24.608 1.00 97.50 363 CYS A C 1
ATOM 2773 O O . CYS A 1 363 ? 1.805 -15.566 24.482 1.00 97.50 363 CYS A O 1
ATOM 2775 N N . ARG A 1 364 ? 1.960 -13.314 24.505 1.00 97.19 364 ARG A N 1
ATOM 2776 C CA . ARG A 1 364 ? 3.389 -13.159 24.165 1.00 97.19 364 ARG A CA 1
ATOM 2777 C C . ARG A 1 364 ? 3.805 -13.659 22.782 1.00 97.19 364 ARG A C 1
ATOM 2779 O O . ARG A 1 364 ? 4.981 -13.567 22.460 1.00 97.19 364 ARG A O 1
ATOM 2786 N N . ASN A 1 365 ? 2.858 -14.121 21.972 1.00 97.06 365 ASN A N 1
ATOM 2787 C CA . ASN A 1 365 ? 3.116 -14.505 20.591 1.00 97.06 365 ASN A CA 1
ATOM 2788 C C . ASN A 1 365 ? 3.272 -13.272 19.699 1.00 97.06 365 ASN A C 1
ATOM 2790 O O . ASN A 1 365 ? 2.603 -12.260 19.939 1.00 97.06 365 ASN A O 1
ATOM 2794 N N . PHE A 1 366 ? 4.075 -13.385 18.645 1.00 97.69 366 PHE A N 1
ATOM 2795 C CA . PHE A 1 366 ? 4.172 -12.355 17.614 1.00 97.69 366 PHE A CA 1
ATOM 2796 C C . PHE A 1 366 ? 2.819 -12.156 16.923 1.00 97.69 366 PHE A C 1
ATOM 2798 O O . PHE A 1 366 ? 2.041 -13.096 16.720 1.00 97.69 366 PHE A O 1
ATOM 2805 N N . MET A 1 367 ? 2.498 -10.903 16.609 1.00 98.38 367 MET A N 1
ATOM 2806 C CA . MET A 1 367 ? 1.225 -10.543 15.995 1.00 98.38 367 MET A CA 1
ATOM 2807 C C . MET A 1 367 ? 1.373 -10.500 14.468 1.00 98.38 367 MET A C 1
ATOM 2809 O O . MET A 1 367 ? 2.282 -9.844 13.959 1.00 98.38 367 MET A O 1
ATOM 2813 N N . PRO A 1 368 ? 0.486 -11.154 13.699 1.00 98.25 368 PRO A N 1
ATOM 2814 C CA . PRO A 1 368 ? 0.499 -11.013 12.252 1.00 98.25 368 PRO A CA 1
ATOM 2815 C C . PRO A 1 368 ? 0.097 -9.591 11.844 1.00 98.25 368 PRO A C 1
ATOM 2817 O O . PRO A 1 368 ? -0.772 -8.956 12.457 1.00 98.25 368 PRO A O 1
ATOM 2820 N N . PHE A 1 369 ? 0.719 -9.117 10.770 1.00 98.50 369 PHE A N 1
ATOM 2821 C CA . PHE A 1 369 ? 0.337 -7.896 10.080 1.00 98.50 369 PHE A CA 1
ATOM 2822 C C . PHE A 1 369 ? -1.078 -8.034 9.507 1.00 98.50 369 PHE A C 1
ATOM 2824 O O . PHE A 1 369 ? -1.424 -9.053 8.899 1.00 98.50 369 PHE A O 1
ATOM 2831 N N . LEU A 1 370 ? -1.892 -6.992 9.678 1.00 98.62 370 LEU A N 1
ATOM 2832 C CA . LEU A 1 370 ? -3.249 -6.938 9.145 1.00 98.62 370 LEU A CA 1
ATOM 2833 C C . LEU A 1 370 ? -3.482 -5.738 8.223 1.00 98.62 370 LEU A C 1
ATOM 2835 O O . LEU A 1 370 ? -4.184 -5.898 7.226 1.00 98.62 370 LEU A O 1
ATOM 2839 N N . ALA A 1 371 ? -2.959 -4.550 8.526 1.00 98.44 371 ALA A N 1
ATOM 2840 C CA . ALA A 1 371 ? -3.232 -3.368 7.707 1.00 98.44 371 ALA A CA 1
ATOM 2841 C C . ALA A 1 371 ? -2.103 -2.339 7.736 1.00 98.44 371 ALA A C 1
ATOM 2843 O O . ALA A 1 371 ? -1.417 -2.209 8.739 1.00 98.44 371 ALA A O 1
ATOM 2844 N N . ALA A 1 372 ? -1.958 -1.564 6.664 1.00 97.69 372 ALA A N 1
ATOM 2845 C CA . ALA A 1 372 ? -1.108 -0.379 6.614 1.00 97.69 372 ALA A CA 1
ATOM 2846 C C . ALA A 1 372 ? -1.914 0.819 6.100 1.00 97.69 372 ALA A C 1
ATOM 2848 O O . ALA A 1 372 ? -2.627 0.709 5.096 1.00 97.69 372 ALA A O 1
ATOM 2849 N N . ILE A 1 373 ? -1.804 1.963 6.778 1.00 97.19 373 ILE A N 1
ATOM 2850 C CA . ILE A 1 373 ? -2.440 3.224 6.394 1.00 97.19 373 ILE A CA 1
ATOM 2851 C C . ILE A 1 373 ? -1.365 4.285 6.216 1.00 97.19 373 ILE A C 1
ATOM 2853 O O . ILE A 1 373 ? -0.647 4.624 7.148 1.00 97.19 373 ILE A O 1
ATOM 2857 N N . ASP A 1 374 ? -1.274 4.800 4.999 1.00 95.31 374 ASP A N 1
ATOM 2858 C CA . ASP A 1 374 ? -0.243 5.732 4.574 1.00 95.31 374 ASP A CA 1
ATOM 2859 C C . ASP A 1 374 ? -0.772 7.175 4.512 1.00 95.31 374 ASP A C 1
ATOM 2861 O O . ASP A 1 374 ? -1.908 7.406 4.111 1.00 95.31 374 ASP A O 1
ATOM 2865 N N . SER A 1 375 ? 0.059 8.153 4.855 1.00 91.50 375 SER A N 1
ATOM 2866 C CA . SER A 1 375 ? -0.265 9.590 4.971 1.00 91.50 375 SER A CA 1
ATOM 2867 C C . SER A 1 375 ? -0.541 10.340 3.656 1.00 91.50 375 SER A C 1
ATOM 2869 O O . SER A 1 375 ? -0.611 11.571 3.633 1.00 91.50 375 SER A O 1
ATOM 2871 N N . GLY A 1 376 ? -0.667 9.631 2.536 1.00 89.69 376 GLY A N 1
ATOM 2872 C CA . GLY A 1 376 ? -0.772 10.247 1.216 1.00 89.69 376 GLY A CA 1
ATOM 2873 C C . GLY A 1 376 ? -2.081 11.006 0.944 1.00 89.69 376 GLY A C 1
ATOM 2874 O O . GLY A 1 376 ? -3.004 11.031 1.766 1.00 89.69 376 GLY A O 1
ATOM 2875 N N . PRO A 1 377 ? -2.188 11.640 -0.239 1.00 91.25 377 PRO A N 1
ATOM 2876 C CA . PRO A 1 377 ? -3.394 12.348 -0.655 1.00 91.25 377 PRO A CA 1
ATOM 2877 C C . PRO A 1 377 ? -4.632 11.441 -0.682 1.00 91.25 377 PRO A C 1
ATOM 2879 O O . PRO A 1 377 ? -4.593 10.304 -1.148 1.00 91.25 377 PRO A O 1
ATOM 2882 N N . THR A 1 378 ? -5.780 11.970 -0.264 1.00 93.88 378 THR A N 1
ATOM 2883 C CA . THR A 1 378 ? -7.079 11.302 -0.435 1.00 93.88 378 THR A CA 1
ATOM 2884 C C . THR A 1 378 ? -8.013 12.178 -1.265 1.00 93.88 378 THR A C 1
ATOM 2886 O O . THR A 1 378 ? -7.819 13.397 -1.292 1.00 93.88 378 THR A O 1
ATOM 2889 N N . PRO A 1 379 ? -9.090 11.621 -1.855 1.00 92.00 379 PRO A N 1
ATOM 2890 C CA . PRO A 1 379 ? -10.135 12.419 -2.502 1.00 92.00 379 PRO A CA 1
ATOM 2891 C C . PRO A 1 379 ? -10.798 13.471 -1.593 1.00 92.00 379 PRO A C 1
ATOM 2893 O O . PRO A 1 379 ? -11.534 14.325 -2.076 1.00 92.00 379 PRO A O 1
ATOM 2896 N N . PHE A 1 380 ? -10.554 13.410 -0.280 1.00 91.38 380 PHE A N 1
ATOM 2897 C CA . PHE A 1 380 ? -11.173 14.246 0.748 1.00 91.38 380 PHE A CA 1
ATOM 2898 C C . PHE A 1 380 ? -10.194 15.220 1.416 1.00 91.38 380 PHE A C 1
ATOM 2900 O O . PHE A 1 380 ? -10.563 15.870 2.394 1.00 91.38 380 PHE A O 1
ATOM 2907 N N . GLY A 1 381 ? -8.962 15.314 0.911 1.00 88.31 381 GLY A N 1
ATOM 2908 C CA . GLY A 1 381 ? -7.888 16.115 1.496 1.00 88.31 381 GLY A CA 1
ATOM 2909 C C . GLY A 1 381 ? -6.767 15.268 2.110 1.00 88.31 381 GLY A C 1
ATOM 2910 O O . GLY A 1 381 ? -6.800 14.036 2.031 1.00 88.31 381 GLY A O 1
ATOM 2911 N N . PRO A 1 382 ? -5.740 15.918 2.678 1.00 88.88 382 PRO A N 1
ATOM 2912 C CA . PRO A 1 382 ? -4.605 15.229 3.281 1.00 88.88 382 PRO A CA 1
ATOM 2913 C C . PRO A 1 382 ? -5.005 14.511 4.574 1.00 88.88 382 PRO A C 1
ATOM 2915 O O . PRO A 1 382 ? -5.940 14.926 5.265 1.00 88.88 382 PRO A O 1
ATOM 2918 N N . MET A 1 383 ? -4.269 13.454 4.913 1.00 91.12 383 MET A N 1
ATOM 2919 C CA . MET A 1 383 ? -4.335 12.860 6.247 1.00 91.12 383 MET A CA 1
ATOM 2920 C C . MET A 1 383 ? -3.615 13.744 7.272 1.00 91.12 383 MET A C 1
ATOM 2922 O O . MET A 1 383 ? -2.705 14.498 6.935 1.00 91.12 383 MET A O 1
ATOM 2926 N N . GLY A 1 384 ? -4.017 13.648 8.538 1.00 90.00 384 GLY A N 1
ATOM 2927 C CA . GLY A 1 384 ? -3.452 14.423 9.649 1.00 90.00 384 GLY A CA 1
ATOM 2928 C C . GLY A 1 384 ? -2.144 13.877 10.224 1.00 90.00 384 GLY A C 1
ATOM 2929 O O . GLY A 1 384 ? -1.844 14.150 11.380 1.00 90.00 384 GLY A O 1
ATOM 2930 N N . PHE A 1 385 ? -1.403 13.072 9.464 1.00 90.12 385 PHE A N 1
ATOM 2931 C CA . PHE A 1 385 ? -0.092 12.519 9.823 1.00 90.12 385 PHE A CA 1
ATOM 2932 C C . PHE A 1 385 ? 0.781 12.430 8.561 1.00 90.12 385 PHE A C 1
ATOM 2934 O O . PHE A 1 385 ? 0.259 12.590 7.462 1.00 90.12 385 PHE A O 1
ATOM 2941 N N . SER A 1 386 ? 2.093 12.209 8.699 1.00 87.31 386 SER A N 1
ATOM 2942 C CA . SER A 1 386 ? 3.076 12.272 7.593 1.00 87.31 386 SER A CA 1
ATOM 2943 C C . SER A 1 386 ? 3.934 11.009 7.434 1.00 87.31 386 SER A C 1
ATOM 2945 O O . SER A 1 386 ? 5.038 11.069 6.900 1.00 87.31 386 SER A O 1
ATOM 2947 N N . SER A 1 387 ? 3.454 9.885 7.952 1.00 91.31 387 SER A N 1
ATOM 2948 C CA . SER A 1 387 ? 4.165 8.610 8.083 1.00 91.31 387 SER A CA 1
ATOM 2949 C C . SER A 1 387 ? 3.309 7.452 7.555 1.00 91.31 387 SER A C 1
ATOM 2951 O O . SER A 1 387 ? 2.257 7.684 6.950 1.00 91.31 387 SER A O 1
ATOM 2953 N N . SER A 1 388 ? 3.747 6.214 7.778 1.00 94.00 388 SER A N 1
ATOM 2954 C CA . SER A 1 388 ? 2.944 5.008 7.573 1.00 94.00 388 SER A CA 1
ATOM 2955 C C . SER A 1 388 ? 2.581 4.382 8.921 1.00 94.00 388 SER A C 1
ATOM 2957 O O . SER A 1 388 ? 3.429 4.246 9.801 1.00 94.00 388 SER A O 1
ATOM 2959 N N . LEU A 1 389 ? 1.314 4.001 9.087 1.00 96.06 389 LEU A N 1
ATOM 2960 C CA . LEU A 1 389 ? 0.790 3.363 10.295 1.00 96.06 389 LEU A CA 1
ATOM 2961 C C . LEU A 1 389 ? 0.499 1.889 10.012 1.00 96.06 389 LEU A C 1
ATOM 2963 O O . LEU A 1 389 ? -0.319 1.575 9.146 1.00 96.06 389 LEU A O 1
ATOM 2967 N N . PHE A 1 390 ? 1.140 0.992 10.753 1.00 97.81 390 PHE A N 1
ATOM 2968 C CA . PHE A 1 390 ? 1.044 -0.458 10.603 1.00 97.81 390 PHE A CA 1
ATOM 2969 C C . PHE A 1 390 ? 0.208 -1.058 11.731 1.00 97.81 390 PHE A C 1
ATOM 2971 O O . PHE A 1 390 ? 0.469 -0.833 12.908 1.00 97.81 390 PHE A O 1
ATOM 2978 N N . GLY A 1 391 ? -0.819 -1.815 11.365 1.00 98.31 391 GLY A N 1
ATOM 2979 C CA . GLY A 1 391 ? -1.763 -2.465 12.255 1.00 98.31 391 GLY A CA 1
ATOM 2980 C C . GLY A 1 391 ? -1.532 -3.970 12.330 1.00 98.31 391 GLY A C 1
ATOM 2981 O O . GLY A 1 391 ? -1.614 -4.674 11.320 1.00 98.31 391 GLY A O 1
ATOM 2982 N N . PHE A 1 392 ? -1.330 -4.464 13.546 1.00 98.62 392 PHE A N 1
ATOM 2983 C CA . PHE A 1 392 ? -1.145 -5.871 13.888 1.00 98.62 392 PHE A CA 1
ATOM 2984 C C . PHE A 1 392 ? -2.317 -6.372 14.722 1.00 98.62 392 PHE A C 1
ATOM 2986 O O . PHE A 1 392 ? -2.841 -5.639 15.567 1.00 98.62 392 PHE A O 1
ATOM 2993 N N . TRP A 1 393 ? -2.727 -7.623 14.514 1.00 98.62 393 TRP A N 1
ATOM 2994 C CA . TRP A 1 393 ? -3.918 -8.174 15.164 1.00 98.62 393 TRP A CA 1
ATOM 2995 C C . TRP A 1 393 ? -3.679 -9.557 15.765 1.00 98.62 393 TRP A C 1
ATOM 2997 O O . TRP A 1 393 ? -3.346 -10.509 15.065 1.00 98.62 393 TRP A O 1
ATOM 3007 N N . CYS A 1 394 ? -3.922 -9.692 17.069 1.00 98.44 394 CYS A N 1
ATOM 3008 C CA . CYS A 1 394 ? -3.960 -10.979 17.751 1.00 98.44 394 CYS A CA 1
ATOM 3009 C C . CYS A 1 394 ? -5.415 -11.417 17.929 1.00 98.44 394 CYS A C 1
ATOM 3011 O O . CYS A 1 394 ? -6.078 -11.001 18.882 1.00 98.44 394 CYS A O 1
ATOM 3013 N N . ASP A 1 395 ? -5.899 -12.285 17.040 1.00 98.00 395 ASP A N 1
ATOM 3014 C CA . ASP A 1 395 ? -7.311 -12.682 17.020 1.00 98.00 395 ASP A CA 1
ATOM 3015 C C . ASP A 1 395 ? -7.762 -13.388 18.307 1.00 98.00 395 ASP A C 1
ATOM 3017 O O . ASP A 1 395 ? -8.784 -13.038 18.887 1.00 98.00 395 ASP A O 1
ATOM 3021 N N . ASN A 1 396 ? -6.938 -14.300 18.834 1.00 97.25 396 ASN A N 1
ATOM 3022 C CA . ASN A 1 396 ? -7.250 -15.043 20.060 1.00 97.25 396 ASN A CA 1
ATOM 3023 C C . ASN A 1 396 ? -7.427 -14.144 21.294 1.00 97.25 396 ASN A C 1
ATOM 3025 O O . ASN A 1 396 ? -8.176 -14.487 22.207 1.00 97.25 396 ASN A O 1
ATOM 3029 N N . CYS A 1 397 ? -6.688 -13.035 21.351 1.00 98.31 397 CYS A N 1
ATOM 3030 C CA . CYS A 1 397 ? -6.668 -12.130 22.500 1.00 98.31 397 CYS A CA 1
ATOM 3031 C C . CYS A 1 397 ? -7.474 -10.849 22.267 1.00 98.31 397 CYS A C 1
ATOM 3033 O O . CYS A 1 397 ? -7.601 -10.059 23.201 1.00 98.31 397 CYS A O 1
ATOM 3035 N N . THR A 1 398 ? -7.977 -10.651 21.043 1.00 98.25 398 THR A N 1
ATOM 3036 C CA . THR A 1 398 ? -8.666 -9.441 20.573 1.00 98.25 398 THR A CA 1
ATOM 3037 C C . THR A 1 398 ? -7.860 -8.165 20.824 1.00 98.25 398 THR A C 1
ATOM 3039 O O . THR A 1 398 ? -8.398 -7.126 21.214 1.00 98.25 398 THR A O 1
ATOM 3042 N N . VAL A 1 399 ? -6.541 -8.257 20.616 1.00 98.69 399 VAL A N 1
ATOM 3043 C CA . VAL A 1 399 ? -5.589 -7.154 20.798 1.00 98.69 399 VAL A CA 1
ATOM 3044 C C . VAL A 1 399 ? -5.164 -6.608 19.444 1.00 98.69 399 VAL A C 1
ATOM 3046 O O . VAL A 1 399 ? -4.739 -7.375 18.578 1.00 98.69 399 VAL A O 1
ATOM 3049 N N . SER A 1 400 ? -5.225 -5.287 19.290 1.00 98.50 400 SER A N 1
ATOM 3050 C CA . SER A 1 400 ? -4.607 -4.563 18.185 1.00 98.50 400 SER A CA 1
ATOM 3051 C C . SER A 1 400 ? -3.405 -3.757 18.665 1.00 98.50 400 SER A C 1
ATOM 3053 O O . SER A 1 400 ? -3.429 -3.148 19.737 1.00 98.50 400 SER A O 1
ATOM 3055 N N . THR A 1 401 ? -2.368 -3.727 17.834 1.00 98.44 401 THR A N 1
ATOM 3056 C CA . THR A 1 401 ? -1.220 -2.831 17.985 1.00 98.44 401 THR A CA 1
ATOM 3057 C C . THR A 1 401 ? -1.089 -2.011 16.714 1.00 98.44 401 THR A C 1
ATOM 3059 O O . THR A 1 401 ? -1.134 -2.561 15.618 1.00 98.44 401 THR A O 1
ATOM 3062 N N . THR A 1 402 ? -0.964 -0.696 16.861 1.00 97.81 402 THR A N 1
ATOM 3063 C CA . THR A 1 402 ? -0.633 0.233 15.777 1.00 97.81 402 THR A CA 1
ATOM 3064 C C . THR A 1 402 ? 0.788 0.729 16.002 1.00 97.81 402 THR A C 1
ATOM 3066 O O . THR A 1 402 ? 1.078 1.165 17.112 1.00 97.81 402 THR A O 1
ATOM 3069 N N . GLN A 1 403 ? 1.651 0.663 14.995 1.00 95.81 403 GLN A N 1
ATOM 3070 C CA . GLN A 1 403 ? 3.020 1.188 15.010 1.00 95.81 403 GLN A CA 1
ATOM 3071 C C . GLN A 1 403 ? 3.193 2.242 13.920 1.00 95.81 403 GLN A C 1
ATOM 3073 O O . GLN A 1 403 ? 2.572 2.142 12.862 1.00 95.81 403 GLN A O 1
ATOM 3078 N N . ILE A 1 404 ? 4.035 3.238 14.175 1.00 93.94 404 ILE A N 1
ATOM 3079 C CA . ILE A 1 404 ? 4.420 4.254 13.191 1.00 93.94 404 ILE A CA 1
ATOM 3080 C C . ILE A 1 404 ? 5.792 3.935 12.608 1.00 93.94 404 ILE A C 1
ATOM 3082 O O . ILE A 1 404 ? 6.699 3.562 13.341 1.00 93.94 404 ILE A O 1
ATOM 3086 N N . GLN A 1 405 ? 5.956 4.139 11.304 1.00 90.50 405 GLN A N 1
ATOM 3087 C CA . GLN A 1 405 ? 7.270 4.216 10.670 1.00 90.50 405 GLN A CA 1
ATOM 3088 C C . GLN A 1 405 ? 7.336 5.415 9.728 1.00 90.50 405 GLN A C 1
ATOM 3090 O O . GLN A 1 405 ? 6.345 5.750 9.070 1.00 90.50 405 GLN A O 1
ATOM 3095 N N . TYR A 1 406 ? 8.497 6.066 9.699 1.00 85.12 406 TYR A N 1
ATOM 3096 C CA . TYR A 1 406 ? 8.716 7.343 9.020 1.00 85.12 406 TYR A CA 1
ATOM 3097 C C . TYR A 1 406 ? 9.199 7.154 7.584 1.00 85.12 406 TYR A C 1
ATOM 3099 O O . TYR A 1 406 ? 10.214 6.452 7.394 1.00 85.12 406 TYR A O 1
#

pLDDT: mean 95.43, std 4.22, range [67.12, 98.69]

Secondary structure (DSSP, 8-state):
--HHHHHHHHHT-TTS-HHHHHHHHHHHHHTSGGGGHHHHHHHHHH---HHHHHHHHHHHHHSTT-HHHHHHHHHHHHTSGGGGGGGGGGGGGS-HHHHHHHHHHHHHS--TT-HHHHHHHHHHHH-HHHHGGGGGG---HHHHHHT-TT--HHHHHHHHHHHHHH--HHHHHHHHTT-SHHHHHHHHHTGGG-S-HHHHHHHHHHTTB-TTT-SBSBEEEEEEEEEEETTSSSSEESS--SSEEEE-TTT-PBPEEEEE--STTSTT--SS--EEEE--S-----SEEEEEEETTEEEESSSEEEEPPSS-TTTTSSEEEEEEE-S-SS---S---SSS--EEEEE----SS--PPPBPTTT-PBPPEEEEEE---BTTB--S-SSEEEEEEEGGGTEEEEEEE-

Sequence (406 aa):
MAATEIIEGIAFDAALSVPEKEGKIISFLAEQDDRGVSAATECLLQTHDERVSEFAATYLQLIPGAQEEKTRAAERLRQAGPLARSAARLVPWLPESLVDAFIADYMADPEENSPRSAVLFTIGIFYPGRLRPYADRIDSSYIKQSLLSGSPDSLVDAFMARWREEEDIELLHSLALIRTEHAADAIASVRNQIEDPEDWECLLELAGRLPDSGKSSGLHPAFMGSVTDRSVSPHAMGGGYPGDVPICLECEAPSERILTLSAEALPFGLSQNPSFFWYTCDCGEMDSVTVRITPEGLNVYLGRLGPADKDSRLVPGERSLTLESHPNQTGVSLEAISGRSQHQVGGLPRWPSAETHPACPECRNFMPFLAAIDSGPTPFGPMGFSSSLFGFWCDNCTVSTTQIQY

Radius of gyration: 21.94 Å; chains: 1; bounding box: 52×53×59 Å

Foldseek 3Di:
DQLLVVLVVLLPPPVDDPQRSLQVNLQVQCPDPVSNLVRLLVNLQPDLDQSSLQSSLLNNLQDPPSLVSLQSSQVNQLPNFQNNLSNLSSLQSYPPVSLLVLLVVCLVPPDPPGSSVNNLLSCLQQPLVSCVVCLVVHPDPSSNLSNLACDDLVVLVVLLVVCVVPVDLVSLLSLLLNLDPSSLVSLVVCCVVDPDNFSSQLSNQSSQAGPPPRHGLWADQKWWKHKAAPPPDPKKAWFFDPDWAFADPPPRAGWTWGIWADCVPDPRNFPDTAIATDGLDPPVPDQKWKWAQDPVGIDGPDHDIDHTDRAGQQDHHIIGIDIDGRSRRSHGSAADDAASQGKMAIHRDRHVDGGRADQDPPPRGGFHWGIKGGQHAHSRGTGSDGWIWTWTADRVRRMIMIGTDD